Protein AF-0000000079571144 (afdb_homodimer)

Nearest PDB structures (foldseek):
  8qzo-assembly1_A  TM=6.283E-01  e=3.879E-05  Archaeoglobus fulgidus
  8qzo-assembly2_B  TM=5.912E-01  e=6.241E-05  Archaeoglobus fulgidus
  8qzo-assembly1_A  TM=6.350E-01  e=3.393E-05  Archaeoglobus fulgidus
  8qzo-assembly2_B  TM=6.015E-01  e=1.327E-04  Archaeoglobus fulgidus
  8f3x-assembly1_A  TM=1.509E-01  e=6.069E+00  Enterococcus faecium

Organism: NCBI:txid1891644

Secondary structure (DSSP, 8-state):
----------SSEEEIIIIITTPEEE-TTS-EEEE--EEEEEEETTEEEEEEEEESHHHHGGGGTTT-HHHHHHHHHHHHTSTTTT-SS-EEEEGGGEEEESSSEEESS-GGG--------TTEEEHHHHHTPEEE-TT---EEEEEEEEE-SSTT--TT-EEEEEEEEE---TTTTT---S-----SHHHHHHHHHHHHH-EEEE-STTEEEETTTTEEEE-TT---EETT---/----------SSEEEIIIIITTPEEE-TTS-EEEE--EEEEEEETTEEEEEEEEESHHHHGGGT-SS-HHHHHHHHHHHHTSS-TT-SS-EEEEGGGEEEESSSEEESS-GGG---PPPPPTTEEEHHHHTTPEEE-TT---EEEEEEEEE-SSTT--TT-EEEEEEEEE-S---STT---S-----HHHHHHHHHHHHHH-EEEE-STTEEEETTTTEEEES-GGG-EETT---

Structure (mmCIF, N/CA/C/O backbone):
data_AF-0000000079571144-model_v1
#
loop_
_entity.id
_entity.type
_entity.pdbx_description
1 polymer 'PRC-barrel domain containing protein'
#
loop_
_atom_site.group_PDB
_atom_site.id
_atom_site.type_symbol
_atom_site.label_atom_id
_atom_site.label_alt_id
_atom_site.label_comp_id
_atom_site.label_asym_id
_atom_site.label_entity_id
_atom_site.label_seq_id
_atom_site.pdbx_PDB_ins_code
_atom_site.Cartn_x
_atom_site.Cartn_y
_atom_site.Cartn_z
_atom_site.occupancy
_atom_site.B_iso_or_equiv
_atom_site.auth_seq_id
_atom_site.auth_comp_id
_atom_site.auth_asym_id
_atom_site.auth_atom_id
_atom_site.pdbx_PDB_model_num
ATOM 1 N N . MET A 1 1 ? -0.476 -44.312 -13.672 1 23.7 1 MET A N 1
ATOM 2 C CA . MET A 1 1 ? -1.734 -43.562 -13.609 1 23.7 1 MET A CA 1
ATOM 3 C C . MET A 1 1 ? -1.509 -42.156 -13.102 1 23.7 1 MET A C 1
ATOM 5 O O . MET A 1 1 ? -0.871 -41.969 -12.062 1 23.7 1 MET A O 1
ATOM 9 N N . PRO A 1 2 ? -1.291 -41.156 -13.914 1 30.34 2 PRO A N 1
ATOM 10 C CA . PRO A 1 2 ? -0.839 -39.844 -13.414 1 30.34 2 PRO A CA 1
ATOM 11 C C . PRO A 1 2 ? -1.727 -39.312 -12.289 1 30.34 2 PRO A C 1
ATOM 13 O O . PRO A 1 2 ? -2.912 -39.656 -12.219 1 30.34 2 PRO A O 1
ATOM 16 N N . GLY A 1 3 ? -1.271 -39.375 -11.078 1 30.58 3 GLY A N 1
ATOM 17 C CA . GLY A 1 3 ? -2.057 -39.062 -9.891 1 30.58 3 GLY A CA 1
ATOM 18 C C . GLY A 1 3 ? -3.033 -37.906 -10.086 1 30.58 3 GLY A C 1
ATOM 19 O O . GLY A 1 3 ? -2.711 -36.938 -10.75 1 30.58 3 GLY A O 1
ATOM 20 N N . ARG A 1 4 ? -4.297 -38.219 -10.219 1 32.09 4 ARG A N 1
ATOM 21 C CA . ARG A 1 4 ? -5.434 -37.312 -10.266 1 32.09 4 ARG A CA 1
ATOM 22 C C . ARG A 1 4 ? -5.242 -36.156 -9.297 1 32.09 4 ARG A C 1
ATOM 24 O O . ARG A 1 4 ? -5.168 -36.344 -8.086 1 32.09 4 ARG A O 1
ATOM 31 N N . ARG A 1 5 ? -4.461 -35.188 -9.648 1 39.59 5 ARG A N 1
ATOM 32 C CA . ARG A 1 5 ? -4.449 -34 -8.781 1 39.59 5 ARG A CA 1
ATOM 33 C C . ARG A 1 5 ? -5.848 -33.688 -8.258 1 39.59 5 ARG A C 1
ATOM 35 O O . ARG A 1 5 ? -6.777 -33.469 -9.039 1 39.59 5 ARG A O 1
ATOM 42 N N . ASP A 1 6 ? -6.32 -34.438 -7.312 1 37.5 6 ASP A N 1
ATOM 43 C CA . ASP A 1 6 ? -7.582 -34.25 -6.605 1 37.5 6 ASP A CA 1
ATOM 44 C C . ASP A 1 6 ? -7.914 -32.75 -6.469 1 37.5 6 ASP A C 1
ATOM 46 O O . ASP A 1 6 ? -7.07 -31.953 -6.051 1 37.5 6 ASP A O 1
ATOM 50 N N . HIS A 1 7 ? -8.648 -32.125 -7.387 1 38.78 7 HIS A N 1
ATOM 51 C CA . HIS A 1 7 ? -9.227 -30.781 -7.434 1 38.78 7 HIS A CA 1
ATOM 52 C C . HIS A 1 7 ? -9.805 -30.391 -6.078 1 38.78 7 HIS A C 1
ATOM 54 O O . HIS A 1 7 ? -11 -30.109 -5.965 1 38.78 7 HIS A O 1
ATOM 60 N N . THR A 1 8 ? -9.422 -30.969 -4.98 1 42.16 8 THR A N 1
ATOM 61 C CA . THR A 1 8 ? -10.008 -30.531 -3.719 1 42.16 8 THR A CA 1
ATOM 62 C C . THR A 1 8 ? -9.883 -29.016 -3.562 1 42.16 8 THR A C 1
ATOM 64 O O . THR A 1 8 ? -8.82 -28.438 -3.824 1 42.16 8 THR A O 1
ATOM 67 N N . GLU A 1 9 ? -10.922 -28.281 -3.744 1 49.94 9 GLU A N 1
ATOM 68 C CA . GLU A 1 9 ? -11.016 -26.844 -3.557 1 49.94 9 GLU A CA 1
ATOM 69 C C . GLU A 1 9 ? -10.102 -26.375 -2.428 1 49.94 9 GLU A C 1
ATOM 71 O O . GLU A 1 9 ? -10.172 -26.891 -1.31 1 49.94 9 GLU A O 1
ATOM 76 N N . PRO A 1 10 ? -8.93 -25.953 -2.814 1 58.5 10 PRO A N 1
ATOM 77 C CA . PRO A 1 10 ? -8 -25.641 -1.727 1 58.5 10 PRO A CA 1
ATOM 78 C C . PRO A 1 10 ? -8.633 -24.781 -0.642 1 58.5 10 PRO A C 1
ATOM 80 O O . PRO A 1 10 ? -9.367 -23.828 -0.95 1 58.5 10 PRO A O 1
ATOM 83 N N . HIS A 1 11 ? -8.938 -25.312 0.578 1 66.5 11 HIS A N 1
ATOM 84 C CA . HIS A 1 11 ? -9.57 -24.719 1.753 1 66.5 11 HIS A CA 1
ATOM 85 C C . HIS A 1 11 ? -8.867 -23.438 2.18 1 66.5 11 HIS A C 1
ATOM 87 O O . HIS A 1 11 ? -9.5 -22.5 2.654 1 66.5 11 HIS A O 1
ATOM 93 N N . ASN A 1 12 ? -7.543 -23.359 1.812 1 88.12 12 ASN A N 1
ATOM 94 C CA . ASN A 1 12 ? -6.812 -22.188 2.258 1 88.12 12 ASN A CA 1
ATOM 95 C C . ASN A 1 12 ? -6.141 -21.469 1.089 1 88.12 12 ASN A C 1
ATOM 97 O O . ASN A 1 12 ? -5.086 -21.891 0.614 1 88.12 12 ASN A O 1
ATOM 101 N N . VAL A 1 13 ? -6.906 -20.422 0.599 1 92.31 13 VAL A N 1
ATOM 102 C CA . VAL A 1 13 ? -6.348 -19.719 -0.559 1 92.31 13 VAL A CA 1
ATOM 103 C C . VAL A 1 13 ? -6.074 -18.266 -0.207 1 92.31 13 VAL A C 1
ATOM 105 O O . VAL A 1 13 ? -6.629 -17.734 0.76 1 92.31 13 VAL A O 1
ATOM 108 N N . ILE A 1 14 ? -5.18 -17.672 -0.957 1 90.75 14 ILE A N 1
ATOM 109 C CA . ILE A 1 14 ? -4.848 -16.266 -0.77 1 90.75 14 ILE A CA 1
ATOM 110 C C . ILE A 1 14 ? -4.566 -15.617 -2.123 1 90.75 14 ILE A C 1
ATOM 112 O O . ILE A 1 14 ? -3.855 -16.188 -2.955 1 90.75 14 ILE A O 1
ATOM 116 N N . ASP A 1 15 ? -5.219 -14.539 -2.354 1 89.38 15 ASP A N 1
ATOM 117 C CA . ASP A 1 15 ? -4.895 -13.719 -3.52 1 89.38 15 ASP A CA 1
ATOM 118 C C . ASP A 1 15 ? -3.686 -12.828 -3.248 1 89.38 15 ASP A C 1
ATOM 120 O O . ASP A 1 15 ? -3.73 -11.961 -2.377 1 89.38 15 ASP A O 1
ATOM 124 N N . ALA A 1 16 ? -2.666 -12.969 -4.02 1 91.38 16 ALA A N 1
ATOM 125 C CA . ALA A 1 16 ? -1.37 -12.375 -3.703 1 91.38 16 ALA A CA 1
ATOM 126 C C . ALA A 1 16 ? -1.428 -10.852 -3.791 1 91.38 16 ALA A C 1
ATOM 128 O O . ALA A 1 16 ? -1.035 -10.156 -2.852 1 91.38 16 ALA A O 1
ATOM 129 N N . ASN A 1 17 ? -1.909 -10.344 -4.922 1 84.69 17 ASN A N 1
ATOM 130 C CA . ASN A 1 17 ? -1.948 -8.891 -5.098 1 84.69 17 ASN A CA 1
ATOM 131 C C . ASN A 1 17 ? -2.877 -8.227 -4.086 1 84.69 17 ASN A C 1
ATOM 133 O O . ASN A 1 17 ? -2.535 -7.195 -3.51 1 84.69 17 ASN A O 1
ATOM 137 N N . LEU A 1 18 ? -3.906 -8.883 -3.781 1 78.69 18 LEU A N 1
ATOM 138 C CA . LEU A 1 18 ? -4.938 -8.297 -2.93 1 78.69 18 LEU A CA 1
ATOM 139 C C . LEU A 1 18 ? -4.566 -8.438 -1.457 1 78.69 18 LEU A C 1
ATOM 141 O O . LEU A 1 18 ? -4.793 -7.516 -0.668 1 78.69 18 LEU A O 1
ATOM 145 N N . HIS A 1 19 ? -3.924 -9.586 -1.142 1 84.25 19 HIS A N 1
ATOM 146 C CA . HIS A 1 19 ? -3.861 -9.867 0.288 1 84.25 19 HIS A CA 1
ATOM 147 C C . HIS A 1 19 ? -2.416 -9.945 0.771 1 84.25 19 HIS A C 1
ATOM 149 O O . HIS A 1 19 ? -2.156 -9.914 1.976 1 84.25 19 HIS A O 1
ATOM 155 N N . LEU A 1 20 ? -1.536 -9.992 -0.102 1 89.06 20 LEU A N 1
ATOM 156 C CA . LEU A 1 20 ? -0.161 -10.156 0.355 1 89.06 20 LEU A CA 1
ATOM 157 C C . LEU A 1 20 ? 0.67 -8.914 0.05 1 89.06 20 LEU A C 1
ATOM 159 O O . LEU A 1 20 ? 1.462 -8.477 0.886 1 89.06 20 LEU A O 1
ATOM 163 N N . LEU A 1 21 ? 0.464 -8.375 -1.162 1 85.88 21 LEU A N 1
ATOM 164 C CA . LEU A 1 21 ? 1.256 -7.207 -1.528 1 85.88 21 LEU A CA 1
ATOM 165 C C . LEU A 1 21 ? 0.952 -6.031 -0.604 1 85.88 21 LEU A C 1
ATOM 167 O O . LEU A 1 21 ? -0.204 -5.805 -0.242 1 85.88 21 LEU A O 1
ATOM 171 N N . ASP A 1 22 ? 2.008 -5.363 -0.14 1 80.88 22 ASP A N 1
ATOM 172 C CA . ASP A 1 22 ? 2.02 -4.152 0.677 1 80.88 22 ASP A CA 1
ATOM 173 C C . ASP A 1 22 ? 1.733 -4.477 2.141 1 80.88 22 ASP A C 1
ATOM 175 O O . ASP A 1 22 ? 1.626 -3.572 2.973 1 80.88 22 ASP A O 1
ATOM 179 N N . ARG A 1 23 ? 1.542 -5.711 2.49 1 88.06 23 ARG A N 1
ATOM 180 C CA . ARG A 1 23 ? 1.45 -6.07 3.9 1 88.06 23 ARG A CA 1
ATOM 181 C C . ARG A 1 23 ? 2.748 -5.746 4.633 1 88.06 23 ARG A C 1
ATOM 183 O O . ARG A 1 23 ? 3.838 -5.922 4.086 1 88.06 23 ARG A O 1
ATOM 190 N N . GLN A 1 24 ? 2.572 -5.336 5.863 1 89.25 24 GLN A N 1
ATOM 191 C CA . GLN A 1 24 ? 3.729 -5.02 6.695 1 89.25 24 GLN A CA 1
ATOM 192 C C . GLN A 1 24 ? 4.512 -6.281 7.055 1 89.25 24 GLN A C 1
ATOM 194 O O . GLN A 1 24 ? 3.918 -7.324 7.332 1 89.25 24 GLN A O 1
ATOM 199 N N . ILE A 1 25 ? 5.746 -6.133 6.973 1 90.88 25 ILE A N 1
ATOM 200 C CA . ILE A 1 25 ? 6.637 -7.184 7.457 1 90.88 25 ILE A CA 1
ATOM 201 C C . ILE A 1 25 ? 7.133 -6.832 8.859 1 90.88 25 ILE A C 1
ATOM 203 O O . ILE A 1 25 ? 7.574 -5.707 9.102 1 90.88 25 ILE A O 1
ATOM 207 N N . VAL A 1 26 ? 7.02 -7.797 9.758 1 91.81 26 VAL A N 1
ATOM 208 C CA . VAL A 1 26 ? 7.453 -7.617 11.141 1 91.81 26 VAL A CA 1
ATOM 209 C C . VAL A 1 26 ? 8.508 -8.664 11.492 1 91.81 26 VAL A C 1
ATOM 211 O O . VAL A 1 26 ? 8.305 -9.859 11.266 1 91.81 26 VAL A O 1
ATOM 214 N N . ASP A 1 27 ? 9.57 -8.211 12.031 1 91.88 27 ASP A N 1
ATOM 215 C CA . ASP A 1 27 ? 10.633 -9.164 12.344 1 91.88 27 ASP A CA 1
ATOM 216 C C . ASP A 1 27 ? 10.383 -9.852 13.68 1 91.88 27 ASP A C 1
ATOM 218 O O . ASP A 1 27 ? 9.344 -9.641 14.305 1 91.88 27 ASP A O 1
ATOM 222 N N . SER A 1 28 ? 11.242 -10.703 14.117 1 94.38 28 SER A N 1
ATOM 223 C CA . SER A 1 28 ? 11.055 -11.531 15.305 1 94.38 28 SER A CA 1
ATOM 224 C C . SER A 1 28 ? 11.062 -10.695 16.578 1 94.38 28 SER A C 1
ATOM 226 O O . SER A 1 28 ? 10.57 -11.125 17.625 1 94.38 28 SER A O 1
ATOM 228 N N . ASP A 1 29 ? 11.602 -9.508 16.547 1 91.31 29 ASP A N 1
ATOM 229 C CA . ASP A 1 29 ? 11.633 -8.609 17.703 1 91.31 29 ASP A CA 1
ATOM 230 C C . ASP A 1 29 ? 10.406 -7.703 17.719 1 91.31 29 ASP A C 1
ATOM 232 O O . ASP A 1 29 ? 10.289 -6.836 18.594 1 91.31 29 ASP A O 1
ATOM 236 N N . GLY A 1 30 ? 9.586 -7.863 16.766 1 89.06 30 GLY A N 1
ATOM 237 C CA . GLY A 1 30 ? 8.375 -7.062 16.703 1 89.06 30 GLY A CA 1
ATOM 238 C C . GLY A 1 30 ? 8.578 -5.723 16.016 1 89.06 30 GLY A C 1
ATOM 239 O O . GLY A 1 30 ? 7.723 -4.84 16.109 1 89.06 30 GLY A O 1
ATOM 240 N N . LEU A 1 31 ? 9.672 -5.59 15.375 1 85.44 31 LEU A N 1
ATOM 241 C CA . LEU A 1 31 ? 9.984 -4.34 14.695 1 85.44 31 LEU A CA 1
ATOM 242 C C . LEU A 1 31 ? 9.555 -4.391 13.234 1 85.44 31 LEU A C 1
ATOM 244 O O . LEU A 1 31 ? 9.633 -5.441 12.594 1 85.44 31 LEU A O 1
ATOM 248 N N . LEU A 1 32 ? 9.094 -3.213 12.75 1 82.44 32 LEU A N 1
ATOM 249 C CA . LEU A 1 32 ? 8.703 -3.117 11.352 1 82.44 32 LEU A CA 1
ATOM 250 C C . LEU A 1 32 ? 9.914 -3.266 10.438 1 82.44 32 LEU A C 1
ATOM 252 O O . LEU A 1 32 ? 10.922 -2.58 10.617 1 82.44 32 LEU A O 1
ATOM 256 N N . ALA A 1 33 ? 9.781 -4.16 9.453 1 83.44 33 ALA A N 1
ATOM 257 C CA . ALA A 1 33 ? 10.914 -4.48 8.594 1 83.44 33 ALA A CA 1
ATOM 258 C C . ALA A 1 33 ? 10.633 -4.094 7.145 1 83.44 33 ALA A C 1
ATOM 260 O O . ALA A 1 33 ? 11.414 -4.41 6.242 1 83.44 33 ALA A O 1
ATOM 261 N N . GLY A 1 34 ? 9.562 -3.512 6.867 1 82.56 34 GLY A N 1
ATOM 262 C CA . GLY A 1 34 ? 9.188 -3.127 5.516 1 82.56 34 GLY A CA 1
ATOM 263 C C . GLY A 1 34 ? 7.836 -3.672 5.098 1 82.56 34 GLY A C 1
ATOM 264 O O . GLY A 1 34 ? 7 -4 5.941 1 82.56 34 GLY A O 1
ATOM 265 N N . LYS A 1 35 ? 7.605 -3.643 3.756 1 85.06 35 LYS A N 1
ATOM 266 C CA . LYS A 1 35 ? 6.367 -4.164 3.191 1 85.06 35 LYS A CA 1
ATOM 267 C C . LYS A 1 35 ? 6.645 -5.195 2.104 1 85.06 35 LYS A C 1
ATOM 269 O O . LYS A 1 35 ? 7.738 -5.227 1.535 1 85.06 35 LYS A O 1
ATOM 274 N N . VAL A 1 36 ? 5.723 -6.031 1.936 1 89.5 36 VAL A N 1
ATOM 275 C CA . VAL A 1 36 ? 5.797 -6.957 0.811 1 89.5 36 VAL A CA 1
ATOM 276 C C . VAL A 1 36 ? 5.582 -6.199 -0.498 1 89.5 36 VAL A C 1
ATOM 278 O O . VAL A 1 36 ? 4.457 -5.828 -0.833 1 89.5 36 VAL A O 1
ATOM 281 N N . ASN A 1 37 ? 6.676 -6.066 -1.261 1 83.56 37 ASN A N 1
ATOM 282 C CA . ASN A 1 37 ? 6.574 -5.281 -2.486 1 83.56 37 ASN A CA 1
ATOM 283 C C . ASN A 1 37 ? 6.41 -6.176 -3.713 1 83.56 37 ASN A C 1
ATOM 285 O O . ASN A 1 37 ? 5.906 -5.73 -4.746 1 83.56 37 ASN A O 1
ATOM 289 N N . ASP A 1 38 ? 6.887 -7.336 -3.592 1 88.12 38 ASP A N 1
ATOM 290 C CA . ASP A 1 38 ? 6.758 -8.352 -4.629 1 88.12 38 ASP A CA 1
ATOM 291 C C . ASP A 1 38 ? 7.023 -9.75 -4.066 1 88.12 38 ASP A C 1
ATOM 293 O O . ASP A 1 38 ? 7.352 -9.898 -2.887 1 88.12 38 ASP A O 1
ATOM 297 N N . LEU A 1 39 ? 6.746 -10.758 -4.891 1 93.94 39 LEU A N 1
ATOM 298 C CA . LEU A 1 39 ? 7.027 -12.133 -4.508 1 93.94 39 LEU A CA 1
ATOM 299 C C . LEU A 1 39 ? 7.941 -12.805 -5.527 1 93.94 39 LEU A C 1
ATOM 301 O O . LEU A 1 39 ? 7.84 -12.539 -6.727 1 93.94 39 LEU A O 1
ATOM 305 N N . GLU A 1 40 ? 8.773 -13.594 -5.012 1 93.25 40 GLU A N 1
ATOM 306 C CA . GLU A 1 40 ? 9.547 -14.5 -5.859 1 93.25 40 GLU A CA 1
ATOM 307 C C . GLU A 1 40 ? 8.805 -15.82 -6.07 1 93.25 40 GLU A C 1
ATOM 309 O O . GLU A 1 40 ? 8.383 -16.469 -5.105 1 93.25 40 GLU A O 1
ATOM 314 N N . LEU A 1 41 ? 8.672 -16.156 -7.312 1 95.81 41 LEU A N 1
ATOM 315 C CA . LEU A 1 41 ? 8.055 -17.422 -7.699 1 95.81 41 LEU A CA 1
ATOM 316 C C . LEU A 1 41 ? 9.094 -18.391 -8.281 1 95.81 41 LEU A C 1
ATOM 318 O O . LEU A 1 41 ? 9.984 -17.969 -9.016 1 95.81 41 LEU A O 1
ATOM 322 N N . THR A 1 42 ? 9.008 -19.609 -7.961 1 95.31 42 THR A N 1
ATOM 323 C CA . THR A 1 42 ? 9.836 -20.656 -8.555 1 95.31 42 THR A CA 1
ATOM 324 C C . THR A 1 42 ? 8.977 -21.625 -9.367 1 95.31 42 THR A C 1
ATOM 326 O O . THR A 1 42 ? 7.941 -22.094 -8.898 1 95.31 42 THR A O 1
ATOM 329 N N . ILE A 1 43 ? 9.422 -21.859 -10.531 1 94.25 43 ILE A N 1
ATOM 330 C CA . ILE A 1 43 ? 8.734 -22.766 -11.445 1 94.25 43 ILE A CA 1
ATOM 331 C C . ILE A 1 43 ? 9.461 -24.109 -11.5 1 94.25 43 ILE A C 1
ATOM 333 O O . ILE A 1 43 ? 10.633 -24.172 -11.883 1 94.25 43 ILE A O 1
ATOM 337 N N . GLU A 1 44 ? 8.789 -25.156 -11.094 1 91.44 44 GLU A N 1
ATOM 338 C CA . GLU A 1 44 ? 9.336 -26.516 -11.133 1 91.44 44 GLU A CA 1
ATOM 339 C C . GLU A 1 44 ? 8.266 -27.516 -11.562 1 91.44 44 GLU A C 1
ATOM 341 O O . GLU A 1 44 ? 7.227 -27.641 -10.914 1 91.44 44 GLU A O 1
ATOM 346 N N . ASP A 1 45 ? 8.539 -28.281 -12.641 1 90.69 45 ASP A N 1
ATOM 347 C CA . ASP A 1 45 ? 7.656 -29.344 -13.133 1 90.69 45 ASP A CA 1
ATOM 348 C C . ASP A 1 45 ? 6.242 -28.797 -13.352 1 90.69 45 ASP A C 1
ATOM 350 O O . ASP A 1 45 ? 5.266 -29.422 -12.93 1 90.69 45 ASP A O 1
ATOM 354 N N . GLY A 1 46 ? 6.137 -27.594 -13.797 1 89.81 46 GLY A N 1
ATOM 355 C CA . GLY A 1 46 ? 4.848 -27 -14.117 1 89.81 46 GLY A CA 1
ATOM 356 C C . GLY A 1 46 ? 4.172 -26.359 -12.922 1 89.81 46 GLY A C 1
ATOM 357 O O . GLY A 1 46 ? 3.111 -25.75 -13.062 1 89.81 46 GLY A O 1
ATOM 358 N N . ARG A 1 47 ? 4.77 -26.562 -11.797 1 94.25 47 ARG A N 1
ATOM 359 C CA . ARG A 1 47 ? 4.23 -25.953 -10.586 1 94.25 47 ARG A CA 1
ATOM 360 C C . ARG A 1 47 ? 4.875 -24.594 -10.32 1 94.25 47 ARG A C 1
ATOM 362 O O . ARG A 1 47 ? 6.059 -24.391 -10.602 1 94.25 47 ARG A O 1
ATOM 369 N N . VAL A 1 48 ? 4.039 -23.656 -9.82 1 96.25 48 VAL A N 1
ATOM 370 C CA . VAL A 1 48 ? 4.512 -22.328 -9.477 1 96.25 48 VAL A CA 1
ATOM 371 C C . VAL A 1 48 ? 4.332 -22.094 -7.973 1 96.25 48 VAL A C 1
ATOM 373 O O . VAL A 1 48 ? 3.209 -22.109 -7.465 1 96.25 48 VAL A O 1
ATOM 376 N N . ARG A 1 49 ? 5.457 -21.875 -7.305 1 96.81 49 ARG A N 1
ATOM 377 C CA . ARG A 1 49 ? 5.406 -21.766 -5.852 1 96.81 49 ARG A CA 1
ATOM 378 C C . ARG A 1 49 ? 6.031 -20.453 -5.387 1 96.81 49 ARG A C 1
ATOM 380 O O . ARG A 1 49 ? 6.957 -19.938 -6.02 1 96.81 49 ARG A O 1
ATOM 387 N N . VAL A 1 50 ? 5.508 -19.969 -4.289 1 96.56 50 VAL A N 1
ATOM 388 C CA . VAL A 1 50 ? 6.121 -18.812 -3.65 1 96.56 50 VAL A CA 1
ATOM 389 C C . VAL A 1 50 ? 7.367 -19.25 -2.877 1 96.56 50 VAL A C 1
ATOM 391 O O . VAL A 1 50 ? 7.281 -20.094 -1.978 1 96.56 50 VAL A O 1
ATOM 394 N N . THR A 1 51 ? 8.523 -18.641 -3.184 1 94.38 51 THR A N 1
ATOM 395 C CA . THR A 1 51 ? 9.75 -19.062 -2.516 1 94.38 51 THR A CA 1
ATOM 396 C C . THR A 1 51 ? 10.414 -17.891 -1.803 1 94.38 51 THR A C 1
ATOM 398 O O . THR A 1 51 ? 11.305 -18.078 -0.978 1 94.38 51 THR A O 1
ATOM 401 N N . GLY A 1 52 ? 9.914 -16.656 -2.062 1 93.31 52 GLY A N 1
ATOM 402 C CA . GLY A 1 52 ? 10.508 -15.508 -1.399 1 93.31 52 GLY A CA 1
ATOM 403 C C . GLY A 1 52 ? 9.617 -14.281 -1.426 1 93.31 52 GLY A C 1
ATOM 404 O O . GLY A 1 52 ? 8.719 -14.18 -2.262 1 93.31 52 GLY A O 1
ATOM 405 N N . ILE A 1 53 ? 9.867 -13.43 -0.483 1 93 53 ILE A N 1
ATOM 406 C CA . ILE A 1 53 ? 9.289 -12.094 -0.419 1 93 53 ILE A CA 1
ATOM 407 C C . ILE A 1 53 ? 10.328 -11.055 -0.842 1 93 53 ILE A C 1
ATOM 409 O O . ILE A 1 53 ? 11.484 -11.109 -0.407 1 93 53 ILE A O 1
ATOM 413 N N . LEU A 1 54 ? 9.914 -10.211 -1.759 1 88.62 54 LEU A N 1
ATOM 414 C CA . LEU A 1 54 ? 10.805 -9.148 -2.197 1 88.62 54 LEU A CA 1
ATOM 415 C C . LEU A 1 54 ? 10.367 -7.805 -1.621 1 88.62 54 LEU A C 1
ATOM 417 O O . LEU A 1 54 ? 9.188 -7.461 -1.663 1 88.62 54 LEU A O 1
ATOM 421 N N . ALA A 1 55 ? 11.344 -7.152 -1.039 1 84.69 55 ALA A N 1
ATOM 422 C CA . ALA A 1 55 ? 11.055 -5.883 -0.376 1 84.69 55 ALA A CA 1
ATOM 423 C C . ALA A 1 55 ? 12.008 -4.789 -0.841 1 84.69 55 ALA A C 1
ATOM 425 O O . ALA A 1 55 ? 13.156 -5.07 -1.206 1 84.69 55 ALA A O 1
ATOM 426 N N . GLY A 1 56 ? 11.492 -3.564 -0.83 1 78.19 56 GLY A N 1
ATOM 427 C CA . GLY A 1 56 ? 12.32 -2.424 -1.187 1 78.19 56 GLY A CA 1
ATOM 428 C C . GLY A 1 56 ? 11.922 -1.788 -2.506 1 78.19 56 GLY A C 1
ATOM 429 O O . GLY A 1 56 ? 11.125 -2.355 -3.26 1 78.19 56 GLY A O 1
ATOM 430 N N . LEU A 1 57 ? 12.508 -0.773 -2.869 1 70.5 57 LEU A N 1
ATOM 431 C CA . LEU A 1 57 ? 12.148 0.068 -4.004 1 70.5 57 LEU A CA 1
ATOM 432 C C . LEU A 1 57 ? 12.328 -0.687 -5.316 1 70.5 57 LEU A C 1
ATOM 434 O O . LEU A 1 57 ? 11.477 -0.615 -6.203 1 70.5 57 LEU A O 1
ATOM 438 N N . PRO A 1 58 ? 13.398 -1.396 -5.441 1 69.88 58 PRO A N 1
ATOM 439 C CA . PRO A 1 58 ? 13.57 -2.098 -6.715 1 69.88 58 PRO A CA 1
ATOM 440 C C . PRO A 1 58 ? 12.453 -3.107 -6.984 1 69.88 58 PRO A C 1
ATOM 442 O O . PRO A 1 58 ? 12.172 -3.422 -8.141 1 69.88 58 PRO A O 1
ATOM 445 N N . ALA A 1 59 ? 11.93 -3.596 -5.945 1 74.31 59 ALA A N 1
ATOM 446 C CA . ALA A 1 59 ? 10.828 -4.543 -6.105 1 74.31 59 ALA A CA 1
ATOM 447 C C . ALA A 1 59 ? 9.523 -3.816 -6.402 1 74.31 59 ALA A C 1
ATOM 449 O O . ALA A 1 59 ? 8.609 -4.391 -7 1 74.31 59 ALA A O 1
ATOM 450 N N . LEU A 1 60 ? 9.422 -2.559 -5.98 1 71.88 60 LEU A N 1
ATOM 451 C CA . LEU A 1 60 ? 8.18 -1.799 -6.062 1 71.88 60 LEU A CA 1
ATOM 452 C C . LEU A 1 60 ? 8.062 -1.091 -7.41 1 71.88 60 LEU A C 1
ATOM 454 O O . LEU A 1 60 ? 6.969 -0.98 -7.965 1 71.88 60 LEU A O 1
ATOM 458 N N . LEU A 1 61 ? 9.031 -0.599 -8.008 1 68.12 61 LEU A N 1
ATOM 459 C CA . LEU A 1 61 ? 9.062 0.32 -9.141 1 68.12 61 LEU A CA 1
ATOM 460 C C . LEU A 1 61 ? 8.422 -0.307 -10.367 1 68.12 61 LEU A C 1
ATOM 462 O O . LEU A 1 61 ? 7.695 0.367 -11.109 1 68.12 61 LEU A O 1
ATOM 466 N N . PRO A 1 62 ? 8.688 -1.526 -10.609 1 65.25 62 PRO A N 1
ATOM 467 C CA . PRO A 1 62 ? 8.055 -2.115 -11.797 1 65.25 62 PRO A CA 1
ATOM 468 C C . PRO A 1 62 ? 6.535 -1.997 -11.781 1 65.25 62 PRO A C 1
ATOM 470 O O . PRO A 1 62 ? 5.898 -1.996 -12.836 1 65.25 62 PRO A O 1
ATOM 473 N N . ARG A 1 63 ? 6.027 -1.775 -10.609 1 65.12 63 ARG A N 1
ATOM 474 C CA . ARG A 1 63 ? 4.578 -1.663 -10.469 1 65.12 63 ARG A CA 1
ATOM 475 C C . ARG A 1 63 ? 4.086 -0.304 -10.961 1 65.12 63 ARG A C 1
ATOM 477 O O . ARG A 1 63 ? 2.904 -0.141 -11.266 1 65.12 63 ARG A O 1
ATOM 484 N N . PHE A 1 64 ? 4.973 0.731 -10.938 1 59.44 64 PHE A N 1
ATOM 485 C CA . PHE A 1 64 ? 4.547 2.096 -11.227 1 59.44 64 PHE A CA 1
ATOM 486 C C . PHE A 1 64 ? 5.062 2.547 -12.586 1 59.44 64 PHE A C 1
ATOM 488 O O . PHE A 1 64 ? 4.977 3.729 -12.93 1 59.44 64 PHE A O 1
ATOM 495 N N . ALA A 1 65 ? 5.555 1.8 -13.383 1 53.03 65 ALA A N 1
ATOM 496 C CA . ALA A 1 65 ? 6.242 2.139 -14.625 1 53.03 65 ALA A CA 1
ATOM 497 C C . ALA A 1 65 ? 5.445 3.154 -15.438 1 53.03 65 ALA A C 1
ATOM 499 O O . ALA A 1 65 ? 5.871 3.57 -16.516 1 53.03 65 ALA A O 1
ATOM 500 N N . SER A 1 66 ? 4.195 3.545 -15.055 1 49.22 66 SER A N 1
ATOM 501 C CA . SER A 1 66 ? 3.549 4.43 -16.016 1 49.22 66 SER A CA 1
ATOM 502 C C . SER A 1 66 ? 3.984 5.879 -15.82 1 49.22 66 SER A C 1
ATOM 504 O O . SER A 1 66 ? 3.414 6.793 -16.422 1 49.22 66 SER A O 1
ATOM 506 N N . GLY A 1 67 ? 5.078 6.125 -15.414 1 50.72 67 GLY A N 1
ATOM 507 C CA . GLY A 1 67 ? 5.781 7.387 -15.562 1 50.72 67 GLY A CA 1
ATOM 508 C C . GLY A 1 67 ? 5.234 8.484 -14.672 1 50.72 67 GLY A C 1
ATOM 509 O O . GLY A 1 67 ? 5.465 9.672 -14.93 1 50.72 67 GLY A O 1
ATOM 510 N N . ASP A 1 68 ? 4.375 8.297 -13.797 1 52.69 68 ASP A N 1
ATOM 511 C CA . ASP A 1 68 ? 3.879 9.406 -12.977 1 52.69 68 ASP A CA 1
ATOM 512 C C . ASP A 1 68 ? 4.902 9.805 -11.914 1 52.69 68 ASP A C 1
ATOM 514 O O . ASP A 1 68 ? 5.297 8.977 -11.086 1 52.69 68 ASP A O 1
ATOM 518 N N . ARG A 1 69 ? 5.348 10.953 -12.062 1 59.31 69 ARG A N 1
ATOM 519 C CA . ARG A 1 69 ? 6.422 11.523 -11.25 1 59.31 69 ARG A CA 1
ATOM 520 C C . ARG A 1 69 ? 6.047 11.531 -9.773 1 59.31 69 ARG A C 1
ATOM 522 O O . ARG A 1 69 ? 6.883 11.242 -8.914 1 59.31 69 ARG A O 1
ATOM 529 N N . GLN A 1 70 ? 4.852 11.977 -9.523 1 58.91 70 GLN A N 1
ATOM 530 C CA . GLN A 1 70 ? 4.426 12.094 -8.133 1 58.91 70 GLN A CA 1
ATOM 531 C C . GLN A 1 70 ? 4.492 10.75 -7.422 1 58.91 70 GLN A C 1
ATOM 533 O O . GLN A 1 70 ? 4.98 10.656 -6.293 1 58.91 70 GLN A O 1
ATOM 538 N N . ARG A 1 71 ? 4.078 9.844 -8.133 1 60.75 71 ARG A N 1
ATOM 539 C CA . ARG A 1 71 ? 4.074 8.516 -7.535 1 60.75 71 ARG A CA 1
ATOM 540 C C . ARG A 1 71 ? 5.496 8.016 -7.309 1 60.75 71 ARG A C 1
ATOM 542 O O . ARG A 1 71 ? 5.793 7.414 -6.273 1 60.75 71 ARG A O 1
ATOM 549 N N . THR A 1 72 ? 6.254 8.438 -8.25 1 63.12 72 THR A N 1
ATOM 550 C CA . THR A 1 72 ? 7.641 8.008 -8.148 1 63.12 72 THR A CA 1
ATOM 551 C C . THR A 1 72 ? 8.312 8.648 -6.934 1 63.12 72 THR A C 1
ATOM 553 O O . THR A 1 72 ? 9.047 7.977 -6.203 1 63.12 72 THR A O 1
ATOM 556 N N . LEU A 1 73 ? 8.031 9.906 -6.797 1 67.25 73 LEU A N 1
ATOM 557 C CA . LEU A 1 73 ? 8.641 10.609 -5.672 1 67.25 73 LEU A CA 1
ATOM 558 C C . LEU A 1 73 ? 8.109 10.078 -4.348 1 67.25 73 LEU A C 1
ATOM 560 O O . LEU A 1 73 ? 8.867 9.906 -3.393 1 67.25 73 LEU A O 1
ATOM 564 N N . LEU A 1 74 ? 6.848 9.914 -4.363 1 67.69 74 LEU A N 1
ATOM 565 C CA . LEU A 1 74 ? 6.242 9.383 -3.15 1 67.69 74 LEU A CA 1
ATOM 566 C C . LEU A 1 74 ? 6.785 7.992 -2.838 1 67.69 74 LEU A C 1
ATOM 568 O O . LEU A 1 74 ? 7.098 7.688 -1.684 1 67.69 74 LEU A O 1
ATOM 572 N N . GLU A 1 75 ? 6.871 7.305 -3.84 1 68.19 75 GLU A N 1
ATOM 573 C CA . GLU A 1 75 ? 7.43 5.969 -3.656 1 68.19 75 GLU A CA 1
ATOM 574 C C . GLU A 1 75 ? 8.891 6.035 -3.215 1 68.19 75 GLU A C 1
ATOM 576 O O . GLU A 1 75 ? 9.32 5.262 -2.355 1 68.19 75 GLU A O 1
ATOM 581 N N . ALA A 1 76 ? 9.539 6.895 -3.83 1 67.31 76 ALA A N 1
ATOM 582 C CA . ALA A 1 76 ? 10.922 7.098 -3.412 1 67.31 76 ALA A CA 1
ATOM 583 C C . ALA A 1 76 ? 11 7.48 -1.938 1 67.31 76 ALA A C 1
ATOM 585 O O . ALA A 1 76 ? 11.844 6.965 -1.198 1 67.31 76 ALA A O 1
ATOM 586 N N . TRP A 1 77 ? 10.18 8.32 -1.577 1 70.69 77 TRP A N 1
ATOM 587 C CA . TRP A 1 77 ? 10.102 8.75 -0.183 1 70.69 77 TRP A CA 1
ATOM 588 C C . TRP A 1 77 ? 9.742 7.578 0.725 1 70.69 77 TRP A C 1
ATOM 590 O O . TRP A 1 77 ? 10.375 7.371 1.763 1 70.69 77 TRP A O 1
ATOM 600 N N . ARG A 1 78 ? 8.688 6.965 0.425 1 66.38 78 ARG A N 1
ATOM 601 C CA . ARG A 1 78 ? 8.266 5.812 1.211 1 66.38 78 ARG A CA 1
ATOM 602 C C . ARG A 1 78 ? 9.414 4.836 1.418 1 66.38 78 ARG A C 1
ATOM 604 O O . ARG A 1 78 ? 9.539 4.23 2.486 1 66.38 78 ARG A O 1
ATOM 611 N N . MET A 1 79 ? 10.164 4.855 0.493 1 59.75 79 MET A N 1
ATOM 612 C CA . MET A 1 79 ? 11.297 3.939 0.542 1 59.75 79 MET A CA 1
ATOM 613 C C . MET A 1 79 ? 12.359 4.438 1.521 1 59.75 79 MET A C 1
ATOM 615 O O . MET A 1 79 ? 13.148 3.645 2.041 1 59.75 79 MET A O 1
ATOM 619 N N . LEU A 1 80 ? 12.32 5.648 1.666 1 58.78 80 LEU A N 1
ATOM 620 C CA . LEU A 1 80 ? 13.258 6.25 2.605 1 58.78 80 LEU A CA 1
ATOM 621 C C . LEU A 1 80 ? 12.977 5.781 4.031 1 58.78 80 LEU A C 1
ATOM 623 O O . LEU A 1 80 ? 13.891 5.707 4.855 1 58.78 80 LEU A O 1
ATOM 627 N N . GLY A 1 81 ? 11.812 5.793 4.324 1 53.94 81 GLY A N 1
ATOM 628 C CA . GLY A 1 81 ? 11.477 5.32 5.656 1 53.94 81 GLY A CA 1
ATOM 629 C C . GLY A 1 81 ? 12 3.928 5.949 1 53.94 81 GLY A C 1
ATOM 630 O O . GLY A 1 81 ? 12.016 3.492 7.102 1 53.94 81 GLY A O 1
ATOM 631 N N . VAL A 1 82 ? 12.273 3.227 4.82 1 53 82 VAL A N 1
ATOM 632 C CA . VAL A 1 82 ? 12.828 1.903 5.074 1 53 82 VAL A CA 1
ATOM 633 C C . VAL A 1 82 ? 14.352 1.958 4.984 1 53 82 VAL A C 1
ATOM 635 O O . VAL A 1 82 ? 14.906 2.725 4.191 1 53 82 VAL A O 1
ATOM 638 N N . THR A 1 83 ? 15.109 1.885 6.07 1 50.41 83 THR A N 1
ATOM 639 C CA . THR A 1 83 ? 16.547 2.039 6.25 1 50.41 83 THR A CA 1
ATOM 640 C C . THR A 1 83 ? 17.297 1.733 4.953 1 50.41 83 THR A C 1
ATOM 642 O O . THR A 1 83 ? 18.328 2.346 4.664 1 50.41 83 THR A O 1
ATOM 645 N N . ARG A 1 84 ? 16.953 0.623 4.383 1 53 84 ARG A N 1
ATOM 646 C CA . ARG A 1 84 ? 17.906 0.107 3.396 1 53 84 ARG A CA 1
ATOM 647 C C . ARG A 1 84 ? 17.516 0.537 1.986 1 53 84 ARG A C 1
ATOM 649 O O . ARG A 1 84 ? 17.453 -0.287 1.071 1 53 84 ARG A O 1
ATOM 656 N N . ALA A 1 85 ? 17.172 1.794 1.875 1 53 85 ALA A N 1
ATOM 657 C CA . ALA A 1 85 ? 16.781 2.398 0.607 1 53 85 ALA A CA 1
ATOM 658 C C . ALA A 1 85 ? 17.922 2.365 -0.402 1 53 85 ALA A C 1
ATOM 660 O O . ALA A 1 85 ? 17.703 2.588 -1.597 1 53 85 ALA A O 1
ATOM 661 N N . ASP A 1 86 ? 19.047 2.1 0.039 1 54.28 86 ASP A N 1
ATOM 662 C CA . ASP A 1 86 ? 20.219 2.213 -0.825 1 54.28 86 ASP A CA 1
ATOM 663 C C . ASP A 1 86 ? 20.422 0.939 -1.642 1 54.28 86 ASP A C 1
ATOM 665 O O . ASP A 1 86 ? 21.297 0.893 -2.521 1 54.28 86 ASP A O 1
ATOM 669 N N . ARG A 1 87 ? 19.5 0.059 -1.454 1 61.59 87 ARG A N 1
ATOM 670 C CA . ARG A 1 87 ? 19.75 -1.188 -2.166 1 61.59 87 ARG A CA 1
ATOM 671 C C . ARG A 1 87 ? 19.188 -1.14 -3.582 1 61.59 87 ARG A C 1
ATOM 673 O O . ARG A 1 87 ? 18.094 -0.602 -3.801 1 61.59 87 ARG A O 1
ATOM 680 N N . LEU A 1 88 ? 20.078 -1.45 -4.523 1 61.12 88 LEU A N 1
ATOM 681 C CA . LEU A 1 88 ? 19.688 -1.499 -5.926 1 61.12 88 LEU A CA 1
ATOM 682 C C . LEU A 1 88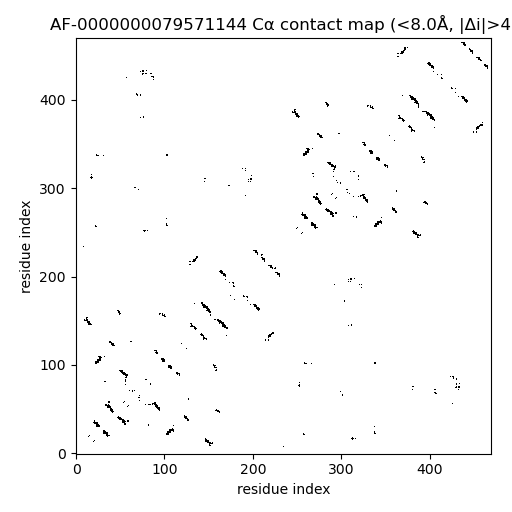 ? 18.984 -2.812 -6.25 1 61.12 88 LEU A C 1
ATOM 684 O O . LEU A 1 88 ? 18.422 -2.967 -7.332 1 61.12 88 LEU A O 1
ATOM 688 N N . ILE A 1 89 ? 19.125 -3.641 -5.371 1 67.75 89 ILE A N 1
ATOM 689 C CA . ILE A 1 89 ? 18.484 -4.941 -5.527 1 67.75 89 ILE A CA 1
ATOM 690 C C . ILE A 1 89 ? 17.453 -5.145 -4.426 1 67.75 89 ILE A C 1
ATOM 692 O O . ILE A 1 89 ? 17.672 -4.758 -3.277 1 67.75 89 ILE A O 1
ATOM 696 N N . PRO A 1 90 ? 16.375 -5.617 -4.855 1 74.12 90 PRO A N 1
ATOM 697 C CA . PRO A 1 90 ? 15.375 -5.859 -3.816 1 74.12 90 PRO A CA 1
ATOM 698 C C . PRO A 1 90 ? 15.898 -6.746 -2.688 1 74.12 90 PRO A C 1
ATOM 700 O O . PRO A 1 90 ? 16.719 -7.633 -2.924 1 74.12 90 PRO A O 1
ATOM 703 N N . GLY A 1 91 ? 15.539 -6.391 -1.505 1 80.25 91 GLY A N 1
ATOM 704 C CA . GLY A 1 91 ? 15.719 -7.359 -0.433 1 80.25 91 GLY A CA 1
ATOM 705 C C . GLY A 1 91 ? 14.891 -8.617 -0.621 1 80.25 91 GLY A C 1
ATOM 706 O O . GLY A 1 91 ? 13.75 -8.547 -1.097 1 80.25 91 GLY A O 1
ATOM 707 N N . ARG A 1 92 ? 15.477 -9.727 -0.374 1 88.94 92 ARG A N 1
ATOM 708 C CA . ARG A 1 92 ? 14.773 -11.008 -0.475 1 88.94 92 ARG A CA 1
ATOM 709 C C . ARG A 1 92 ? 14.672 -11.68 0.888 1 88.94 92 ARG A C 1
ATOM 711 O O . ARG A 1 92 ? 15.656 -11.758 1.626 1 88.94 92 ARG A O 1
ATOM 718 N N . ILE A 1 93 ? 13.5 -12.117 1.188 1 91.06 93 ILE A N 1
ATOM 719 C CA . ILE A 1 93 ? 13.219 -12.914 2.381 1 91.06 93 ILE A CA 1
ATOM 720 C C . ILE A 1 93 ? 12.703 -14.289 1.976 1 91.06 93 ILE A C 1
ATOM 722 O O . ILE A 1 93 ? 11.641 -14.414 1.363 1 91.06 93 ILE A O 1
ATOM 726 N N . GLU A 1 94 ? 13.523 -15.305 2.361 1 91.94 94 GLU A N 1
ATOM 727 C CA . GLU A 1 94 ? 13.086 -16.672 2.082 1 91.94 94 GLU A CA 1
ATOM 728 C C . GLU A 1 94 ? 11.781 -16.984 2.814 1 91.94 94 GLU A C 1
ATOM 730 O O . GLU A 1 94 ? 11.617 -16.625 3.979 1 91.94 94 GLU A O 1
ATOM 735 N N . VAL A 1 95 ? 10.938 -17.688 2.156 1 92.81 95 VAL A N 1
ATOM 736 C CA . VAL A 1 95 ? 9.633 -17.969 2.73 1 92.81 95 VAL A CA 1
ATOM 737 C C . VAL A 1 95 ? 9.789 -18.797 4.004 1 92.81 95 VAL A C 1
ATOM 739 O O . VAL A 1 95 ? 8.93 -18.766 4.887 1 92.81 95 VAL A O 1
ATOM 742 N N . SER A 1 96 ? 10.875 -19.578 4.133 1 91 96 SER A N 1
ATOM 743 C CA . SER A 1 96 ? 11.125 -20.375 5.332 1 91 96 SER A CA 1
ATOM 744 C C . SER A 1 96 ? 11.336 -19.469 6.551 1 91 96 SER A C 1
ATOM 746 O O . SER A 1 96 ? 11.242 -19.938 7.688 1 91 96 SER A O 1
ATOM 748 N N . LYS A 1 97 ? 11.617 -18.219 6.324 1 93.06 97 LYS A N 1
ATOM 749 C CA . LYS A 1 97 ? 11.828 -17.266 7.418 1 93.06 97 LYS A CA 1
ATOM 750 C C . LYS A 1 97 ? 10.516 -16.641 7.867 1 93.06 97 LYS A C 1
ATOM 752 O O . LYS A 1 97 ? 10.484 -15.883 8.844 1 93.06 97 LYS A O 1
ATOM 757 N N . VAL A 1 98 ? 9.453 -16.922 7.191 1 94.75 98 VAL A N 1
ATOM 758 C CA . VAL A 1 98 ? 8.141 -16.422 7.582 1 94.75 98 VAL A CA 1
ATOM 759 C C . VAL A 1 98 ? 7.555 -17.312 8.672 1 94.75 98 VAL A C 1
ATOM 761 O O . VAL A 1 98 ? 7.336 -18.5 8.453 1 94.75 98 VAL A O 1
ATOM 764 N N . GLU A 1 99 ? 7.359 -16.812 9.805 1 95.31 99 GLU A N 1
ATOM 765 C CA . GLU A 1 99 ? 6.777 -17.531 10.93 1 95.31 99 GLU A CA 1
ATOM 766 C C . GLU A 1 99 ? 5.27 -17.703 10.758 1 95.31 99 GLU A C 1
ATOM 768 O O . GLU A 1 99 ? 4.734 -18.797 10.945 1 95.31 99 GLU A O 1
ATOM 773 N N . CYS A 1 100 ? 4.629 -16.609 10.469 1 94.25 100 CYS A N 1
ATOM 774 C CA . CYS A 1 100 ? 3.188 -16.688 10.25 1 94.25 100 CYS A CA 1
ATOM 775 C C . CYS A 1 100 ? 2.678 -15.469 9.492 1 94.25 100 CYS A C 1
ATOM 777 O O . CYS A 1 100 ? 3.371 -14.453 9.406 1 94.25 100 CYS A O 1
ATOM 779 N N . LEU A 1 101 ? 1.481 -15.68 8.922 1 93.38 101 LEU A N 1
ATOM 780 C CA . LEU A 1 101 ? 0.782 -14.641 8.172 1 93.38 101 LEU A CA 1
ATOM 781 C C . LEU A 1 101 ? -0.547 -14.289 8.836 1 93.38 101 LEU A C 1
ATOM 783 O O . LEU A 1 101 ? -1.377 -15.172 9.07 1 93.38 101 LEU A O 1
ATOM 787 N N . ASP A 1 102 ? -0.757 -13.109 9.234 1 91.25 102 ASP A N 1
ATOM 788 C CA . ASP A 1 102 ? -2.029 -12.531 9.672 1 91.25 102 ASP A CA 1
ATOM 789 C C . ASP A 1 102 ? -2.232 -11.141 9.086 1 91.25 102 ASP A C 1
ATOM 791 O O . ASP A 1 102 ? -2.17 -10.953 7.867 1 91.25 102 ASP A O 1
ATOM 795 N N . SER A 1 103 ? -2.359 -10.156 9.891 1 90 103 SER A N 1
ATOM 796 C CA . SER A 1 103 ? -2.48 -8.805 9.359 1 90 103 SER A CA 1
ATOM 797 C C . SER A 1 103 ? -1.144 -8.297 8.828 1 90 103 SER A C 1
ATOM 799 O O . SER A 1 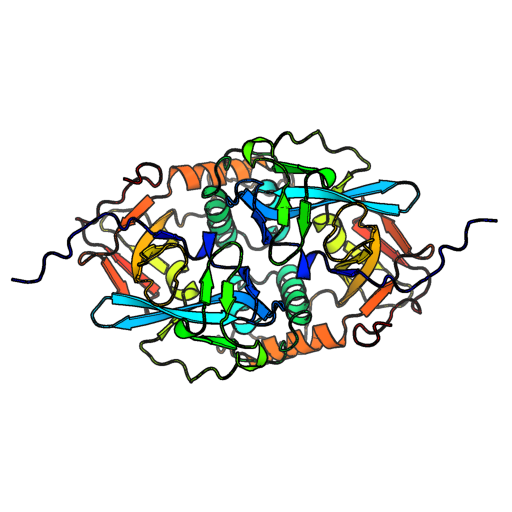103 ? -1.094 -7.293 8.109 1 90 103 SER A O 1
ATOM 801 N N . ALA A 1 104 ? -0.092 -9.008 9.188 1 93 104 ALA A N 1
ATOM 802 C CA . ALA A 1 104 ? 1.28 -8.758 8.758 1 93 104 ALA A CA 1
ATOM 803 C C . ALA A 1 104 ? 2.004 -10.062 8.445 1 93 104 ALA A C 1
ATOM 805 O O . ALA A 1 104 ? 1.477 -11.148 8.703 1 93 104 ALA A O 1
ATOM 806 N N . VAL A 1 105 ? 3.1 -9.898 7.812 1 94.81 105 VAL A N 1
ATOM 807 C CA . VAL A 1 105 ? 4.016 -11.023 7.66 1 94.81 105 VAL A CA 1
ATOM 808 C C . VAL A 1 105 ? 5.039 -11.016 8.789 1 94.81 105 VAL A C 1
ATOM 810 O O . VAL A 1 105 ? 5.879 -10.117 8.875 1 94.81 105 VAL A O 1
ATOM 813 N N . HIS A 1 106 ? 4.969 -12.023 9.578 1 95.56 106 HIS A N 1
ATOM 814 C CA . HIS A 1 106 ? 5.879 -12.102 10.719 1 95.56 106 HIS A CA 1
ATOM 815 C C . HIS A 1 106 ? 7.059 -13.023 10.414 1 95.56 106 HIS A C 1
ATOM 817 O O . HIS A 1 106 ? 6.867 -14.172 10.023 1 95.56 106 HIS A O 1
ATOM 823 N N . LEU A 1 107 ? 8.18 -12.492 10.648 1 95.19 107 LEU A N 1
ATOM 824 C CA . LEU A 1 107 ? 9.391 -13.273 10.406 1 95.19 107 LEU A CA 1
ATOM 825 C C . LEU A 1 107 ? 9.852 -13.969 11.68 1 95.19 107 LEU A C 1
ATOM 827 O O . LEU A 1 107 ? 9.547 -13.516 12.789 1 95.19 107 LEU A O 1
ATOM 831 N N . ASN A 1 108 ? 10.57 -15.07 11.562 1 94.94 108 ASN A N 1
ATOM 832 C CA . ASN A 1 108 ? 11.164 -15.758 12.703 1 94.94 108 ASN A CA 1
ATOM 833 C C . ASN A 1 108 ? 12.617 -15.336 12.914 1 94.94 108 ASN A C 1
ATOM 835 O O . ASN A 1 108 ? 13.359 -16.016 13.625 1 94.94 108 ASN A O 1
ATOM 839 N N . CYS A 1 109 ? 13.031 -14.289 12.219 1 92.25 109 CYS A N 1
ATOM 840 C CA . CYS A 1 109 ? 14.391 -13.758 12.312 1 92.25 109 CYS A CA 1
ATOM 841 C C . CYS A 1 109 ? 14.375 -12.234 12.367 1 92.25 109 CYS A C 1
ATOM 843 O O . CYS A 1 109 ? 13.328 -11.609 12.188 1 92.25 109 CYS A O 1
ATOM 845 N N . GLY A 1 110 ? 15.547 -11.711 12.68 1 87.81 110 GLY A N 1
ATOM 846 C CA . GLY A 1 110 ? 15.672 -10.266 12.703 1 87.81 110 GLY A CA 1
ATOM 847 C C . GLY A 1 110 ? 15.703 -9.641 11.312 1 87.81 110 GLY A C 1
ATOM 848 O O . GLY A 1 110 ? 16.047 -10.312 10.336 1 87.81 110 GLY A O 1
ATOM 849 N N . ARG A 1 111 ? 15.281 -8.406 11.227 1 79.44 111 ARG A N 1
ATOM 850 C CA . ARG A 1 111 ? 15.219 -7.688 9.961 1 79.44 111 ARG A CA 1
ATOM 851 C C . ARG A 1 111 ? 16.594 -7.57 9.328 1 79.44 111 ARG A C 1
ATOM 853 O O . ARG A 1 111 ? 16.719 -7.43 8.109 1 79.44 111 ARG A O 1
ATOM 860 N N . ASP A 1 112 ? 17.641 -7.598 10.031 1 73.69 112 ASP A N 1
ATOM 861 C CA . ASP A 1 112 ? 19 -7.469 9.523 1 73.69 112 ASP A CA 1
ATOM 862 C C . ASP A 1 112 ? 19.438 -8.742 8.812 1 73.69 112 ASP A C 1
ATOM 864 O O . ASP A 1 112 ? 20.438 -8.734 8.078 1 73.69 112 ASP A O 1
ATOM 868 N N . GLU A 1 113 ? 18.672 -9.719 8.969 1 72.5 113 GLU A N 1
ATOM 869 C CA . GLU A 1 113 ? 19 -10.992 8.328 1 72.5 113 GLU A CA 1
ATOM 870 C C . GLU A 1 113 ? 18.391 -11.07 6.93 1 72.5 113 GLU A C 1
ATOM 872 O O . GLU A 1 113 ? 18.688 -11.992 6.168 1 72.5 113 GLU A O 1
ATOM 877 N N . VAL A 1 114 ? 17.562 -9.891 6.68 1 63.53 114 VAL A N 1
ATOM 878 C CA . VAL A 1 114 ? 16.844 -9.828 5.41 1 63.53 114 VAL A CA 1
ATOM 879 C C . VAL A 1 114 ? 17.75 -9.242 4.332 1 63.53 114 VAL A C 1
ATOM 881 O O . VAL A 1 114 ? 18.391 -8.211 4.543 1 63.53 114 VAL A O 1
ATOM 884 N N . ALA A 1 115 ? 18.609 -9.664 3.445 1 61.03 115 ALA A N 1
ATOM 885 C CA . ALA A 1 115 ? 19.203 -8.867 2.369 1 61.03 115 ALA A CA 1
ATOM 886 C C . ALA A 1 115 ? 19.828 -9.766 1.306 1 61.03 115 ALA A C 1
ATOM 888 O O . ALA A 1 115 ? 19.859 -9.414 0.124 1 61.03 115 ALA A O 1
ATOM 889 N N . VAL A 1 116 ? 20.406 -10.789 1.437 1 56.59 116 VAL A N 1
ATOM 890 C CA . VAL A 1 116 ? 21.391 -11.07 0.395 1 56.59 116 VAL A CA 1
ATOM 891 C C . VAL A 1 116 ? 20.703 -11.664 -0.826 1 56.59 116 VAL A C 1
ATOM 893 O O . VAL A 1 116 ? 20.188 -12.781 -0.768 1 56.59 116 VAL A O 1
ATOM 896 N N . PRO A 1 117 ? 20.156 -10.742 -1.846 1 59.84 117 PRO A N 1
ATOM 897 C CA . PRO A 1 117 ? 19.547 -11.43 -2.984 1 59.84 117 PRO A CA 1
ATOM 898 C C . PRO A 1 117 ? 20.547 -12.258 -3.783 1 59.84 117 PRO A C 1
ATOM 900 O O . PRO A 1 117 ? 21.688 -11.836 -3.971 1 59.84 117 PRO A O 1
ATOM 903 N N . ASP A 1 118 ? 20.281 -13.531 -3.807 1 59.66 118 ASP A N 1
ATOM 904 C CA . ASP A 1 118 ? 21.031 -14.305 -4.801 1 59.66 118 ASP A CA 1
ATOM 905 C C . ASP A 1 118 ? 20.656 -13.867 -6.219 1 59.66 118 ASP A C 1
ATOM 907 O O . ASP A 1 118 ? 19.625 -13.219 -6.43 1 59.66 118 ASP A O 1
ATOM 911 N N . GLU A 1 119 ? 21.578 -13.945 -7.098 1 65.44 119 GLU A N 1
ATOM 912 C CA . GLU A 1 119 ? 21.281 -13.773 -8.516 1 65.44 119 GLU A CA 1
ATOM 913 C C . GLU A 1 119 ? 20.031 -14.562 -8.914 1 65.44 119 GLU A C 1
ATOM 915 O O . GLU A 1 119 ? 19.891 -15.727 -8.531 1 65.44 119 GLU A O 1
ATOM 920 N N . PRO A 1 120 ? 19.125 -13.852 -9.461 1 70.19 120 PRO A N 1
ATOM 921 C CA . PRO A 1 120 ? 17.906 -14.57 -9.859 1 70.19 120 PRO A CA 1
ATOM 922 C C . PRO A 1 120 ? 18.203 -15.734 -10.805 1 70.19 120 PRO A C 1
ATOM 924 O O . PRO A 1 120 ? 19.016 -15.594 -11.734 1 70.19 120 PRO A O 1
ATOM 927 N N . GLN A 1 121 ? 17.75 -16.859 -10.445 1 80.5 121 GLN A N 1
ATOM 928 C CA . GLN A 1 121 ? 17.828 -18.031 -11.312 1 80.5 121 GLN A CA 1
ATOM 929 C C . GLN A 1 121 ? 16.75 -17.984 -12.391 1 80.5 121 GLN A C 1
ATOM 931 O O . GLN A 1 121 ? 15.711 -17.328 -12.211 1 80.5 121 GLN A O 1
ATOM 936 N N . PRO A 1 122 ? 17.016 -18.609 -13.531 1 80.19 122 PRO A N 1
ATOM 937 C CA . PRO A 1 122 ? 16.031 -18.625 -14.617 1 80.19 122 PRO A CA 1
ATOM 938 C C . PRO A 1 122 ? 14.68 -19.172 -14.18 1 80.19 122 PRO A C 1
ATOM 940 O O . PRO A 1 122 ? 13.648 -18.797 -14.734 1 80.19 122 PRO A O 1
ATOM 943 N N . SER A 1 123 ? 14.742 -20.094 -13.203 1 89.25 123 SER A N 1
ATOM 944 C CA . SER A 1 123 ? 13.5 -20.688 -12.734 1 89.25 123 SER A CA 1
ATOM 945 C C . SER A 1 123 ? 12.742 -19.766 -11.797 1 89.25 123 SER A C 1
ATOM 947 O O . SER A 1 123 ? 11.602 -20.031 -11.422 1 89.25 123 SER A O 1
ATOM 949 N N . GLN A 1 124 ? 13.406 -18.703 -11.477 1 90.75 124 GLN A N 1
ATOM 950 C CA . GLN A 1 124 ? 12.789 -17.766 -10.555 1 90.75 124 GLN A CA 1
ATOM 951 C C . GLN A 1 124 ? 12.211 -16.562 -11.297 1 90.75 124 GLN A C 1
ATOM 953 O O . GLN A 1 124 ? 12.867 -15.984 -12.164 1 90.75 124 GLN A O 1
ATOM 958 N N . ARG A 1 125 ? 10.984 -16.312 -10.984 1 92.94 125 ARG A N 1
ATOM 959 C CA . ARG A 1 125 ? 10.273 -15.18 -11.586 1 92.94 125 ARG A CA 1
ATOM 960 C C . ARG A 1 125 ? 9.586 -14.336 -10.523 1 92.94 125 ARG A C 1
ATOM 962 O O . ARG A 1 125 ? 9.484 -14.75 -9.359 1 92.94 125 ARG A O 1
ATOM 969 N N . ARG A 1 126 ? 9.125 -13.211 -10.93 1 91.62 126 ARG A N 1
ATOM 970 C CA . ARG A 1 126 ? 8.43 -12.312 -10.008 1 91.62 126 ARG A CA 1
ATOM 971 C C . ARG A 1 126 ? 6.922 -12.375 -10.219 1 91.62 126 ARG A C 1
ATOM 973 O O . ARG A 1 126 ? 6.457 -12.547 -11.352 1 91.62 126 ARG A O 1
ATOM 980 N N . LEU A 1 127 ? 6.227 -12.148 -9.156 1 92.25 127 LEU A N 1
ATOM 981 C CA . LEU A 1 127 ? 4.773 -12.078 -9.234 1 92.25 127 LEU A CA 1
ATOM 982 C C . LEU A 1 127 ? 4.336 -10.977 -10.195 1 92.25 127 LEU A C 1
ATOM 984 O O . LEU A 1 127 ? 3.391 -11.156 -10.969 1 92.25 127 LEU A O 1
ATOM 988 N N . THR A 1 128 ? 5.012 -9.836 -10.172 1 84.25 128 THR A N 1
ATOM 989 C CA . THR A 1 128 ? 4.641 -8.703 -11.008 1 84.25 128 THR A CA 1
ATOM 990 C C . THR A 1 128 ? 4.715 -9.07 -12.484 1 84.25 128 THR A C 1
ATOM 992 O O . THR A 1 128 ? 3.926 -8.586 -13.297 1 84.25 128 THR A O 1
ATOM 995 N N . ARG A 1 129 ? 5.578 -9.953 -12.828 1 86.31 129 ARG A N 1
ATOM 996 C CA . ARG A 1 129 ? 5.664 -10.422 -14.211 1 86.31 129 ARG A CA 1
ATOM 997 C C . ARG A 1 129 ? 4.418 -11.211 -14.594 1 86.31 129 ARG A C 1
ATOM 999 O O . ARG A 1 129 ? 3.922 -11.094 -15.711 1 86.31 129 ARG A O 1
ATOM 1006 N N . LEU A 1 130 ? 3.965 -11.992 -13.68 1 89.25 130 LEU A N 1
ATOM 1007 C CA . LEU A 1 130 ? 2.779 -12.805 -13.898 1 89.25 130 LEU A CA 1
ATOM 1008 C C . LEU A 1 130 ? 1.535 -11.938 -14.039 1 89.25 130 LEU A C 1
ATOM 1010 O O . LEU A 1 130 ? 0.719 -12.156 -14.938 1 89.25 130 LEU A O 1
ATOM 1014 N N . THR A 1 131 ? 1.375 -10.945 -13.242 1 82.69 131 THR A N 1
ATOM 1015 C CA . THR A 1 131 ? 0.154 -10.148 -13.219 1 82.69 131 THR A CA 1
ATOM 1016 C C . THR A 1 131 ? 0.181 -9.078 -14.305 1 82.69 131 THR A C 1
ATOM 1018 O O . THR A 1 131 ? -0.789 -8.336 -14.484 1 82.69 131 THR A O 1
ATOM 1021 N N . ASP A 1 132 ? 1.167 -9.039 -15.047 1 77.81 132 ASP A N 1
ATOM 1022 C CA . ASP A 1 132 ? 1.257 -8.156 -16.203 1 77.81 132 ASP A CA 1
ATOM 1023 C C . ASP A 1 132 ? 1.01 -8.922 -17.5 1 77.81 132 ASP A C 1
ATOM 1025 O O . ASP A 1 132 ? 1.115 -8.359 -18.594 1 77.81 132 ASP A O 1
ATOM 1029 N N . MET A 1 133 ? 0.636 -10.109 -17.391 1 86.12 133 MET A N 1
ATOM 1030 C CA . MET A 1 133 ? 0.511 -10.938 -18.594 1 86.12 133 MET A CA 1
ATOM 1031 C C . MET A 1 133 ? -0.893 -10.844 -19.172 1 86.12 133 MET A C 1
ATOM 1033 O O . MET A 1 133 ? -1.857 -10.594 -18.453 1 86.12 133 MET A O 1
ATOM 1037 N N . ASN A 1 134 ? -0.89 -11.055 -20.453 1 86.62 134 ASN A N 1
ATOM 1038 C CA . ASN A 1 134 ? -2.154 -11.203 -21.172 1 86.62 134 ASN A CA 1
ATOM 1039 C C . ASN A 1 134 ? -2.574 -12.672 -21.266 1 86.62 134 ASN A C 1
ATOM 1041 O O . ASN A 1 134 ? -1.726 -13.555 -21.344 1 86.62 134 ASN A O 1
ATOM 1045 N N . VAL A 1 135 ? -3.854 -12.875 -21.141 1 88.06 135 VAL A N 1
ATOM 1046 C CA . VAL A 1 135 ? -4.398 -14.227 -21.281 1 88.06 135 VAL A CA 1
ATOM 1047 C C . VAL A 1 135 ? -5.02 -14.391 -22.672 1 88.06 135 VAL A C 1
ATOM 1049 O O . VAL A 1 135 ? -5.887 -13.609 -23.062 1 88.06 135 VAL A O 1
ATOM 1052 N N . GLN A 1 136 ? -4.488 -15.305 -23.391 1 85.81 136 GLN A N 1
ATOM 1053 C CA . GLN A 1 136 ? -4.988 -15.602 -24.734 1 85.81 136 GLN A CA 1
ATOM 1054 C C . GLN A 1 136 ? -5.832 -16.875 -24.734 1 85.81 136 GLN A C 1
ATOM 1056 O O . GLN A 1 136 ? -5.344 -17.953 -24.359 1 85.81 136 GLN A O 1
ATOM 1061 N N . SER A 1 137 ? -7.066 -16.734 -24.891 1 78.56 137 SER A N 1
ATOM 1062 C CA . SER A 1 137 ? -7.977 -17.875 -25.031 1 78.56 137 SER A CA 1
ATOM 1063 C C . SER A 1 137 ? -8.531 -17.969 -26.438 1 78.56 137 SER A C 1
ATOM 1065 O O . SER A 1 137 ? -8.641 -16.953 -27.141 1 78.56 137 SER A O 1
ATOM 1067 N N . PRO A 1 138 ? -8.695 -19.219 -26.875 1 71.44 138 PRO A N 1
ATOM 1068 C CA . PRO A 1 138 ? -9.312 -19.328 -28.188 1 71.44 138 PRO A CA 1
ATOM 1069 C C . PRO A 1 138 ? -10.648 -18.578 -28.281 1 71.44 138 PRO A C 1
ATOM 1071 O O . PRO A 1 138 ? -11.523 -18.797 -27.438 1 71.44 138 PRO A O 1
ATOM 1074 N N . GLY A 1 139 ? -10.875 -17.688 -29.297 1 62.59 139 GLY A N 1
ATOM 1075 C CA . GLY A 1 139 ? -12.125 -17 -29.578 1 62.59 139 GLY A CA 1
ATOM 1076 C C . GLY A 1 139 ? -12.438 -15.883 -28.594 1 62.59 139 GLY A C 1
ATOM 1077 O O . GLY A 1 139 ? -13.5 -15.266 -28.672 1 62.59 139 GLY A O 1
ATOM 1078 N N . ALA A 1 140 ? -11.633 -15.789 -27.625 1 60.47 140 ALA A N 1
ATOM 1079 C CA . ALA A 1 140 ? -12.117 -14.969 -26.516 1 60.47 140 ALA A CA 1
ATOM 1080 C C . ALA A 1 140 ? -11.367 -13.641 -26.453 1 60.47 140 ALA A C 1
ATOM 1082 O O . ALA A 1 140 ? -10.359 -13.453 -27.156 1 60.47 140 ALA A O 1
ATOM 1083 N N . ARG A 1 141 ? -11.961 -12.773 -25.734 1 63.47 141 ARG A N 1
ATOM 1084 C CA . ARG A 1 141 ? -11.508 -11.422 -25.391 1 63.47 141 ARG A CA 1
ATOM 1085 C C . ARG A 1 141 ? -10.125 -11.453 -24.75 1 63.47 141 ARG A C 1
ATOM 1087 O O . ARG A 1 141 ? -9.734 -12.461 -24.156 1 63.47 141 ARG A O 1
ATOM 1094 N N . ARG A 1 142 ? -9.375 -10.438 -25.109 1 73.88 142 ARG A N 1
ATOM 1095 C CA . ARG A 1 142 ? -8.07 -10.219 -24.484 1 73.88 142 ARG A CA 1
ATOM 1096 C C . ARG A 1 142 ? -8.227 -9.875 -23 1 73.88 142 ARG A C 1
ATOM 1098 O O . ARG A 1 142 ? -8.891 -8.906 -22.656 1 73.88 142 ARG A O 1
ATOM 1105 N N . ASP A 1 143 ? -7.941 -10.898 -22.172 1 80.56 143 ASP A N 1
ATOM 1106 C CA . ASP A 1 143 ? -7.961 -10.672 -20.734 1 80.56 143 ASP A CA 1
ATOM 1107 C C . ASP A 1 143 ? -6.551 -10.453 -20.203 1 80.56 143 ASP A C 1
ATOM 1109 O O . ASP A 1 143 ? -5.566 -10.75 -20.875 1 80.56 143 ASP A O 1
ATOM 1113 N N . ARG A 1 144 ? -6.539 -9.82 -19.125 1 82.88 144 ARG A N 1
ATOM 1114 C CA . ARG A 1 144 ? -5.289 -9.656 -18.406 1 82.88 144 ARG A CA 1
ATOM 1115 C C . ARG A 1 144 ? -5.367 -10.297 -17.016 1 82.88 144 ARG A C 1
ATOM 1117 O O . ARG A 1 144 ? -6.453 -10.406 -16.453 1 82.88 144 ARG A O 1
ATOM 1124 N N . VAL A 1 145 ? -4.246 -10.672 -16.562 1 86.5 145 VAL A N 1
ATOM 1125 C CA . VAL A 1 145 ? -4.184 -11.203 -15.211 1 86.5 145 VAL A CA 1
ATOM 1126 C C . VAL A 1 145 ? -4.32 -10.062 -14.203 1 86.5 145 VAL A C 1
ATOM 1128 O O . VAL A 1 145 ? -3.586 -9.078 -14.273 1 86.5 145 VAL A O 1
ATOM 1131 N N . LEU A 1 146 ? -5.254 -10.164 -13.328 1 80.5 146 LEU A N 1
ATOM 1132 C CA . LEU A 1 146 ? -5.484 -9.148 -12.305 1 80.5 146 LEU A CA 1
ATOM 1133 C C . LEU A 1 146 ? -4.852 -9.562 -10.977 1 80.5 146 LEU A C 1
ATOM 1135 O O . LEU A 1 146 ? -4.434 -8.711 -10.195 1 80.5 146 LEU A O 1
ATOM 1139 N N . ASP A 1 147 ? -4.875 -10.836 -10.773 1 87.31 147 ASP A N 1
ATOM 1140 C CA . ASP A 1 147 ? -4.359 -11.375 -9.516 1 87.31 147 ASP A CA 1
ATOM 1141 C C . ASP A 1 147 ? -4.027 -12.859 -9.656 1 87.31 147 ASP A C 1
ATOM 1143 O O . ASP A 1 147 ? -4.414 -13.5 -10.641 1 87.31 147 ASP A O 1
ATOM 1147 N N . ALA A 1 148 ? -3.207 -13.328 -8.75 1 92.75 148 ALA A N 1
ATOM 1148 C CA . ALA A 1 148 ? -2.842 -14.742 -8.68 1 92.75 148 ALA A CA 1
ATOM 1149 C C . ALA A 1 148 ? -3.254 -15.344 -7.336 1 92.75 148 ALA A C 1
ATOM 1151 O O . ALA A 1 148 ? -2.975 -14.773 -6.277 1 92.75 148 ALA A O 1
ATOM 1152 N N . ARG A 1 149 ? -3.939 -16.5 -7.441 1 93.06 149 ARG A N 1
ATOM 1153 C CA . ARG A 1 149 ? -4.41 -17.172 -6.242 1 93.06 149 ARG A CA 1
ATOM 1154 C C . ARG A 1 149 ? -3.518 -18.359 -5.895 1 93.06 149 ARG A C 1
ATOM 1156 O O . ARG A 1 149 ? -3.221 -19.203 -6.758 1 93.06 149 ARG A O 1
ATOM 1163 N N . PHE A 1 150 ? -3.123 -18.406 -4.664 1 95.81 150 PHE A N 1
ATOM 1164 C CA . PHE A 1 150 ? -2.25 -19.469 -4.191 1 95.81 150 PHE A CA 1
ATOM 1165 C C . PHE A 1 150 ? -2.945 -20.312 -3.125 1 95.81 150 PHE A C 1
ATOM 1167 O O . PHE A 1 150 ? -3.654 -19.766 -2.271 1 95.81 150 PHE A O 1
ATOM 1174 N N . SER A 1 151 ? -2.795 -21.578 -3.264 1 94.94 151 SER A N 1
ATOM 1175 C CA . SER A 1 151 ? -3.24 -22.484 -2.217 1 94.94 151 SER A CA 1
ATOM 1176 C C . SER A 1 151 ? -2.154 -22.688 -1.165 1 94.94 151 SER A C 1
ATOM 1178 O O . SER A 1 151 ? -0.965 -22.703 -1.487 1 94.94 151 SER A O 1
ATOM 1180 N N . ARG A 1 152 ? -2.588 -22.812 0.073 1 93.31 152 ARG A N 1
ATOM 1181 C CA . ARG A 1 152 ? -1.679 -22.984 1.202 1 93.31 152 ARG A CA 1
ATOM 1182 C C . ARG A 1 152 ? -2.109 -24.156 2.082 1 93.31 152 ARG A C 1
ATOM 1184 O O . ARG A 1 152 ? -3.281 -24.531 2.094 1 93.31 152 ARG A O 1
ATOM 1191 N N . ALA A 1 153 ? -1.113 -24.719 2.787 1 88.31 153 ALA A N 1
ATOM 1192 C CA . ALA A 1 153 ? -1.431 -25.781 3.73 1 88.31 153 ALA A CA 1
ATOM 1193 C C . ALA A 1 153 ? -2.281 -25.266 4.887 1 88.31 153 ALA A C 1
ATOM 1195 O O . ALA A 1 153 ? -3.225 -25.922 5.32 1 88.31 153 ALA A O 1
ATOM 1196 N N . ASN A 1 154 ? -1.849 -24.141 5.391 1 87.69 154 ASN A N 1
ATOM 1197 C CA . ASN A 1 154 ? -2.576 -23.438 6.445 1 87.69 154 ASN A CA 1
ATOM 1198 C C . ASN A 1 154 ? -2.682 -21.938 6.16 1 87.69 154 ASN A C 1
ATOM 1200 O O . ASN A 1 154 ? -1.83 -21.375 5.473 1 87.69 154 ASN A O 1
ATOM 1204 N N . GLU A 1 155 ? -3.736 -21.312 6.742 1 85.81 155 GLU A N 1
ATOM 1205 C CA . GLU A 1 155 ? -4.039 -19.922 6.449 1 85.81 155 GLU A CA 1
ATOM 1206 C C . GLU A 1 155 ? -2.916 -19 6.918 1 85.81 155 GLU A C 1
ATOM 1208 O O . GLU A 1 155 ? -2.785 -17.875 6.434 1 85.81 155 GLU A O 1
ATOM 1213 N N . ARG A 1 156 ? -2.133 -19.531 7.758 1 88.69 156 ARG A N 1
ATOM 1214 C CA . ARG A 1 156 ? -1.113 -18.672 8.336 1 88.69 156 ARG A CA 1
ATOM 1215 C C . ARG A 1 156 ? 0.262 -18.969 7.754 1 88.69 156 ARG A C 1
ATOM 1217 O O . ARG A 1 156 ? 1.244 -18.312 8.086 1 88.69 156 ARG A O 1
ATOM 1224 N N . ASP A 1 157 ? 0.314 -19.891 6.844 1 89.25 157 ASP A N 1
ATOM 1225 C CA . ASP A 1 157 ? 1.588 -20.328 6.277 1 89.25 157 ASP A CA 1
ATOM 1226 C C . ASP A 1 157 ? 1.757 -19.812 4.848 1 89.25 157 ASP A C 1
ATOM 1228 O O . ASP A 1 157 ? 0.794 -19.781 4.078 1 89.25 157 ASP A O 1
ATOM 1232 N N . LEU A 1 158 ? 3.031 -19.469 4.574 1 92.19 158 LEU A N 1
ATOM 1233 C CA . LEU A 1 158 ? 3.346 -19.047 3.213 1 92.19 158 LEU A CA 1
ATOM 1234 C C . LEU A 1 158 ? 4.312 -20.016 2.551 1 92.19 158 LEU A C 1
ATOM 1236 O O . LEU A 1 158 ? 4.488 -20 1.33 1 92.19 158 LEU A O 1
ATOM 1240 N N . ALA A 1 159 ? 5.223 -20.875 3.242 1 84.25 159 ALA A N 1
ATOM 1241 C CA . ALA A 1 159 ? 6.297 -21.734 2.764 1 84.25 159 ALA A CA 1
ATOM 1242 C C . ALA A 1 159 ? 5.785 -22.719 1.707 1 84.25 159 ALA A C 1
ATOM 1244 O O . ALA A 1 159 ? 6.496 -23.047 0.756 1 84.25 159 ALA A O 1
ATOM 1245 N N . ASP A 1 160 ? 4.602 -22.953 1.431 1 82.88 160 ASP A N 1
ATOM 1246 C CA . ASP A 1 160 ? 4.094 -23.953 0.498 1 82.88 160 ASP A CA 1
ATOM 1247 C C . ASP A 1 160 ? 2.953 -23.391 -0.347 1 82.88 160 ASP A C 1
ATOM 1249 O O . ASP A 1 160 ? 2.119 -24.141 -0.856 1 82.88 160 ASP A O 1
ATOM 1253 N N . ALA A 1 161 ? 3.053 -22.234 -0.461 1 94.94 161 ALA A N 1
ATOM 1254 C CA . ALA A 1 161 ? 1.988 -21.656 -1.276 1 94.94 161 ALA A CA 1
ATOM 1255 C C . ALA A 1 161 ? 2.209 -21.953 -2.758 1 94.94 161 ALA A C 1
ATOM 1257 O O . ALA A 1 161 ? 3.289 -21.688 -3.295 1 94.94 161 ALA A O 1
ATOM 1258 N N . GLU A 1 162 ? 1.193 -22.516 -3.383 1 96.19 162 GLU A N 1
ATOM 1259 C CA . GLU A 1 162 ? 1.275 -22.922 -4.777 1 96.19 162 GLU A CA 1
ATOM 1260 C C . GLU A 1 162 ? 0.158 -22.297 -5.609 1 96.19 162 GLU A C 1
ATOM 1262 O O . GLU A 1 162 ? -0.993 -22.25 -5.168 1 96.19 162 GLU A O 1
ATOM 1267 N N . LEU A 1 163 ? 0.554 -21.844 -6.754 1 96.44 163 LEU A N 1
ATOM 1268 C CA . LEU A 1 163 ? -0.425 -21.234 -7.648 1 96.44 163 LEU A CA 1
ATOM 1269 C C . LEU A 1 163 ? -1.554 -22.219 -7.965 1 96.44 163 LEU A C 1
ATOM 1271 O O . LEU A 1 163 ? -1.302 -23.344 -8.383 1 96.44 163 LEU A O 1
ATOM 1275 N N . CYS A 1 164 ? -2.791 -21.781 -7.738 1 95.19 164 CYS A N 1
ATOM 1276 C CA . CYS A 1 164 ? -3.91 -22.672 -8.023 1 95.19 164 CYS A CA 1
ATOM 1277 C C . CYS A 1 164 ? -4.871 -22.031 -9.023 1 95.19 164 CYS A C 1
ATOM 1279 O O . CYS A 1 164 ? -5.738 -22.719 -9.57 1 95.19 164 CYS A O 1
ATOM 1281 N N . GLY A 1 165 ? -4.723 -20.719 -9.211 1 93.62 165 GLY A N 1
ATOM 1282 C CA . GLY A 1 165 ? -5.578 -20.047 -10.18 1 93.62 165 GLY A CA 1
ATOM 1283 C C . GLY A 1 165 ? -5.215 -18.594 -10.398 1 93.62 165 GLY A C 1
ATOM 1284 O O . GLY A 1 165 ? -4.348 -18.062 -9.703 1 93.62 165 GLY A O 1
ATOM 1285 N N . LEU A 1 166 ? -5.832 -18 -11.391 1 91.06 166 LEU A N 1
ATOM 1286 C CA . LEU A 1 166 ? -5.641 -16.609 -11.758 1 91.06 166 LEU A CA 1
ATOM 1287 C C . LEU A 1 166 ? -6.98 -15.875 -11.82 1 91.06 166 LEU A C 1
ATOM 1289 O O . LEU A 1 166 ? -7.98 -16.438 -12.266 1 91.06 166 LEU A O 1
ATOM 1293 N N . ILE A 1 167 ? -6.938 -14.727 -11.266 1 86.56 167 ILE A N 1
ATOM 1294 C CA . ILE A 1 167 ? -8.055 -13.82 -11.484 1 86.56 167 ILE A CA 1
ATOM 1295 C C . ILE A 1 167 ? -7.797 -12.969 -12.727 1 86.56 167 ILE A C 1
ATOM 1297 O O . ILE A 1 167 ? -6.785 -12.266 -12.805 1 86.56 167 ILE A O 1
ATOM 1301 N N . VAL A 1 168 ? -8.695 -13.078 -13.656 1 85.69 168 VAL A N 1
ATOM 1302 C CA . VAL A 1 168 ? -8.484 -12.406 -14.93 1 85.69 168 VAL A CA 1
ATOM 1303 C C . VAL A 1 168 ? -9.664 -11.492 -15.242 1 85.69 168 VAL A C 1
ATOM 1305 O O . VAL A 1 168 ? -10.781 -11.727 -14.766 1 85.69 168 VAL A O 1
ATOM 1308 N N . GLY A 1 169 ? -9.336 -10.398 -15.867 1 79.62 169 GLY A N 1
ATOM 1309 C CA . GLY A 1 169 ? -10.352 -9.453 -16.312 1 79.62 169 GLY A CA 1
ATOM 1310 C C . GLY A 1 169 ? -10.039 -8.812 -17.641 1 79.62 169 GLY A C 1
ATOM 1311 O O . GLY A 1 169 ? -8.992 -9.078 -18.234 1 79.62 169 GLY A O 1
ATOM 1312 N N . PRO A 1 170 ? -11.008 -8.102 -18.141 1 71.25 170 PRO A N 1
ATOM 1313 C CA . PRO A 1 170 ? -10.836 -7.52 -19.484 1 71.25 170 PRO A CA 1
ATOM 1314 C C . PRO A 1 170 ? -9.656 -6.547 -19.547 1 71.25 170 PRO A C 1
ATOM 1316 O O . PRO A 1 170 ? -9.359 -5.859 -18.562 1 71.25 170 PRO A O 1
ATOM 1319 N N . ASP A 1 171 ? -8.742 -6.742 -20.547 1 65.88 171 ASP A N 1
ATOM 1320 C CA . ASP A 1 171 ? -7.617 -5.844 -20.781 1 65.88 171 ASP A CA 1
ATOM 1321 C C . ASP A 1 171 ? -8.094 -4.43 -21.094 1 65.88 171 ASP A C 1
ATOM 1323 O O . ASP A 1 171 ? -7.359 -3.461 -20.906 1 65.88 171 ASP A O 1
ATOM 1327 N N . GLY A 1 172 ? -9.25 -4.25 -21.641 1 48.97 172 GLY A N 1
ATOM 1328 C CA . GLY A 1 172 ? -9.727 -3.088 -22.375 1 48.97 172 GLY A CA 1
ATOM 1329 C C . GLY A 1 172 ? -9.68 -1.808 -21.562 1 48.97 172 GLY A C 1
ATOM 1330 O O . GLY A 1 172 ? -9.633 -1.849 -20.328 1 48.97 172 GLY A O 1
ATOM 1331 N N . ARG A 1 173 ? -9 -0.796 -22.141 1 45.97 173 ARG A N 1
ATOM 1332 C CA . ARG A 1 173 ? -9.195 0.619 -21.844 1 45.97 173 ARG A CA 1
ATOM 1333 C C . ARG A 1 173 ? -10.648 0.903 -21.484 1 45.97 173 ARG A C 1
ATOM 1335 O O . ARG A 1 173 ? -11.562 0.536 -22.219 1 45.97 173 ARG A O 1
ATOM 1342 N N . PRO A 1 174 ? -10.945 1.102 -20.219 1 41.81 174 PRO A N 1
ATOM 1343 C CA . PRO A 1 174 ? -12.234 1.786 -20.234 1 41.81 174 PRO A CA 1
ATOM 1344 C C . PRO A 1 174 ? -12.375 2.773 -21.391 1 41.81 174 PRO A C 1
ATOM 1346 O O . PRO A 1 174 ? -13.195 3.693 -21.328 1 41.81 174 PRO A O 1
ATOM 1349 N N . GLY A 1 175 ? -11.734 2.748 -22.312 1 34.38 175 GLY A N 1
ATOM 1350 C CA . GLY A 1 175 ? -11.977 3.814 -23.266 1 34.38 175 GLY A CA 1
ATOM 1351 C C . GLY A 1 175 ? -13.453 4.141 -23.422 1 34.38 175 GLY A C 1
ATOM 1352 O O . GLY A 1 175 ? -13.852 5.305 -23.344 1 34.38 175 GLY A O 1
ATOM 1353 N N . SER A 1 176 ? -14.203 3.27 -24.281 1 30.53 176 SER A N 1
ATOM 1354 C CA . SER A 1 176 ? -15.562 3.654 -24.656 1 30.53 176 SER A CA 1
ATOM 1355 C C . SER A 1 176 ? -16.453 3.812 -23.422 1 30.53 176 SER A C 1
ATOM 1357 O O . SER A 1 176 ? -17.453 4.523 -23.469 1 30.53 176 SER A O 1
ATOM 1359 N N . LEU A 1 177 ? -16.484 2.955 -22.578 1 29.84 177 LEU A N 1
ATOM 1360 C CA . LEU A 1 177 ? -17.422 3.176 -21.484 1 29.84 177 LEU A CA 1
ATOM 1361 C C . LEU A 1 177 ? -17.016 4.395 -20.656 1 29.84 177 LEU A C 1
ATOM 1363 O O . LEU A 1 177 ? -17.875 5.105 -20.141 1 29.84 177 LEU A O 1
ATOM 1367 N N . LEU A 1 178 ? -15.719 4.449 -20.297 1 33.12 178 LEU A N 1
ATOM 1368 C CA . LEU A 1 178 ? -15.344 5.711 -19.672 1 33.12 178 LEU A CA 1
ATOM 1369 C C . LEU A 1 178 ? -15.062 6.785 -20.719 1 33.12 178 LEU A C 1
ATOM 1371 O O . LEU A 1 178 ? -13.922 6.957 -21.141 1 33.12 178 LEU A O 1
ATOM 1375 N N . GLY A 1 179 ? -15.68 6.93 -21.766 1 28.77 179 GLY A N 1
ATOM 1376 C CA . GLY A 1 179 ? -15.633 8.203 -22.469 1 28.77 179 GLY A CA 1
ATOM 1377 C C . GLY A 1 179 ? -15.062 9.328 -21.609 1 28.77 179 GLY A C 1
ATOM 1378 O O . GLY A 1 179 ? -15.82 10.086 -21 1 28.77 179 GLY A O 1
ATOM 1379 N N . TYR A 1 180 ? -14.188 9.117 -20.969 1 29.25 180 TYR A N 1
ATOM 1380 C CA . TYR A 1 180 ? -13.641 10.352 -20.422 1 29.25 180 TYR A CA 1
ATOM 1381 C C . TYR A 1 180 ? -13.383 11.375 -21.516 1 29.25 180 TYR A C 1
ATOM 1383 O O . TYR A 1 180 ? -12.422 11.25 -22.281 1 29.25 180 TYR A O 1
ATOM 1391 N N . ASP A 1 181 ? -14.305 11.773 -22.344 1 29.02 181 ASP A N 1
ATOM 1392 C CA . ASP A 1 181 ? -14.18 13.141 -22.844 1 29.02 181 ASP A CA 1
ATOM 1393 C C . ASP A 1 181 ? -13.438 14.023 -21.844 1 29.02 181 ASP A C 1
ATOM 1395 O O . ASP A 1 181 ? -13.555 13.836 -20.625 1 29.02 181 ASP A O 1
ATOM 1399 N N . ARG A 1 182 ? -12.312 14.805 -22.312 1 29.09 182 ARG A N 1
ATOM 1400 C CA . ARG A 1 182 ? -11.547 15.938 -21.797 1 29.09 182 ARG A CA 1
ATOM 1401 C C . ARG A 1 182 ? -12.352 16.719 -20.766 1 29.09 182 ARG A C 1
ATOM 1403 O O . ARG A 1 182 ? -11.945 17.797 -20.344 1 29.09 182 ARG A O 1
ATOM 1410 N N . THR A 1 183 ? -13.57 16.609 -20.844 1 28.27 183 THR A N 1
ATOM 1411 C CA . THR A 1 183 ? -14.172 17.594 -19.953 1 28.27 183 THR A CA 1
ATOM 1412 C C . THR A 1 183 ? -13.883 17.234 -18.484 1 28.27 183 THR A C 1
ATOM 1414 O O . THR A 1 183 ? -13.977 16.062 -18.109 1 28.27 183 THR A O 1
ATOM 1417 N N . ALA A 1 184 ? -13.133 17.938 -17.75 1 30 184 ALA A N 1
ATOM 1418 C CA . ALA A 1 184 ? -12.672 18.188 -16.375 1 30 184 ALA A CA 1
ATOM 1419 C C . ALA A 1 184 ? -13.625 17.578 -15.359 1 30 184 ALA A C 1
ATOM 1421 O O . ALA A 1 184 ? -13.5 17.812 -14.156 1 30 184 ALA A O 1
ATOM 1422 N N . GLU A 1 185 ? -14.766 17.141 -15.758 1 32.53 185 GLU A N 1
ATOM 1423 C CA . GLU A 1 185 ? -15.664 16.844 -14.656 1 32.53 185 GLU A CA 1
ATOM 1424 C C . GLU A 1 185 ? -15.289 15.531 -13.969 1 32.53 185 GLU A C 1
ATOM 1426 O O . GLU A 1 185 ? -15.422 14.461 -14.555 1 32.53 185 GLU A O 1
ATOM 1431 N N . HIS A 1 186 ? -14.148 15.336 -13.273 1 37.84 186 HIS A N 1
ATOM 1432 C CA . HIS A 1 186 ? -13.305 14.562 -12.375 1 37.84 186 HIS A CA 1
ATOM 1433 C C . HIS A 1 186 ? -14.141 13.633 -11.508 1 37.84 186 HIS A C 1
ATOM 1435 O O . HIS A 1 186 ? -13.633 13.062 -10.531 1 37.84 186 HIS A O 1
ATOM 1441 N N . GLY A 1 187 ? -15.414 13.523 -11.594 1 40.59 187 GLY A N 1
ATOM 1442 C CA . GLY A 1 187 ? -16.078 12.867 -10.484 1 40.59 187 GLY A CA 1
ATOM 1443 C C . GLY A 1 187 ? -16 11.359 -10.539 1 40.59 187 GLY A C 1
ATOM 1444 O O . GLY A 1 187 ? -15.477 10.797 -11.508 1 40.59 187 GLY A O 1
ATOM 1445 N N . PRO A 1 188 ? -16.203 10.609 -9.359 1 50.47 188 PRO A N 1
ATOM 1446 C CA . PRO A 1 188 ? -16.203 9.203 -8.961 1 50.47 188 PRO A CA 1
ATOM 1447 C C . PRO A 1 188 ? -17.094 8.336 -9.859 1 50.47 188 PRO A C 1
ATOM 1449 O O . PRO A 1 188 ? -16.953 7.109 -9.867 1 50.47 188 PRO A O 1
ATOM 1452 N N . ALA A 1 189 ? -17.766 8.906 -10.805 1 55.38 189 ALA A N 1
ATOM 1453 C CA . ALA A 1 189 ? -18.781 8.086 -11.438 1 55.38 189 ALA A CA 1
ATOM 1454 C C . ALA A 1 189 ? -18.188 7.203 -12.531 1 55.38 189 ALA A C 1
ATOM 1456 O O . ALA A 1 189 ? -18.453 6.004 -12.586 1 55.38 189 ALA A O 1
ATOM 1457 N N . PRO A 1 190 ? -17.375 7.715 -13.32 1 58.16 190 PRO A N 1
ATOM 1458 C CA . PRO A 1 190 ? -16.844 6.832 -14.359 1 58.16 190 PRO A CA 1
ATOM 1459 C C . PRO A 1 190 ? -15.938 5.742 -13.805 1 58.16 190 PRO A C 1
ATOM 1461 O O . PRO A 1 190 ? -15.969 4.602 -14.273 1 58.16 190 PRO A O 1
ATOM 1464 N N . VAL A 1 191 ? -15.281 6.133 -12.867 1 58.69 191 VAL A N 1
ATOM 1465 C CA . VAL A 1 191 ? -14.414 5.141 -12.242 1 58.69 191 VAL A CA 1
ATOM 1466 C C . VAL A 1 191 ? -15.266 4.059 -11.578 1 58.69 191 VAL A C 1
ATOM 1468 O O . VAL A 1 191 ? -14.977 2.867 -11.703 1 58.69 191 VAL A O 1
ATOM 1471 N N . ALA A 1 192 ? -16.266 4.574 -10.992 1 59.91 192 ALA A N 1
ATOM 1472 C CA . ALA A 1 192 ? -17.156 3.629 -10.336 1 59.91 192 ALA A CA 1
ATOM 1473 C C . ALA A 1 192 ? -17.75 2.652 -11.344 1 59.91 192 ALA A C 1
ATOM 1475 O O . ALA A 1 192 ? -17.859 1.454 -11.07 1 59.91 192 ALA A O 1
ATOM 1476 N N . ARG A 1 193 ? -18.078 3.176 -12.398 1 62.25 193 ARG A N 1
ATOM 1477 C CA . ARG A 1 193 ? -18.656 2.328 -13.438 1 62.25 193 ARG A CA 1
ATOM 1478 C C . ARG A 1 193 ? -17.641 1.312 -13.945 1 62.25 193 ARG A C 1
ATOM 1480 O O . ARG A 1 193 ? -17.984 0.156 -14.195 1 62.25 193 ARG A O 1
ATOM 1487 N N . PHE A 1 194 ? -16.5 1.809 -13.969 1 62.78 194 PHE A N 1
ATOM 1488 C CA . PHE A 1 194 ? -15.453 0.915 -14.43 1 62.78 194 PHE A CA 1
ATOM 1489 C C . PHE A 1 194 ? -15.188 -0.184 -13.414 1 62.78 194 PHE A C 1
ATOM 1491 O O . PHE A 1 194 ? -15.055 -1.354 -13.773 1 62.78 194 PHE A O 1
ATOM 1498 N N . VAL A 1 195 ? -15.203 0.218 -12.328 1 63.34 195 VAL A N 1
ATOM 1499 C CA . VAL A 1 195 ? -14.969 -0.748 -11.258 1 63.34 195 VAL A CA 1
ATOM 1500 C C . VAL A 1 195 ? -16.078 -1.792 -11.25 1 63.34 195 VAL A C 1
ATOM 1502 O O . VAL A 1 195 ? -15.82 -2.99 -11.125 1 63.34 195 VAL A O 1
ATOM 1505 N N . ARG A 1 196 ? -17.172 -1.312 -11.312 1 66.5 196 ARG A N 1
ATOM 1506 C CA . ARG A 1 196 ? -18.297 -2.23 -11.367 1 66.5 196 ARG A CA 1
ATOM 1507 C C . ARG A 1 196 ? -18.203 -3.162 -12.562 1 66.5 196 ARG A C 1
ATOM 1509 O O . ARG A 1 196 ? -18.516 -4.352 -12.469 1 66.5 196 ARG A O 1
ATOM 1516 N N . TRP A 1 197 ? -17.797 -2.574 -13.562 1 65.19 197 TRP A N 1
ATOM 1517 C CA . TRP A 1 197 ? -17.609 -3.354 -14.789 1 65.19 197 TRP A CA 1
ATOM 1518 C C . TRP A 1 197 ? -16.547 -4.426 -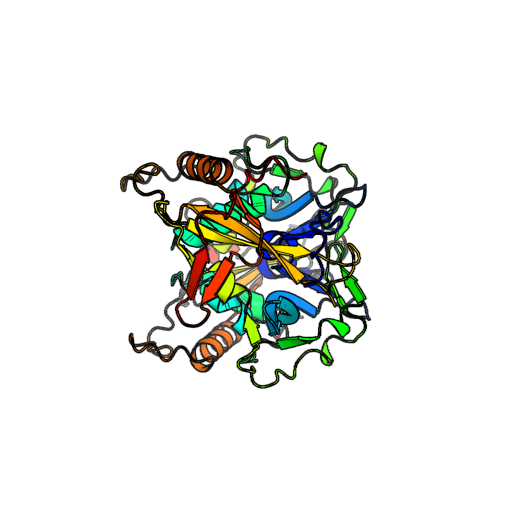14.594 1 65.19 197 TRP A C 1
ATOM 1520 O O . TRP A 1 197 ? -16.75 -5.586 -14.961 1 65.19 197 TRP A O 1
ATOM 1530 N N . VAL A 1 198 ? -15.516 -4.098 -14.023 1 65.75 198 VAL A N 1
ATOM 1531 C CA . VAL A 1 198 ? -14.445 -5.059 -13.773 1 65.75 198 VAL A CA 1
ATOM 1532 C C . VAL A 1 198 ? -14.945 -6.148 -12.828 1 65.75 198 VAL A C 1
ATOM 1534 O O . VAL A 1 198 ? -14.672 -7.336 -13.039 1 65.75 198 VAL A O 1
ATOM 1537 N N . HIS A 1 199 ? -15.625 -5.648 -11.898 1 65.31 199 HIS A N 1
ATOM 1538 C CA . HIS A 1 199 ? -16.156 -6.598 -10.93 1 65.31 199 HIS A CA 1
ATOM 1539 C C . HIS A 1 199 ? -17.125 -7.574 -11.594 1 65.31 199 HIS A C 1
ATOM 1541 O O . HIS A 1 199 ? -17.141 -8.758 -11.266 1 65.31 199 HIS A O 1
ATOM 1547 N N . ARG A 1 200 ? -17.766 -7 -12.422 1 68.06 200 ARG A N 1
ATOM 1548 C CA . ARG A 1 200 ? -18.75 -7.82 -13.102 1 68.06 200 ARG A CA 1
ATOM 1549 C C . ARG A 1 200 ? -18.094 -8.789 -14.078 1 68.06 200 ARG A C 1
ATOM 1551 O O . ARG A 1 200 ? -18.609 -9.891 -14.305 1 68.06 200 ARG A O 1
ATOM 1558 N N . HIS A 1 201 ? -16.891 -8.43 -14.516 1 71.31 201 HIS A N 1
ATOM 1559 C CA . HIS A 1 201 ? -16.359 -9.211 -15.625 1 71.31 201 HIS A CA 1
ATOM 1560 C C . HIS A 1 201 ? -15.094 -9.953 -15.211 1 71.31 201 HIS A C 1
ATOM 1562 O O . HIS A 1 201 ? -14.5 -10.664 -16.031 1 71.31 201 HIS A O 1
ATOM 1568 N N . ALA A 1 202 ? -14.789 -9.773 -14.047 1 77.81 202 ALA A N 1
ATOM 1569 C CA . ALA A 1 202 ? -13.664 -10.57 -13.555 1 77.81 202 ALA A CA 1
ATOM 1570 C C . ALA A 1 202 ? -14.039 -12.047 -13.477 1 77.81 202 ALA A C 1
ATOM 1572 O O . ALA A 1 202 ? -15.156 -12.391 -13.078 1 77.81 202 ALA A O 1
ATOM 1573 N N . ARG A 1 203 ? -13.086 -12.875 -13.906 1 83.81 203 ARG A N 1
ATOM 1574 C CA . ARG A 1 203 ? -13.281 -14.32 -13.922 1 83.81 203 ARG A CA 1
ATOM 1575 C C . ARG A 1 203 ? -12.109 -15.039 -13.266 1 83.81 203 ARG A C 1
ATOM 1577 O O . ARG A 1 203 ? -11.016 -14.477 -13.148 1 83.81 203 ARG A O 1
ATOM 1584 N N . TYR A 1 204 ? -12.453 -16.156 -12.891 1 88.06 204 TYR A N 1
ATOM 1585 C CA . TYR A 1 204 ? -11.438 -17.016 -12.297 1 88.06 204 TYR A CA 1
ATOM 1586 C C . TYR A 1 204 ? -10.969 -18.078 -13.281 1 88.06 204 TYR A C 1
ATOM 1588 O O . TYR A 1 204 ? -11.789 -18.781 -13.875 1 88.06 204 TYR A O 1
ATOM 1596 N N . LEU A 1 205 ? -9.672 -18.25 -13.523 1 88.75 205 LEU A N 1
ATOM 1597 C CA . LEU A 1 205 ? -9.031 -19.25 -14.359 1 88.75 205 LEU A CA 1
ATOM 1598 C C . LEU A 1 205 ? -8.219 -20.234 -13.516 1 88.75 205 LEU A C 1
ATOM 1600 O O . LEU A 1 205 ? -7.133 -19.891 -13.039 1 88.75 205 LEU A O 1
ATOM 1604 N N . PRO A 1 206 ? -8.805 -21.453 -13.297 1 91.06 206 PRO A N 1
ATOM 1605 C CA . PRO A 1 206 ? -8.008 -22.438 -12.562 1 91.06 206 PRO A CA 1
ATOM 1606 C C . PRO A 1 206 ? -6.688 -22.766 -13.258 1 91.06 206 PRO A C 1
ATOM 1608 O O . PRO A 1 206 ? -6.633 -22.844 -14.492 1 91.06 206 PRO A O 1
ATOM 1611 N N . TYR A 1 207 ? -5.648 -22.812 -12.477 1 92.88 207 TYR A N 1
ATOM 1612 C CA . TYR A 1 207 ? -4.344 -23.172 -13.023 1 92.88 207 TYR A CA 1
ATOM 1613 C C . TYR A 1 207 ? -4.148 -24.688 -13.039 1 92.88 207 TYR A C 1
ATOM 1615 O O . TYR A 1 207 ? -3.85 -25.297 -12.016 1 92.88 207 TYR A O 1
ATOM 1623 N N . ASP A 1 208 ? -4.375 -25.281 -14.141 1 88.06 208 ASP A N 1
ATOM 1624 C CA . ASP A 1 208 ? -4.227 -26.719 -14.344 1 88.06 208 ASP A CA 1
ATOM 1625 C C . ASP A 1 208 ? -3.473 -27.016 -15.641 1 88.06 208 ASP A C 1
ATOM 1627 O O . ASP A 1 208 ? -2.764 -26.156 -16.172 1 88.06 208 ASP A O 1
ATOM 1631 N N . GLU A 1 209 ? -3.572 -28.219 -16.094 1 84.12 209 GLU A N 1
ATOM 1632 C CA . GLU A 1 209 ? -2.779 -28.672 -17.219 1 84.12 209 GLU A CA 1
ATOM 1633 C C . GLU A 1 209 ? -3.182 -27.953 -18.516 1 84.12 209 GLU A C 1
ATOM 1635 O O . GLU A 1 209 ? -2.432 -27.953 -19.484 1 84.12 209 GLU A O 1
ATOM 1640 N N . SER A 1 210 ? -4.312 -27.281 -18.562 1 85.38 210 SER A N 1
ATOM 1641 C CA . SER A 1 210 ? -4.793 -26.609 -19.766 1 85.38 210 SER A CA 1
ATOM 1642 C C . SER A 1 210 ? -4.23 -25.203 -19.875 1 85.38 210 SER A C 1
ATOM 1644 O O . SER A 1 210 ? -4.445 -24.516 -20.875 1 85.38 210 SER A O 1
ATOM 1646 N N . VAL A 1 211 ? -3.533 -24.844 -18.859 1 90.06 211 VAL A N 1
ATOM 1647 C CA . VAL A 1 211 ? -2.99 -23.484 -18.828 1 90.06 211 VAL A CA 1
ATOM 1648 C C . VAL A 1 211 ? -1.472 -23.547 -18.984 1 90.06 211 VAL A C 1
ATOM 1650 O O . VAL A 1 211 ? -0.792 -24.266 -18.25 1 90.06 211 VAL A O 1
ATOM 1653 N N . GLU A 1 212 ? -0.965 -22.812 -19.969 1 91.38 212 GLU A N 1
ATOM 1654 C CA . GLU A 1 212 ? 0.474 -22.703 -20.203 1 91.38 212 GLU A CA 1
ATOM 1655 C C . GLU A 1 212 ? 0.952 -21.266 -20.062 1 91.38 212 GLU A C 1
ATOM 1657 O O . GLU A 1 212 ? 0.398 -20.359 -20.688 1 91.38 212 GLU A O 1
ATOM 1662 N N . ILE A 1 213 ? 1.996 -21.125 -19.234 1 93.25 213 ILE A N 1
ATOM 1663 C CA . ILE A 1 213 ? 2.551 -19.797 -19.047 1 93.25 213 ILE A CA 1
ATOM 1664 C C . ILE A 1 213 ? 3.852 -19.641 -19.828 1 93.25 213 ILE A C 1
ATOM 1666 O O . ILE A 1 213 ? 4.801 -20.406 -19.609 1 93.25 213 ILE A O 1
ATOM 1670 N N . ASP A 1 214 ? 3.889 -18.656 -20.766 1 93 214 ASP A N 1
ATOM 1671 C CA . ASP A 1 214 ? 5.117 -18.234 -21.438 1 93 214 ASP A CA 1
ATOM 1672 C C . ASP A 1 214 ? 5.703 -16.984 -20.781 1 93 214 ASP A C 1
ATOM 1674 O O . ASP A 1 214 ? 5.312 -15.867 -21.109 1 93 214 ASP A O 1
ATOM 1678 N N . TRP A 1 215 ? 6.652 -17.188 -19.938 1 90.69 215 TRP A N 1
ATOM 1679 C CA . TRP A 1 215 ? 7.207 -16.109 -19.125 1 90.69 215 TRP A CA 1
ATOM 1680 C C . TRP A 1 215 ? 8 -15.133 -19.984 1 90.69 215 TRP A C 1
ATOM 1682 O O . TRP A 1 215 ? 8.062 -13.938 -19.656 1 90.69 215 TRP A O 1
ATOM 1692 N N . ASP A 1 216 ? 8.594 -15.609 -20.984 1 87.75 216 ASP A N 1
ATOM 1693 C CA . ASP A 1 216 ? 9.406 -14.742 -21.828 1 87.75 216 ASP A CA 1
ATOM 1694 C C . ASP A 1 216 ? 8.531 -13.898 -22.75 1 87.75 216 ASP A C 1
ATOM 1696 O O . ASP A 1 216 ? 8.758 -12.703 -22.906 1 87.75 216 ASP A O 1
ATOM 1700 N N . ALA A 1 217 ? 7.461 -14.477 -23.281 1 89.31 217 ALA A N 1
ATOM 1701 C CA . ALA A 1 217 ? 6.551 -13.758 -24.156 1 89.31 217 ALA A CA 1
ATOM 1702 C C . ALA A 1 217 ? 5.52 -12.961 -23.359 1 89.31 217 ALA A C 1
ATOM 1704 O O . ALA A 1 217 ? 4.793 -12.141 -23.922 1 89.31 217 ALA A O 1
ATOM 1705 N N . LYS A 1 218 ? 5.43 -13.219 -22.016 1 88.81 218 LYS A N 1
ATOM 1706 C CA . LYS A 1 218 ? 4.469 -12.578 -21.125 1 88.81 218 LYS A CA 1
ATOM 1707 C C . LYS A 1 218 ? 3.035 -12.875 -21.547 1 88.81 218 LYS A C 1
ATOM 1709 O O . LYS A 1 218 ? 2.207 -11.969 -21.641 1 88.81 218 LYS A O 1
ATOM 1714 N N . VAL A 1 219 ? 2.844 -14.156 -21.859 1 91.5 219 VAL A N 1
ATOM 1715 C CA . VAL A 1 219 ? 1.52 -14.57 -22.312 1 91.5 219 VAL A CA 1
ATOM 1716 C C . VAL A 1 219 ? 1.11 -15.859 -21.62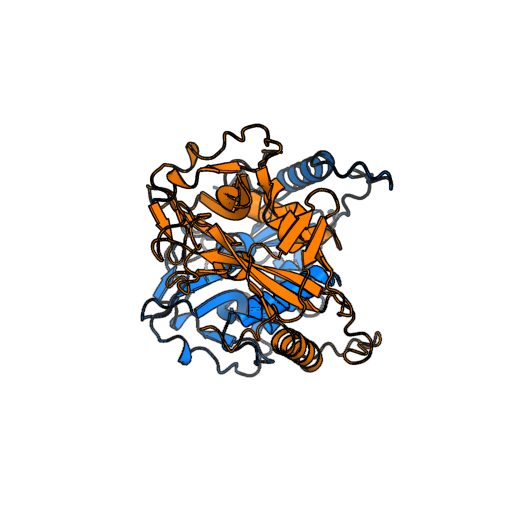5 1 91.5 219 VAL A C 1
ATOM 1718 O O . VAL A 1 219 ? 1.947 -16.734 -21.375 1 91.5 219 VAL A O 1
ATOM 1721 N N . ILE A 1 220 ? -0.165 -15.938 -21.281 1 92.31 220 ILE A N 1
ATOM 1722 C CA . ILE A 1 220 ? -0.778 -17.156 -20.766 1 92.31 220 ILE A CA 1
ATOM 1723 C C . ILE A 1 220 ? -1.749 -17.719 -21.812 1 92.31 220 ILE A C 1
ATOM 1725 O O . ILE A 1 220 ? -2.699 -17.047 -22.203 1 92.31 220 ILE A O 1
ATOM 1729 N N . ALA A 1 221 ? -1.445 -18.922 -22.234 1 90.56 221 ALA A N 1
ATOM 1730 C CA . ALA A 1 221 ? -2.303 -19.578 -23.219 1 90.56 221 ALA A CA 1
ATOM 1731 C C . ALA A 1 221 ? -3.205 -20.609 -22.547 1 90.56 221 ALA A C 1
ATOM 1733 O O . ALA A 1 221 ? -2.77 -21.344 -21.656 1 90.56 221 ALA A O 1
ATOM 1734 N N . THR A 1 222 ? -4.461 -20.5 -22.797 1 86.81 222 THR A N 1
ATOM 1735 C CA . THR A 1 222 ? -5.406 -21.484 -22.281 1 86.81 222 THR A CA 1
ATOM 1736 C C . THR A 1 222 ? -6.027 -22.297 -23.422 1 86.81 222 THR A C 1
ATOM 1738 O O . THR A 1 222 ? -6.133 -21.797 -24.547 1 86.81 222 THR A O 1
ATOM 1741 N N . THR A 1 223 ? -6.152 -23.469 -23.203 1 75.5 223 THR A N 1
ATOM 1742 C CA . THR A 1 223 ? -6.859 -24.281 -24.203 1 75.5 223 THR A CA 1
ATOM 1743 C C . THR A 1 223 ? -8.367 -24.234 -23.953 1 75.5 223 THR A C 1
ATOM 1745 O O . THR A 1 223 ? -8.812 -23.766 -22.906 1 75.5 223 THR A O 1
ATOM 1748 N N . ALA A 1 224 ? -9.305 -24.438 -25.016 1 59.25 224 ALA A N 1
ATOM 1749 C CA . ALA A 1 224 ? -10.758 -24.391 -25.078 1 59.25 224 ALA A CA 1
ATOM 1750 C C . ALA A 1 224 ? -11.383 -24.938 -23.797 1 59.25 224 ALA A C 1
ATOM 1752 O O . ALA A 1 224 ? -12.477 -24.516 -23.406 1 59.25 224 ALA A O 1
ATOM 1753 N N . ARG A 1 225 ? -10.875 -25.766 -23.125 1 54.56 225 ARG A N 1
ATOM 1754 C CA . ARG A 1 225 ? -11.508 -26.453 -22 1 54.56 225 ARG A CA 1
ATOM 1755 C C . ARG A 1 225 ? -11.391 -25.625 -20.719 1 54.56 225 ARG A C 1
ATOM 1757 O O . ARG A 1 225 ? -11.992 -25.969 -19.703 1 54.56 225 ARG A O 1
ATOM 1764 N N . SER A 1 226 ? -10.641 -24.469 -20.828 1 55.66 226 SER A N 1
ATOM 1765 C CA . SER A 1 226 ? -10.43 -23.781 -19.547 1 55.66 226 SER A CA 1
ATOM 1766 C C . SER A 1 226 ? -11.688 -23.031 -19.125 1 55.66 226 SER A C 1
ATOM 1768 O O . SER A 1 226 ? -12.266 -22.281 -19.906 1 55.66 226 SER A O 1
ATOM 1770 N N . GLN A 1 227 ? -12.477 -23.594 -18.141 1 60.94 227 GLN A N 1
ATOM 1771 C CA . GLN A 1 227 ? -13.734 -23 -17.703 1 60.94 227 GLN A CA 1
ATOM 1772 C C . GLN A 1 227 ? -13.5 -21.812 -16.781 1 60.94 227 GLN A C 1
ATOM 1774 O O . GLN A 1 227 ? -13.016 -21.984 -15.656 1 60.94 227 GLN A O 1
ATOM 1779 N N . PHE A 1 228 ? -13.453 -20.641 -17.406 1 64.12 228 PHE A N 1
ATOM 1780 C CA . PHE A 1 228 ? -13.547 -19.438 -16.594 1 64.12 228 PHE A CA 1
ATOM 1781 C C . PHE A 1 228 ? -14.766 -19.484 -15.688 1 64.12 228 PHE A C 1
ATOM 1783 O O . PHE A 1 228 ? -15.82 -19.984 -16.078 1 64.12 228 PHE A O 1
ATOM 1790 N N . ARG A 1 229 ? -14.547 -19.359 -14.406 1 67.69 229 ARG A N 1
ATOM 1791 C CA . ARG A 1 229 ? -15.656 -19.281 -13.461 1 67.69 229 ARG A CA 1
ATOM 1792 C C . ARG A 1 229 ? -15.852 -17.859 -12.945 1 67.69 229 ARG A C 1
ATOM 1794 O O . ARG A 1 229 ? -14.883 -17.125 -12.789 1 67.69 229 ARG A O 1
ATOM 1801 N N . PRO A 1 230 ? -17.156 -17.453 -12.844 1 58.94 230 PRO A N 1
ATOM 1802 C CA . PRO A 1 230 ? -17.375 -16.156 -12.188 1 58.94 230 PRO A CA 1
ATOM 1803 C C . PRO A 1 230 ? -16.766 -16.094 -10.789 1 58.94 230 PRO A C 1
ATOM 1805 O O . PRO A 1 230 ? -16.703 -17.109 -10.094 1 58.94 230 PRO A O 1
ATOM 1808 N N . LEU A 1 231 ? -16.109 -14.938 -10.445 1 56.91 231 LEU A N 1
ATOM 1809 C CA . LEU A 1 231 ? -15.469 -14.773 -9.148 1 56.91 231 LEU A CA 1
ATOM 1810 C C . LEU A 1 231 ? -16.438 -15.055 -8.008 1 56.91 231 LEU A C 1
ATOM 1812 O O . LEU A 1 231 ? -16.047 -15.5 -6.934 1 56.91 231 LEU A O 1
ATOM 1816 N N . THR A 1 232 ? -17.734 -14.68 -8.109 1 49.97 232 THR A N 1
ATOM 1817 C CA . THR A 1 232 ? -18.734 -14.859 -7.059 1 49.97 232 THR A CA 1
ATOM 1818 C C . THR A 1 232 ? -18.953 -16.344 -6.777 1 49.97 232 THR A C 1
ATOM 1820 O O . THR A 1 232 ? -19.5 -16.703 -5.73 1 49.97 232 THR A O 1
ATOM 1823 N N . GLN A 1 233 ? -18.797 -17.234 -7.691 1 37.84 233 GLN A N 1
ATOM 1824 C CA . GLN A 1 233 ? -19.109 -18.641 -7.504 1 37.84 233 GLN A CA 1
ATOM 1825 C C . GLN A 1 233 ? -17.969 -19.375 -6.801 1 37.84 233 GLN A C 1
ATOM 1827 O O . GLN A 1 233 ? -17.234 -20.141 -7.434 1 37.84 233 GLN A O 1
ATOM 1832 N N . GLU A 1 234 ? -17.297 -18.75 -5.988 1 39.84 234 GLU A N 1
ATOM 1833 C CA . GLU A 1 234 ? -16.312 -19.578 -5.289 1 39.84 234 GLU A CA 1
ATOM 1834 C C . GLU A 1 234 ? -16.953 -20.797 -4.656 1 39.84 234 GLU A C 1
ATOM 1836 O O . GLU A 1 234 ? -18.016 -20.688 -4.02 1 39.84 234 GLU A O 1
ATOM 1841 N N . PRO A 1 235 ? -16.484 -22 -4.93 1 31.56 235 PRO A N 1
ATOM 1842 C CA . PRO A 1 235 ? -17.109 -23.125 -4.23 1 31.56 235 PRO A CA 1
ATOM 1843 C C . PRO A 1 235 ? -17.094 -22.953 -2.715 1 31.56 235 PRO A C 1
ATOM 1845 O O . PRO A 1 235 ? -16.25 -22.25 -2.174 1 31.56 235 PRO A O 1
ATOM 1848 N N . MET B 1 1 ? -1.776 35.719 26.891 1 23.98 1 MET B N 1
ATOM 1849 C CA . MET B 1 1 ? -0.459 35.219 26.484 1 23.98 1 MET B CA 1
ATOM 1850 C C . MET B 1 1 ? -0.583 33.969 25.609 1 23.98 1 MET B C 1
ATOM 1852 O O . MET B 1 1 ? -1.282 33.031 25.969 1 23.98 1 MET B O 1
ATOM 1856 N N . PRO B 1 2 ? -0.626 34.062 24.297 1 30.72 2 PRO B N 1
ATOM 1857 C CA . PRO B 1 2 ? -0.963 32.875 23.469 1 30.72 2 PRO B CA 1
ATOM 1858 C C . PRO B 1 2 ? -0.123 31.656 23.828 1 30.72 2 PRO B C 1
ATOM 1860 O O . PRO B 1 2 ? 0.997 31.797 24.328 1 30.72 2 PRO B O 1
ATOM 1863 N N . GLY B 1 3 ? -0.658 30.719 24.516 1 31.2 3 GLY B N 1
ATOM 1864 C CA . GLY B 1 3 ? 0.054 29.594 25.094 1 31.2 3 GLY B CA 1
ATOM 1865 C C . GLY B 1 3 ? 1.175 29.078 24.203 1 31.2 3 GLY B C 1
ATOM 1866 O O . GLY B 1 3 ? 1.028 29.016 22.984 1 31.2 3 GLY B O 1
ATOM 1867 N N . ARG B 1 4 ? 2.387 29.375 24.562 1 32.88 4 ARG B N 1
ATOM 1868 C CA . ARG B 1 4 ? 3.623 28.875 23.953 1 32.88 4 ARG B CA 1
ATOM 1869 C C . ARG B 1 4 ? 3.498 27.422 23.562 1 32.88 4 ARG B C 1
ATOM 1871 O O . ARG B 1 4 ? 3.324 26.547 24.422 1 32.88 4 ARG B O 1
ATOM 1878 N N . ARG B 1 5 ? 2.875 27.109 22.438 1 40.03 5 ARG B N 1
ATOM 1879 C CA . ARG B 1 5 ? 2.939 25.734 21.984 1 40.03 5 ARG B CA 1
ATOM 1880 C C . ARG B 1 5 ? 4.32 25.141 22.234 1 40.03 5 ARG B C 1
ATOM 1882 O O . ARG B 1 5 ? 5.324 25.641 21.734 1 40.03 5 ARG B O 1
ATOM 1889 N N . ASP B 1 6 ? 4.648 24.828 23.438 1 37.84 6 ASP B N 1
ATOM 1890 C CA . ASP B 1 6 ? 5.871 24.141 23.859 1 37.84 6 ASP B CA 1
ATOM 1891 C C . ASP B 1 6 ? 6.344 23.156 22.797 1 37.84 6 ASP B C 1
ATOM 1893 O O . ASP B 1 6 ? 5.555 22.328 22.328 1 37.84 6 ASP B O 1
ATOM 1897 N N . HIS B 1 7 ? 7.207 23.516 21.859 1 38.97 7 HIS B N 1
ATOM 1898 C CA . HIS B 1 7 ? 7.914 22.75 20.844 1 38.97 7 HIS B CA 1
ATOM 1899 C C . HIS B 1 7 ? 8.422 21.422 21.391 1 38.97 7 HIS B C 1
ATOM 1901 O O . HIS B 1 7 ? 9.5 20.969 21.016 1 38.97 7 HIS B O 1
ATOM 1907 N N . THR B 1 8 ? 7.91 20.891 22.453 1 42.56 8 THR B N 1
ATOM 1908 C CA . THR B 1 8 ? 8.453 19.625 22.906 1 42.56 8 THR B CA 1
ATOM 1909 C C . THR B 1 8 ? 8.445 18.594 21.781 1 42.56 8 THR B C 1
ATOM 1911 O O . THR B 1 8 ? 7.457 18.484 21.047 1 42.56 8 THR B O 1
ATOM 1914 N N . GLU B 1 9 ? 9.555 18.297 21.219 1 50.22 9 GLU B N 1
ATOM 1915 C CA . GLU B 1 9 ? 9.766 17.297 20.188 1 50.22 9 GLU B CA 1
ATOM 1916 C C . GLU B 1 9 ? 8.82 16.109 20.375 1 50.22 9 GLU B C 1
ATOM 1918 O O . GLU B 1 9 ? 8.781 15.508 21.438 1 50.22 9 GLU B O 1
ATOM 1923 N N . PRO B 1 10 ? 7.727 16.203 19.672 1 58.91 10 PRO B N 1
ATOM 1924 C CA . PRO B 1 10 ? 6.758 15.141 19.969 1 58.91 10 PRO B CA 1
ATOM 1925 C C . PRO B 1 10 ? 7.383 13.75 19.953 1 58.91 10 PRO B C 1
ATOM 1927 O O . PRO B 1 10 ? 8.203 13.445 19.078 1 58.91 10 PRO B O 1
ATOM 1930 N N . HIS B 1 11 ? 7.562 13.062 21.125 1 66.69 11 HIS B N 1
ATOM 1931 C CA . HIS B 1 11 ? 8.156 11.758 21.391 1 66.69 11 HIS B CA 1
ATOM 1932 C C . HIS B 1 11 ? 7.52 10.672 20.516 1 66.69 11 HIS B C 1
ATOM 1934 O O . HIS B 1 11 ? 8.203 9.742 20.078 1 66.69 11 HIS B O 1
ATOM 1940 N N . ASN B 1 12 ? 6.23 10.938 20.125 1 88.25 12 ASN B N 1
ATOM 1941 C CA . ASN B 1 12 ? 5.562 9.898 19.344 1 88.25 12 ASN B CA 1
ATOM 1942 C C . ASN B 1 12 ? 5.023 10.438 18.031 1 88.25 12 ASN B C 1
ATOM 1944 O O . ASN B 1 12 ? 3.992 11.117 18 1 88.25 12 ASN B O 1
ATOM 1948 N N . VAL B 1 13 ? 5.875 10.188 16.969 1 92.81 13 VAL B N 1
ATOM 1949 C CA . VAL B 1 13 ? 5.438 10.734 15.688 1 92.81 13 VAL B CA 1
ATOM 1950 C C . VAL B 1 13 ? 5.23 9.602 14.688 1 92.81 13 VAL B C 1
ATOM 1952 O O . VAL B 1 13 ? 5.746 8.492 14.875 1 92.81 13 VAL B O 1
ATOM 1955 N N . ILE B 1 14 ? 4.441 9.883 13.688 1 91.44 14 ILE B N 1
ATOM 1956 C CA . ILE B 1 14 ? 4.184 8.922 12.625 1 91.44 14 ILE B CA 1
ATOM 1957 C C . ILE B 1 14 ? 4.039 9.641 11.289 1 91.44 14 ILE B C 1
ATOM 1959 O O . ILE B 1 14 ? 3.365 10.672 11.203 1 91.44 14 ILE B O 1
ATOM 1963 N N . ASP B 1 15 ? 4.777 9.18 10.328 1 91.25 15 ASP B N 1
ATOM 1964 C CA . ASP B 1 15 ? 4.594 9.656 8.961 1 91.25 15 ASP B CA 1
ATOM 1965 C C . ASP B 1 15 ? 3.428 8.945 8.281 1 91.25 15 ASP B C 1
ATOM 1967 O O . ASP B 1 15 ? 3.465 7.727 8.094 1 91.25 15 ASP B O 1
ATOM 1971 N N . ALA B 1 16 ? 2.453 9.672 7.84 1 92.56 16 ALA B N 1
ATOM 1972 C CA . ALA B 1 16 ? 1.182 9.102 7.418 1 92.56 16 ALA B CA 1
ATOM 1973 C C . ALA B 1 16 ? 1.351 8.273 6.145 1 92.56 16 ALA B C 1
ATOM 1975 O O . ALA B 1 16 ? 0.938 7.113 6.09 1 92.56 16 ALA B O 1
ATOM 1976 N N . ASN B 1 17 ? 1.961 8.859 5.125 1 87.19 17 ASN B N 1
ATOM 1977 C CA . ASN B 1 17 ? 2.119 8.156 3.855 1 87.19 17 ASN B CA 1
ATOM 1978 C C . ASN B 1 17 ? 3.023 6.938 4 1 87.19 17 ASN B C 1
ATOM 1980 O O . ASN B 1 17 ? 2.727 5.871 3.459 1 87.19 17 ASN B O 1
ATOM 1984 N N . LEU B 1 18 ? 4 7.074 4.773 1 81.62 18 LEU B N 1
ATOM 1985 C CA . LEU B 1 18 ? 5.012 6.031 4.902 1 81.62 18 LEU B CA 1
ATOM 1986 C C . LEU B 1 18 ? 4.523 4.914 5.824 1 81.62 18 LEU B C 1
ATOM 1988 O O . LEU B 1 18 ? 4.773 3.736 5.559 1 81.62 18 LEU B O 1
ATOM 1992 N N . HIS B 1 19 ? 3.721 5.344 6.871 1 86.44 19 HIS B N 1
ATOM 1993 C CA . HIS B 1 19 ? 3.531 4.348 7.922 1 86.44 19 HIS B CA 1
ATOM 1994 C C . HIS B 1 19 ? 2.053 4.031 8.117 1 86.44 19 HIS B C 1
ATOM 1996 O O . HIS B 1 19 ? 1.709 3.033 8.758 1 86.44 19 HIS B O 1
ATOM 2002 N N . LEU B 1 20 ? 1.222 4.766 7.578 1 90 20 LEU B N 1
ATOM 2003 C CA . LEU B 1 20 ? -0.192 4.523 7.844 1 90 20 LEU B CA 1
ATOM 2004 C C . LEU B 1 20 ? -0.914 4.066 6.582 1 90 20 LEU B C 1
ATOM 2006 O O . LEU B 1 20 ? -1.733 3.145 6.629 1 90 20 LEU B O 1
ATOM 2010 N N . LEU B 1 21 ? -0.592 4.727 5.469 1 86.75 21 LEU B N 1
ATOM 2011 C CA . LEU B 1 21 ? -1.28 4.371 4.234 1 86.75 21 LEU B CA 1
ATOM 2012 C C . LEU B 1 21 ? -0.984 2.926 3.844 1 86.75 21 LEU B C 1
ATOM 2014 O O . LEU B 1 21 ? 0.151 2.465 3.977 1 86.75 21 LEU B O 1
ATOM 2018 N N . ASP B 1 22 ? -2.014 2.195 3.469 1 81.38 22 ASP B N 1
ATOM 2019 C CA . ASP B 1 22 ? -2.02 0.828 2.961 1 81.38 22 ASP B CA 1
ATOM 2020 C C . ASP B 1 22 ? -1.868 -0.181 4.098 1 81.38 22 ASP B C 1
ATOM 2022 O O . ASP B 1 22 ? -1.77 -1.386 3.855 1 81.38 22 ASP B O 1
ATOM 2026 N N . ARG B 1 23 ? -1.802 0.251 5.309 1 88.19 23 ARG B N 1
ATOM 2027 C CA . ARG B 1 23 ? -1.831 -0.686 6.426 1 88.19 23 ARG B CA 1
ATOM 2028 C C . ARG B 1 23 ? -3.16 -1.43 6.48 1 88.19 23 ARG B C 1
ATOM 2030 O O . ARG B 1 23 ? -4.215 -0.85 6.215 1 88.19 23 ARG B O 1
ATOM 2037 N N . GLN B 1 24 ? -3.064 -2.678 6.871 1 88.69 24 GLN B N 1
ATOM 2038 C CA . GLN B 1 24 ? -4.258 -3.508 7.004 1 88.69 24 GLN B CA 1
ATOM 2039 C C . GLN B 1 24 ? -5.129 -3.035 8.164 1 88.69 24 GLN B C 1
ATOM 2041 O O . GLN B 1 24 ? -4.617 -2.666 9.219 1 88.69 24 GLN B O 1
ATOM 2046 N N . ILE B 1 25 ? -6.367 -3.031 7.895 1 90.19 25 ILE B N 1
ATOM 2047 C CA . ILE B 1 25 ? -7.348 -2.781 8.945 1 90.19 25 ILE B CA 1
ATOM 2048 C C . ILE B 1 25 ? -7.93 -4.105 9.43 1 90.19 25 ILE B C 1
ATOM 2050 O O . ILE B 1 25 ? -8.328 -4.953 8.625 1 90.19 25 ILE B O 1
ATOM 2054 N N . VAL B 1 26 ? -7.941 -4.285 10.75 1 91 26 VAL B N 1
ATOM 2055 C CA . VAL B 1 26 ? -8.469 -5.496 11.375 1 91 26 VAL B CA 1
ATOM 2056 C C . VAL B 1 26 ? -9.594 -5.137 12.336 1 91 26 VAL B C 1
ATOM 2058 O O . VAL B 1 26 ? -9.438 -4.254 13.18 1 91 26 VAL B O 1
ATOM 2061 N N . ASP B 1 27 ? -10.672 -5.809 12.188 1 91.38 27 ASP B N 1
ATOM 2062 C CA . ASP B 1 27 ? -11.805 -5.469 13.047 1 91.38 27 ASP B CA 1
ATOM 2063 C C . ASP B 1 27 ? -11.688 -6.156 14.406 1 91.38 27 ASP B C 1
ATOM 2065 O O . ASP B 1 27 ? -10.688 -6.812 14.688 1 91.38 27 ASP B O 1
ATOM 2069 N N . SER B 1 28 ? -12.625 -5.992 15.266 1 94.25 28 SER B N 1
ATOM 2070 C CA . SER B 1 28 ? -12.578 -6.473 16.641 1 94.25 28 SER B CA 1
ATOM 2071 C C . SER B 1 28 ? -12.633 -7.996 16.703 1 94.25 28 SER B C 1
ATOM 2073 O O . SER B 1 28 ? -12.242 -8.602 17.703 1 94.25 28 SER B O 1
ATOM 2075 N N . ASP B 1 29 ? -13.086 -8.641 15.672 1 90.75 29 ASP B N 1
ATOM 2076 C CA . ASP B 1 29 ? -13.164 -10.102 15.617 1 90.75 29 ASP B CA 1
ATOM 2077 C C . ASP B 1 29 ? -11.891 -10.688 15.008 1 90.75 29 ASP B C 1
ATOM 2079 O O . ASP B 1 29 ? -11.797 -11.906 14.82 1 90.75 29 ASP B O 1
ATOM 2083 N N . GLY B 1 30 ? -11.016 -9.828 14.641 1 88.44 30 GLY B N 1
ATOM 2084 C CA . GLY B 1 30 ? -9.766 -10.289 14.062 1 88.44 30 GLY B CA 1
ATOM 2085 C C . GLY B 1 30 ? -9.844 -10.508 12.562 1 88.44 30 GLY B C 1
ATOM 2086 O O . GLY B 1 30 ? -8.945 -11.117 11.977 1 88.44 30 GLY B O 1
ATOM 2087 N N . LEU B 1 31 ? -10.883 -10.039 12 1 84.62 31 LEU B N 1
ATOM 2088 C CA . LEU B 1 31 ? -11.078 -10.203 10.562 1 84.62 31 LEU B CA 1
ATOM 2089 C C . LEU B 1 31 ? -10.539 -9 9.797 1 84.62 31 LEU B C 1
ATOM 2091 O O . LEU B 1 31 ? -10.633 -7.867 10.273 1 84.62 31 LEU B O 1
ATOM 2095 N N . LEU B 1 32 ? -9.992 -9.328 8.609 1 82 32 LEU B N 1
ATOM 2096 C CA . LEU B 1 32 ? -9.492 -8.258 7.754 1 82 32 LEU B CA 1
ATOM 2097 C C . LEU B 1 32 ? -10.641 -7.387 7.242 1 82 32 LEU B C 1
ATOM 2099 O O . LEU B 1 32 ? -11.625 -7.902 6.715 1 82 32 LEU B O 1
ATOM 2103 N N . ALA B 1 33 ? -10.469 -6.07 7.402 1 82.88 33 ALA B N 1
ATOM 2104 C CA . ALA B 1 33 ? -11.539 -5.141 7.062 1 82.88 33 ALA B CA 1
ATOM 2105 C C . ALA B 1 33 ? -11.117 -4.199 5.938 1 82.88 33 ALA B C 1
ATOM 2107 O O . ALA B 1 33 ? -11.812 -3.23 5.637 1 82.88 33 ALA B O 1
ATOM 2108 N N . GLY B 1 34 ? -10.016 -4.371 5.367 1 81.62 34 GLY B N 1
ATOM 2109 C CA . GLY B 1 34 ? -9.516 -3.51 4.305 1 81.62 34 GLY B CA 1
ATOM 2110 C C . GLY B 1 34 ? -8.172 -2.889 4.621 1 81.62 34 GLY B C 1
ATOM 2111 O O . GLY B 1 34 ? -7.418 -3.41 5.445 1 81.62 34 GLY B O 1
ATOM 2112 N N . LYS B 1 35 ? -7.832 -1.831 3.834 1 85.12 35 LYS B N 1
ATOM 2113 C CA . LYS B 1 35 ? -6.586 -1.102 4.035 1 85.12 35 LYS B CA 1
ATOM 2114 C C . LYS B 1 35 ? -6.844 0.391 4.219 1 85.12 35 LYS B C 1
ATOM 2116 O O . LYS B 1 35 ? -7.891 0.899 3.812 1 85.12 35 LYS B O 1
ATOM 2121 N N . VAL B 1 36 ? -5.965 0.992 4.895 1 89.31 36 VAL B N 1
ATOM 2122 C CA . VAL B 1 36 ? -6.004 2.447 4.984 1 89.31 36 VAL B CA 1
ATOM 2123 C C . VAL B 1 36 ? -5.66 3.061 3.631 1 89.31 36 VAL B C 1
ATOM 2125 O O . VAL B 1 36 ? -4.492 3.09 3.234 1 89.31 36 VAL B O 1
ATOM 2128 N N . ASN B 1 37 ? -6.672 3.609 2.982 1 83.81 37 ASN B N 1
ATOM 2129 C CA . ASN B 1 37 ? -6.441 4.148 1.647 1 83.81 37 ASN B CA 1
ATOM 2130 C C . ASN B 1 37 ? -6.23 5.656 1.68 1 83.81 37 ASN B C 1
ATOM 2132 O O . ASN B 1 37 ? -5.621 6.223 0.769 1 83.81 37 ASN B O 1
ATOM 2136 N N . ASP B 1 38 ? -6.773 6.27 2.646 1 88.38 38 ASP B N 1
ATOM 2137 C CA . ASP B 1 38 ? -6.629 7.703 2.883 1 88.38 38 ASP B CA 1
ATOM 2138 C C . ASP B 1 38 ? -7.016 8.062 4.312 1 88.38 38 ASP B C 1
ATOM 2140 O O . ASP B 1 38 ? -7.438 7.199 5.086 1 88.38 38 ASP B O 1
ATOM 2144 N N . LEU B 1 39 ? -6.719 9.297 4.672 1 94 39 LEU B N 1
ATOM 2145 C CA . LEU B 1 39 ? -7.109 9.797 5.984 1 94 39 LEU B CA 1
ATOM 2146 C C . LEU B 1 39 ? -7.984 11.039 5.852 1 94 39 LEU B C 1
ATOM 2148 O O . LEU B 1 39 ? -7.781 11.852 4.945 1 94 39 LEU B O 1
ATOM 2152 N N . GLU B 1 40 ? -8.906 11.117 6.723 1 93.25 40 GLU B N 1
ATOM 2153 C CA . GLU B 1 40 ? -9.664 12.352 6.895 1 93.25 40 GLU B CA 1
ATOM 2154 C C . GLU B 1 40 ? -8.992 13.281 7.902 1 93.25 40 GLU B C 1
ATOM 2156 O O . GLU B 1 40 ? -8.688 12.867 9.023 1 93.25 40 GLU B O 1
ATOM 2161 N N . LEU B 1 41 ? -8.789 14.492 7.461 1 95.75 41 LEU B N 1
ATOM 2162 C CA . LEU B 1 41 ? -8.219 15.531 8.312 1 95.75 41 LEU B CA 1
ATOM 2163 C C . LEU B 1 41 ? -9.266 16.594 8.648 1 95.75 41 LEU B C 1
ATOM 2165 O O . LEU B 1 41 ? -10.078 16.953 7.797 1 95.75 41 LEU B O 1
ATOM 2169 N N . THR B 1 42 ? -9.273 17.047 9.836 1 95.19 42 THR B N 1
ATOM 2170 C CA . THR B 1 42 ? -10.117 18.156 10.258 1 95.19 42 THR B CA 1
ATOM 2171 C C . THR B 1 42 ? -9.266 19.375 10.648 1 95.19 42 THR B C 1
ATOM 2173 O O . THR B 1 42 ? -8.289 19.234 11.383 1 95.19 42 THR B O 1
ATOM 2176 N N . ILE B 1 43 ? -9.648 20.469 10.125 1 94.12 43 ILE B N 1
ATOM 2177 C CA . ILE B 1 43 ? -8.945 21.719 10.383 1 94.12 43 ILE B CA 1
ATOM 2178 C C . ILE B 1 43 ? -9.75 22.562 11.367 1 94.12 43 ILE B C 1
ATOM 2180 O O . ILE B 1 43 ? -10.891 22.938 11.078 1 94.12 43 ILE B O 1
ATOM 2184 N N . GLU B 1 44 ? -9.172 22.844 12.516 1 91.38 44 GLU B N 1
ATOM 2185 C CA . GLU B 1 44 ? -9.789 23.672 13.539 1 91.38 44 GLU B CA 1
ATOM 2186 C C . GLU B 1 44 ? -8.758 24.594 14.203 1 91.38 44 GLU B C 1
ATOM 2188 O O . GLU B 1 44 ? -7.781 24.109 14.781 1 91.38 44 GLU B O 1
ATOM 2193 N N . ASP B 1 45 ? -9.008 25.906 14.156 1 90.5 45 ASP B N 1
ATOM 2194 C CA . ASP B 1 45 ? -8.156 26.906 14.797 1 90.5 45 ASP B CA 1
ATOM 2195 C C . ASP B 1 45 ? -6.699 26.734 14.383 1 90.5 45 ASP B C 1
ATOM 2197 O O . ASP B 1 45 ? -5.801 26.734 15.227 1 90.5 45 ASP B O 1
ATOM 2201 N N . GLY B 1 46 ? -6.48 26.359 13.156 1 89.62 46 GLY B N 1
ATOM 2202 C CA . GLY B 1 46 ? -5.133 26.25 12.617 1 89.62 46 GLY B CA 1
ATOM 2203 C C . GLY B 1 46 ? -4.512 24.891 12.859 1 89.62 46 GLY B C 1
ATOM 2204 O O . GLY B 1 46 ? -3.404 24.609 12.391 1 89.62 46 GLY B O 1
ATOM 2205 N N . ARG B 1 47 ? -5.207 24.109 13.617 1 94.06 47 ARG B N 1
ATOM 2206 C CA . ARG B 1 47 ? -4.723 22.766 13.875 1 94.06 47 ARG B CA 1
ATOM 2207 C C . ARG B 1 47 ? -5.301 21.766 12.875 1 94.06 47 ARG B C 1
ATOM 2209 O O . ARG B 1 47 ? -6.445 21.906 12.445 1 94.06 47 ARG B O 1
ATOM 2216 N N . VAL B 1 48 ? -4.453 20.797 12.492 1 96.06 48 VAL B N 1
ATOM 2217 C CA . VAL B 1 48 ? -4.867 19.75 11.578 1 96.06 48 VAL B CA 1
ATOM 2218 C C . VAL B 1 48 ? -4.781 18.391 12.273 1 96.06 48 VAL B C 1
ATOM 2220 O O . VAL B 1 48 ? -3.699 17.969 12.695 1 96.06 48 VAL B O 1
ATOM 2223 N N . ARG B 1 49 ? -5.938 17.75 12.391 1 96.75 49 ARG B N 1
ATOM 2224 C CA . ARG B 1 49 ? -5.98 16.5 13.141 1 96.75 49 ARG B CA 1
ATOM 2225 C C . ARG B 1 49 ? -6.559 15.375 12.297 1 96.75 49 ARG B C 1
ATOM 2227 O O . ARG B 1 49 ? -7.402 15.617 11.43 1 96.75 49 ARG B O 1
ATOM 2234 N N . VAL B 1 50 ? -6.09 14.195 12.602 1 96.5 50 VAL B N 1
ATOM 2235 C CA . VAL B 1 50 ? -6.68 13.016 11.977 1 96.5 50 VAL B CA 1
ATOM 2236 C C . VAL B 1 50 ? -8 12.672 12.664 1 96.5 50 VAL B C 1
ATOM 2238 O O . VAL B 1 50 ? -8.031 12.422 13.875 1 96.5 50 VAL B O 1
ATOM 2241 N N . THR B 1 51 ? -9.094 12.578 11.875 1 94.25 51 THR B N 1
ATOM 2242 C CA . THR B 1 51 ? -10.383 12.32 12.5 1 94.25 51 THR B CA 1
ATOM 2243 C C . THR B 1 51 ? -11.023 11.062 11.906 1 94.25 51 THR B C 1
ATOM 2245 O O . THR B 1 51 ? -11.984 10.531 12.461 1 94.25 51 THR B O 1
ATOM 2248 N N . GLY B 1 52 ? -10.445 10.562 10.797 1 93.12 52 GLY B N 1
ATOM 2249 C CA . GLY B 1 52 ? -11.016 9.367 10.203 1 93.12 52 GLY B CA 1
ATOM 2250 C C . GLY B 1 52 ? -10.055 8.641 9.273 1 93.12 52 GLY B C 1
ATOM 2251 O O . GLY B 1 52 ? -9.086 9.234 8.789 1 93.12 52 GLY B O 1
ATOM 2252 N N . ILE B 1 53 ? -10.32 7.371 9.102 1 92.56 53 ILE B N 1
ATOM 2253 C CA . ILE B 1 53 ? -9.664 6.523 8.109 1 92.56 53 ILE B CA 1
ATOM 2254 C C . ILE B 1 53 ? -10.609 6.281 6.934 1 92.56 53 ILE B C 1
ATOM 2256 O O . ILE B 1 53 ? -11.797 5.988 7.129 1 92.56 53 ILE B O 1
ATOM 2260 N N . LEU B 1 54 ? -10.094 6.527 5.746 1 88.12 54 LEU B N 1
ATOM 2261 C CA . LEU B 1 54 ? -10.891 6.277 4.547 1 88.12 54 LEU B CA 1
ATOM 2262 C C . LEU B 1 54 ? -10.422 5.016 3.834 1 88.12 54 LEU B C 1
ATOM 2264 O O . LEU B 1 54 ? -9.219 4.824 3.635 1 88.12 54 LEU B O 1
ATOM 2268 N N . ALA B 1 55 ? -11.398 4.184 3.549 1 84.25 55 ALA B N 1
ATOM 2269 C CA . ALA B 1 55 ? -11.078 2.898 2.934 1 84.25 55 ALA B CA 1
ATOM 2270 C C . ALA B 1 55 ? -11.93 2.658 1.689 1 84.25 55 ALA B C 1
ATOM 2272 O O . ALA B 1 55 ? -13.055 3.166 1.589 1 84.25 55 ALA B O 1
ATOM 2273 N N . GLY B 1 56 ? -11.344 1.896 0.772 1 77.94 56 GLY B N 1
ATOM 2274 C CA . GLY B 1 56 ? -12.07 1.53 -0.436 1 77.94 56 GLY B CA 1
ATOM 2275 C C . GLY B 1 56 ? -11.555 2.232 -1.677 1 77.94 56 GLY B C 1
ATOM 2276 O O . GLY B 1 56 ? -10.75 3.166 -1.58 1 77.94 56 GLY B O 1
ATOM 2277 N N . LEU B 1 57 ? -12.039 1.948 -2.781 1 71.38 57 LEU B N 1
ATOM 2278 C CA . LEU B 1 57 ? -11.562 2.385 -4.09 1 71.38 57 LEU B CA 1
ATOM 2279 C C . LEU B 1 57 ? -11.703 3.896 -4.242 1 71.38 57 LEU B C 1
ATOM 2281 O O . LEU B 1 57 ? -10.797 4.559 -4.75 1 71.38 57 LEU B O 1
ATOM 2285 N N . PRO B 1 58 ? -12.797 4.41 -3.797 1 70.19 58 PRO B N 1
ATOM 2286 C CA . PRO B 1 58 ? -12.93 5.859 -3.969 1 70.19 58 PRO B CA 1
ATOM 2287 C C . PRO B 1 58 ? -11.867 6.641 -3.195 1 70.19 58 PRO B C 1
ATOM 2289 O O . PRO B 1 58 ? -11.531 7.77 -3.568 1 70.19 58 PRO B O 1
ATOM 2292 N N . ALA B 1 59 ? -11.453 6.078 -2.158 1 73.75 59 ALA B N 1
ATOM 2293 C CA . ALA B 1 59 ? -10.406 6.727 -1.379 1 73.75 59 ALA B CA 1
ATOM 2294 C C . ALA B 1 59 ? -9.039 6.523 -2.025 1 73.75 59 ALA B C 1
ATOM 2296 O O . ALA B 1 59 ? -8.125 7.336 -1.838 1 73.75 59 ALA B O 1
ATOM 2297 N N . LEU B 1 60 ? -8.852 5.465 -2.75 1 71.81 60 LEU B N 1
ATOM 2298 C CA . LEU B 1 60 ? -7.57 5.066 -3.318 1 71.81 60 LEU B CA 1
ATOM 2299 C C . LEU B 1 60 ? -7.312 5.785 -4.637 1 71.81 60 LEU B C 1
ATOM 2301 O O . LEU B 1 60 ? -6.176 6.141 -4.945 1 71.81 60 LEU B O 1
ATOM 2305 N N . LEU B 1 61 ? -8.219 6.07 -5.402 1 68 61 LEU B N 1
ATOM 2306 C CA . LEU B 1 61 ? -8.133 6.508 -6.789 1 68 61 LEU B CA 1
ATOM 2307 C C . LEU B 1 61 ? -7.422 7.852 -6.891 1 68 61 LEU B C 1
ATOM 2309 O O . LEU B 1 61 ? -6.605 8.062 -7.789 1 68 61 LEU B O 1
ATOM 2313 N N . PRO B 1 62 ? -7.75 8.758 -6.035 1 65.38 62 PRO B N 1
ATOM 2314 C CA . PRO B 1 62 ? -7.082 10.055 -6.141 1 65.38 62 PRO B CA 1
ATOM 2315 C C . PRO B 1 62 ? -5.559 9.938 -6.059 1 65.38 62 PRO B C 1
ATOM 2317 O O . PRO B 1 62 ? -4.844 10.812 -6.559 1 65.38 62 PRO B O 1
ATOM 2320 N N . ARG B 1 63 ? -5.133 8.867 -5.52 1 64.56 63 ARG B N 1
ATOM 2321 C CA . ARG B 1 63 ? -3.695 8.672 -5.383 1 64.56 63 ARG B CA 1
ATOM 2322 C C . ARG B 1 63 ? -3.059 8.336 -6.727 1 64.56 63 ARG B C 1
ATOM 2324 O O . ARG B 1 63 ? -1.851 8.5 -6.906 1 64.56 63 ARG B O 1
ATOM 2331 N N . PHE B 1 64 ? -3.896 7.812 -7.629 1 57.28 64 PHE B N 1
ATOM 2332 C CA . PHE B 1 64 ? -3.336 7.305 -8.875 1 57.28 64 PHE B CA 1
ATOM 2333 C C . PHE B 1 64 ? -3.732 8.195 -10.047 1 57.28 64 PHE B C 1
ATOM 2335 O O . PHE B 1 64 ? -3.48 7.848 -11.203 1 57.28 64 PHE B O 1
ATOM 2342 N N . ALA B 1 65 ? -4.359 9.227 -9.891 1 50.44 65 ALA B N 1
ATOM 2343 C CA . ALA B 1 65 ? -4.879 10.078 -10.961 1 50.44 65 ALA B CA 1
ATOM 2344 C C . ALA B 1 65 ? -3.943 10.078 -12.164 1 50.44 65 ALA B C 1
ATOM 2346 O O . ALA B 1 65 ? -4.336 10.477 -13.266 1 50.44 65 ALA B O 1
ATOM 2347 N N . SER B 1 66 ? -2.68 10.125 -12.102 1 45.06 66 SER B N 1
ATOM 2348 C CA . SER B 1 66 ? -2.172 10.281 -13.461 1 45.06 66 SER B CA 1
ATOM 2349 C C . SER B 1 66 ? -2.316 8.984 -14.258 1 45.06 66 SER B C 1
ATOM 2351 O O . SER B 1 66 ? -3.033 8.078 -13.836 1 45.06 66 SER B O 1
ATOM 2353 N N . GLY B 1 67 ? -1.144 8.109 -14.82 1 40 67 GLY B N 1
ATOM 2354 C CA . GLY B 1 67 ? -1.224 7.062 -15.82 1 40 67 GLY B CA 1
ATOM 2355 C C . GLY B 1 67 ? -1.979 5.832 -15.352 1 40 67 GLY B C 1
ATOM 2356 O O . GLY B 1 67 ? -1.84 5.422 -14.195 1 40 67 GLY B O 1
ATOM 2357 N N . ASP B 1 68 ? -3.127 5.348 -15.906 1 43.09 68 ASP B N 1
ATOM 2358 C CA . ASP B 1 68 ? -4.477 4.91 -15.562 1 43.09 68 ASP B CA 1
ATOM 2359 C C . ASP B 1 68 ? -4.512 3.412 -15.273 1 43.09 68 ASP B C 1
ATOM 2361 O O . ASP B 1 68 ? -5.164 2.973 -14.32 1 43.09 68 ASP B O 1
ATOM 2365 N N . ARG B 1 69 ? -4.344 2.52 -16.312 1 47.84 69 ARG B N 1
ATOM 2366 C CA . ARG B 1 69 ? -5.25 1.398 -16.547 1 47.84 69 ARG B CA 1
ATOM 2367 C C . ARG B 1 69 ? -4.957 0.247 -15.586 1 47.84 69 ARG B C 1
ATOM 2369 O O . ARG B 1 69 ? -5.879 -0.386 -15.07 1 47.84 69 ARG B O 1
ATOM 2376 N N . GLN B 1 70 ? -3.738 -0.074 -15.562 1 52 70 GLN B N 1
ATOM 2377 C CA . GLN B 1 70 ? -3.451 -1.324 -14.867 1 52 70 GLN B CA 1
ATOM 2378 C C . GLN B 1 70 ? -3.65 -1.174 -13.359 1 52 70 GLN B C 1
ATOM 2380 O O . GLN B 1 70 ? -4.199 -2.064 -12.711 1 52 70 GLN B O 1
ATOM 2385 N N . ARG B 1 71 ? -3.342 -0.029 -12.922 1 53.25 71 ARG B N 1
ATOM 2386 C CA . ARG B 1 71 ? -3.416 0.191 -11.477 1 53.25 71 ARG B CA 1
ATOM 2387 C C . ARG B 1 71 ? -4.863 0.237 -11.008 1 53.25 71 ARG B C 1
ATOM 2389 O O . ARG B 1 71 ? -5.199 -0.31 -9.953 1 53.25 71 ARG B O 1
ATOM 2396 N N . THR B 1 72 ? -5.637 0.716 -11.883 1 54.69 72 THR B N 1
ATOM 2397 C CA . THR B 1 72 ? -7.035 0.888 -11.508 1 54.69 72 THR B CA 1
ATOM 2398 C C . THR B 1 72 ? -7.703 -0.465 -11.281 1 54.69 72 THR B C 1
ATOM 2400 O O . THR B 1 72 ? -8.469 -0.636 -10.336 1 54.69 72 THR B O 1
ATOM 2403 N N . LEU B 1 73 ? -7.289 -1.282 -12.172 1 58.69 73 LEU B N 1
ATOM 2404 C CA . LEU B 1 73 ? -7.969 -2.572 -12.094 1 58.69 73 LEU B CA 1
ATOM 2405 C C . LEU B 1 73 ? -7.531 -3.338 -10.852 1 58.69 73 LEU B C 1
ATOM 2407 O O . LEU B 1 73 ? -8.359 -3.943 -10.164 1 58.69 73 LEU B O 1
ATOM 2411 N N . LEU B 1 74 ? -6.277 -3.365 -10.68 1 60.03 74 LEU B N 1
ATOM 2412 C CA . LEU B 1 74 ? -5.766 -4.082 -9.523 1 60.03 74 LEU B CA 1
ATOM 2413 C C . LEU B 1 74 ? -6.355 -3.525 -8.234 1 60.03 74 LEU B C 1
ATOM 2415 O O . LEU B 1 74 ? -6.738 -4.285 -7.34 1 60.03 74 LEU B O 1
ATOM 2419 N N . GLU B 1 75 ? -6.355 -2.291 -8.328 1 58.47 75 GLU B N 1
ATOM 2420 C CA . GLU B 1 75 ? -6.949 -1.675 -7.148 1 58.47 75 GLU B CA 1
ATOM 2421 C C . GLU B 1 75 ? -8.422 -2.043 -7.016 1 58.47 75 GLU B C 1
ATOM 2423 O O . GLU B 1 75 ? -8.914 -2.291 -5.91 1 58.47 75 GLU B O 1
ATOM 2428 N N . ALA B 1 76 ? -9.023 -1.954 -8.172 1 58.56 76 ALA B N 1
ATOM 2429 C CA . ALA B 1 76 ? -10.43 -2.357 -8.141 1 58.56 76 ALA B CA 1
ATOM 2430 C C . ALA B 1 76 ? -10.578 -3.768 -7.578 1 58.56 76 ALA B C 1
ATOM 2432 O O . ALA B 1 76 ? -11.477 -4.023 -6.77 1 58.56 76 ALA B O 1
ATOM 2433 N N . TRP B 1 77 ? -9.766 -4.516 -8.016 1 60.88 77 TRP B N 1
ATOM 2434 C CA . TRP B 1 77 ? -9.766 -5.891 -7.531 1 60.88 77 TRP B CA 1
ATOM 2435 C C . TRP B 1 77 ? -9.445 -5.941 -6.039 1 60.88 77 TRP B C 1
ATOM 2437 O O . TRP B 1 77 ? -10.109 -6.656 -5.281 1 60.88 77 TRP B O 1
ATOM 2447 N N . ARG B 1 78 ? -8.336 -5.383 -5.742 1 59.38 78 ARG B N 1
ATOM 2448 C CA . ARG B 1 78 ? -7.93 -5.336 -4.344 1 59.38 78 ARG B CA 1
ATOM 2449 C C . ARG B 1 78 ? -9.102 -4.945 -3.445 1 59.38 78 ARG B C 1
ATOM 2451 O O . ARG B 1 78 ? -9.258 -5.492 -2.352 1 59.38 78 ARG B O 1
ATOM 2458 N N . MET B 1 79 ? -9.672 -4.016 -3.959 1 51.62 79 MET B N 1
ATOM 2459 C CA . MET B 1 79 ? -10.828 -3.514 -3.229 1 51.62 79 MET B CA 1
ATOM 2460 C C . MET B 1 79 ? -11.969 -4.523 -3.262 1 51.62 79 MET B C 1
ATOM 2462 O O . MET B 1 79 ? -12.812 -4.543 -2.363 1 51.62 79 MET B O 1
ATOM 2466 N N . LEU B 1 80 ? -12.07 -5.148 -4.352 1 50.47 80 LEU B N 1
ATOM 2467 C CA . LEU B 1 80 ? -13.164 -6.098 -4.531 1 50.47 80 LEU B CA 1
ATOM 2468 C C . LEU B 1 80 ? -13.102 -7.203 -3.48 1 50.47 80 LEU B C 1
ATOM 2470 O O . LEU B 1 80 ? -14.125 -7.805 -3.146 1 50.47 80 LEU B O 1
ATOM 2474 N N . GLY B 1 81 ? -12.008 -7.617 -3.234 1 47.03 81 GLY B N 1
ATOM 2475 C CA . GLY B 1 81 ? -12.055 -8.625 -2.188 1 47.03 81 GLY B CA 1
ATOM 2476 C C . GLY B 1 81 ? -12.82 -8.172 -0.959 1 47.03 81 GLY B C 1
ATOM 2477 O O . GLY B 1 81 ? -13.094 -8.977 -0.063 1 47.03 81 GLY B O 1
ATOM 2478 N N . VAL B 1 82 ? -12.461 -7.074 -0.454 1 46.34 82 VAL B N 1
ATOM 2479 C CA . VAL B 1 82 ? -13.32 -6.773 0.685 1 46.34 82 VAL B CA 1
ATOM 2480 C C . VAL B 1 82 ? -14.742 -6.496 0.199 1 46.34 82 VAL B C 1
ATOM 2482 O O . VAL B 1 82 ? -14.953 -6.148 -0.966 1 46.34 82 VAL B O 1
ATOM 2485 N N . THR B 1 83 ? -15.828 -6.758 1.058 1 45.19 83 THR B N 1
ATOM 2486 C CA . THR B 1 83 ? -17.266 -6.824 0.828 1 45.19 83 THR B CA 1
ATOM 2487 C C . THR B 1 83 ? -17.703 -5.727 -0.137 1 45.19 83 THR B C 1
ATOM 2489 O O . THR B 1 83 ? -18.469 -5.984 -1.068 1 45.19 83 THR B O 1
ATOM 2492 N N . ARG B 1 84 ? -17.703 -4.457 0.272 1 48.06 84 ARG B N 1
ATOM 2493 C CA . ARG B 1 84 ? -18.625 -3.418 -0.199 1 48.06 84 ARG B CA 1
ATOM 2494 C C . ARG B 1 84 ? -17.984 -2.611 -1.331 1 48.06 84 ARG B C 1
ATOM 2496 O O . ARG B 1 84 ? -17.844 -1.39 -1.228 1 48.06 84 ARG B O 1
ATOM 2503 N N . ALA B 1 85 ? -17.375 -3.293 -2.357 1 50.41 85 ALA B N 1
ATOM 2504 C CA . ALA B 1 85 ? -16.781 -2.699 -3.547 1 50.41 85 ALA B CA 1
ATOM 2505 C C . ALA B 1 85 ? -17.766 -1.805 -4.281 1 50.41 85 ALA B C 1
ATOM 2507 O O . ALA B 1 85 ? -17.375 -0.98 -5.109 1 50.41 85 ALA B O 1
ATOM 2508 N N . ASP B 1 86 ? -18.953 -1.943 -3.963 1 52.25 86 ASP B N 1
ATOM 2509 C CA . ASP B 1 86 ? -19.984 -1.261 -4.734 1 52.25 86 ASP B CA 1
ATOM 2510 C C . ASP B 1 86 ? -20.188 0.174 -4.246 1 52.25 86 ASP B C 1
ATOM 2512 O O . ASP B 1 86 ? -20.969 0.93 -4.82 1 52.25 86 ASP B O 1
ATOM 2516 N N . ARG B 1 87 ? -19.297 0.512 -3.314 1 59.22 87 ARG B N 1
ATOM 2517 C CA . ARG B 1 87 ? -19.594 1.837 -2.779 1 59.22 87 ARG B CA 1
ATOM 2518 C C . ARG B 1 87 ? -18.859 2.92 -3.561 1 59.22 87 ARG B C 1
ATOM 2520 O O . ARG B 1 87 ? -17.703 2.732 -3.955 1 59.22 87 ARG B O 1
ATOM 2527 N N . LEU B 1 88 ? -19.594 3.9 -4.02 1 60.75 88 LEU B N 1
ATOM 2528 C CA . LEU B 1 88 ? -19.062 5.055 -4.727 1 60.75 88 LEU B CA 1
ATOM 2529 C C . LEU B 1 88 ? -18.438 6.051 -3.752 1 60.75 88 LEU B C 1
ATOM 2531 O O . LEU B 1 88 ? -17.797 7.016 -4.168 1 60.75 88 LEU B O 1
ATOM 2535 N N . ILE B 1 89 ? -18.672 5.789 -2.58 1 68.19 89 ILE B N 1
ATOM 2536 C CA . ILE B 1 89 ? -18.125 6.656 -1.536 1 68.19 89 ILE B CA 1
ATOM 2537 C C . ILE B 1 89 ? -17.188 5.867 -0.64 1 68.19 89 ILE B C 1
ATOM 2539 O O . ILE B 1 89 ? -17.453 4.711 -0.303 1 68.19 89 ILE B O 1
ATOM 2543 N N . PRO B 1 90 ? -16.109 6.469 -0.397 1 74 90 PRO B N 1
ATOM 2544 C CA . PRO B 1 90 ? -15.195 5.754 0.494 1 74 90 PRO B CA 1
ATOM 2545 C C . PRO B 1 90 ? -15.844 5.375 1.824 1 74 90 PRO B C 1
ATOM 2547 O O . PRO B 1 90 ? -16.703 6.102 2.326 1 74 90 PRO B O 1
ATOM 2550 N N . GLY B 1 91 ? -15.508 4.215 2.275 1 79.88 91 GLY B N 1
ATOM 2551 C CA . GLY B 1 91 ? -15.812 3.918 3.666 1 79.88 91 GLY B CA 1
ATOM 2552 C C . GLY B 1 91 ? -15.047 4.793 4.645 1 79.88 91 GLY B C 1
ATOM 2553 O O . GLY B 1 91 ? -13.883 5.117 4.41 1 79.88 91 GLY B O 1
ATOM 2554 N N . ARG B 1 92 ? -15.719 5.25 5.641 1 88.81 92 ARG B N 1
ATOM 2555 C CA . ARG B 1 92 ? -15.094 6.059 6.676 1 88.81 92 ARG B CA 1
ATOM 2556 C C . ARG B 1 92 ? -15.133 5.348 8.023 1 88.81 92 ARG B C 1
ATOM 2558 O O . ARG B 1 92 ? -16.172 4.82 8.43 1 88.81 92 ARG B O 1
ATOM 2565 N N . ILE B 1 93 ? -13.992 5.344 8.672 1 90.81 93 ILE B N 1
ATOM 2566 C CA . ILE B 1 93 ? -13.852 4.832 10.031 1 90.81 93 ILE B CA 1
ATOM 2567 C C . ILE B 1 93 ? -13.398 5.957 10.961 1 90.81 93 ILE B C 1
ATOM 2569 O O . ILE B 1 93 ? -12.305 6.5 10.797 1 90.81 93 ILE B O 1
ATOM 2573 N N . GLU B 1 94 ? -14.305 6.258 11.938 1 91.81 94 GLU B N 1
ATOM 2574 C CA . GLU B 1 94 ? -13.93 7.27 12.922 1 91.81 94 GLU B CA 1
ATOM 2575 C C . GLU B 1 94 ? -12.703 6.832 13.727 1 91.81 94 GLU B C 1
ATOM 2577 O O . GLU B 1 94 ? -12.594 5.668 14.117 1 91.81 94 GLU B O 1
ATOM 2582 N N . VAL B 1 95 ? -11.844 7.746 13.992 1 92.75 95 VAL B N 1
ATOM 2583 C CA . VAL B 1 95 ? -10.594 7.414 14.664 1 92.75 95 VAL B CA 1
ATOM 2584 C C . VAL B 1 95 ? -10.891 6.871 16.062 1 92.75 95 VAL B C 1
ATOM 2586 O O . VAL B 1 95 ? -10.086 6.117 16.625 1 92.75 95 VAL B O 1
ATOM 2589 N N . SER B 1 96 ? -12.023 7.258 16.672 1 91 96 SER B N 1
ATOM 2590 C CA . SER B 1 96 ? -12.391 6.758 18 1 91 96 SER B CA 1
ATOM 2591 C C . SER B 1 96 ? -12.641 5.254 17.969 1 91 96 SER B C 1
ATOM 2593 O O . SER B 1 96 ? -12.648 4.602 19.016 1 91 96 SER B O 1
ATOM 2595 N N . LYS B 1 97 ? -12.82 4.699 16.797 1 93 97 LYS B N 1
ATOM 2596 C CA . LYS B 1 97 ? -13.062 3.266 16.656 1 93 97 LYS B CA 1
ATOM 2597 C C . LYS B 1 97 ? -11.75 2.496 16.516 1 93 97 LYS B C 1
ATOM 2599 O O . LYS B 1 97 ? -11.75 1.265 16.484 1 93 97 LYS B O 1
ATOM 2604 N N . VAL B 1 98 ? -10.68 3.178 16.438 1 94.69 98 VAL B N 1
ATOM 2605 C CA . VAL B 1 98 ? -9.367 2.535 16.375 1 94.69 98 VAL B CA 1
ATOM 2606 C C . VAL B 1 98 ? -8.914 2.154 17.781 1 94.69 98 VAL B C 1
ATOM 2608 O O . VAL B 1 98 ? -8.758 3.021 18.656 1 94.69 98 VAL B O 1
ATOM 2611 N N . GLU B 1 99 ? -8.766 0.95 18.062 1 95.31 99 GLU B N 1
ATOM 2612 C CA . GLU B 1 99 ? -8.312 0.44 19.344 1 95.31 99 GLU B CA 1
ATOM 2613 C C . GLU B 1 99 ? -6.805 0.635 19.516 1 95.31 99 GLU B C 1
ATOM 2615 O O . GLU B 1 99 ? -6.348 1.108 20.547 1 95.31 99 GLU B O 1
ATOM 2620 N N . CYS B 1 100 ? -6.078 0.21 18.5 1 94.25 100 CYS B N 1
ATOM 2621 C CA . CYS B 1 100 ? -4.633 0.391 18.562 1 94.25 100 CYS B CA 1
ATOM 2622 C C . CYS B 1 100 ? -4 0.276 17.188 1 94.25 100 CYS B C 1
ATOM 2624 O O . CYS B 1 100 ? -4.629 -0.223 16.25 1 94.25 100 CYS B O 1
ATOM 2626 N N . LEU B 1 101 ? -2.77 0.815 17.141 1 93.31 101 LEU B N 1
ATOM 2627 C CA . LEU B 1 101 ? -1.959 0.794 15.93 1 93.31 101 LEU B CA 1
ATOM 2628 C C . LEU B 1 101 ? -0.672 0.007 16.141 1 93.31 101 LEU B C 1
ATOM 2630 O O . LEU B 1 101 ? 0.088 0.299 17.078 1 93.31 101 LEU B O 1
ATOM 2634 N N . ASP B 1 102 ? -0.434 -1.013 15.445 1 91.5 102 ASP B N 1
ATOM 2635 C CA . ASP B 1 102 ? 0.826 -1.744 15.352 1 91.5 102 ASP B CA 1
ATOM 2636 C C . ASP B 1 102 ? 1.152 -2.094 13.898 1 91.5 102 ASP B C 1
ATOM 2638 O O . ASP B 1 102 ? 1.202 -1.212 13.039 1 91.5 102 ASP B O 1
ATOM 2642 N N . SER B 1 103 ? 1.282 -3.324 13.586 1 90.44 103 SER B N 1
ATOM 2643 C CA . SER B 1 103 ? 1.523 -3.684 12.195 1 90.44 103 SER B CA 1
ATOM 2644 C C . SER B 1 103 ? 0.264 -3.504 11.352 1 90.44 103 SER B C 1
ATOM 2646 O O . SER B 1 103 ? 0.33 -3.504 10.117 1 90.44 103 SER B O 1
ATOM 2648 N N . ALA B 1 104 ? -0.868 -3.338 12.023 1 92.75 104 ALA B N 1
ATOM 2649 C CA . ALA B 1 104 ? -2.186 -3.084 11.445 1 92.75 104 ALA B CA 1
ATOM 2650 C C . ALA B 1 104 ? -2.953 -2.049 12.266 1 92.75 104 ALA B C 1
ATOM 2652 O O . ALA B 1 104 ? -2.506 -1.645 13.344 1 92.75 104 ALA B O 1
ATOM 2653 N N . VAL B 1 105 ? -3.988 -1.595 11.664 1 94.38 105 VAL B N 1
ATOM 2654 C CA . VAL B 1 105 ? -4.945 -0.786 12.406 1 94.38 105 VAL B CA 1
ATOM 2655 C C . VAL B 1 105 ? -6.047 -1.679 12.977 1 94.38 105 VAL B C 1
ATOM 2657 O O . VAL B 1 105 ? -6.844 -2.246 12.219 1 94.38 105 VAL B O 1
ATOM 2660 N N . HIS B 1 106 ? -6.094 -1.741 14.25 1 95.44 106 HIS B N 1
ATOM 2661 C CA . HIS B 1 106 ? -7.09 -2.59 14.898 1 95.44 106 HIS B CA 1
ATOM 2662 C C . HIS B 1 106 ? -8.289 -1.774 15.367 1 95.44 106 HIS B C 1
ATOM 2664 O O . HIS B 1 106 ? -8.133 -0.785 16.078 1 95.44 106 HIS B O 1
ATOM 2670 N N . LEU B 1 107 ? -9.414 -2.234 14.984 1 94.81 107 LEU B N 1
ATOM 2671 C CA . LEU B 1 107 ? -10.641 -1.548 15.367 1 94.81 107 LEU B CA 1
ATOM 2672 C C . LEU B 1 107 ? -11.234 -2.162 16.625 1 94.81 107 LEU B C 1
ATOM 2674 O O . LEU B 1 107 ? -10.984 -3.33 16.938 1 94.81 107 LEU B O 1
ATOM 2678 N N . ASN B 1 108 ? -12 -1.4 17.375 1 95 108 ASN B N 1
ATOM 2679 C CA . ASN B 1 108 ? -12.711 -1.901 18.547 1 95 108 ASN B CA 1
ATOM 2680 C C . ASN B 1 108 ? -14.148 -2.281 18.203 1 95 108 ASN B C 1
ATOM 2682 O O . ASN B 1 108 ? -14.984 -2.436 19.094 1 95 108 ASN B O 1
ATOM 2686 N N . CYS B 1 109 ? -14.453 -2.332 16.906 1 92.12 109 CYS B N 1
ATOM 2687 C CA . CYS B 1 109 ? -15.781 -2.68 16.422 1 92.12 109 CYS B CA 1
ATOM 2688 C C . CYS B 1 109 ? -15.695 -3.611 15.211 1 92.12 109 CYS B C 1
ATOM 2690 O O . CYS B 1 109 ? -14.609 -3.857 14.695 1 92.12 109 CYS B O 1
ATOM 2692 N N . GLY B 1 110 ? -16.859 -4.137 14.883 1 87.5 110 GLY B N 1
ATOM 2693 C CA . GLY B 1 110 ? -16.906 -4.996 13.711 1 87.5 110 GLY B CA 1
ATOM 2694 C C . GLY B 1 110 ? -16.812 -4.234 12.406 1 87.5 110 GLY B C 1
ATOM 2695 O O . GLY B 1 110 ? -17.109 -3.039 12.352 1 87.5 110 GLY B O 1
ATOM 2696 N N . ARG B 1 111 ? -16.328 -4.902 11.383 1 79.25 111 ARG B N 1
ATOM 2697 C CA . ARG B 1 111 ? -16.125 -4.289 10.07 1 79.25 111 ARG B CA 1
ATOM 2698 C C . ARG B 1 111 ? -17.453 -3.805 9.492 1 79.25 111 ARG B C 1
ATOM 2700 O O . ARG B 1 111 ? -17.484 -2.887 8.664 1 79.25 111 ARG B O 1
ATOM 2707 N N . ASP B 1 112 ? -18.547 -4.336 9.828 1 73.62 112 ASP B N 1
ATOM 2708 C CA . ASP B 1 112 ? -19.859 -3.965 9.32 1 73.62 112 ASP B CA 1
ATOM 2709 C C . ASP B 1 112 ? -20.328 -2.629 9.898 1 73.62 112 ASP B C 1
ATOM 2711 O O . ASP B 1 112 ? -21.25 -2.008 9.383 1 73.62 112 ASP B O 1
ATOM 2715 N N . GLU B 1 113 ? -19.656 -2.209 10.859 1 73 113 GLU B N 1
ATOM 2716 C CA . GLU B 1 113 ? -20 -0.937 11.484 1 73 113 GLU B CA 1
ATOM 2717 C C . GLU B 1 113 ? -19.297 0.228 10.797 1 73 113 GLU B C 1
ATOM 2719 O O . GLU B 1 113 ? -19.594 1.392 11.07 1 73 113 GLU B O 1
ATOM 2724 N N . VAL B 1 114 ? -18.375 -0.269 9.758 1 63.69 114 VAL B N 1
ATOM 2725 C CA . VAL B 1 11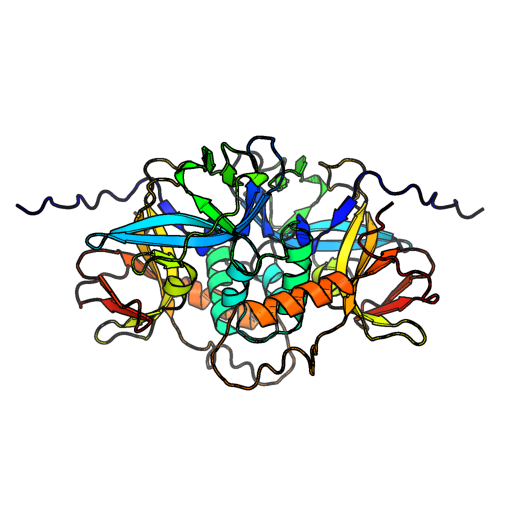4 ? -17.547 0.701 9.047 1 63.69 114 VAL B CA 1
ATOM 2726 C C . VAL B 1 114 ? -18.297 1.228 7.828 1 63.69 114 VAL B C 1
ATOM 2728 O O . VAL B 1 114 ? -18.891 0.452 7.074 1 63.69 114 VAL B O 1
ATOM 2731 N N . ALA B 1 115 ? -19 2.34 7.527 1 62.53 115 ALA B N 1
ATOM 2732 C CA . ALA B 1 115 ? -19.359 2.773 6.176 1 62.53 115 ALA B CA 1
ATOM 2733 C C . ALA B 1 115 ? -20.219 4.035 6.215 1 62.53 115 ALA B C 1
ATOM 2735 O O . ALA B 1 115 ? -20.453 4.66 5.184 1 62.53 115 ALA B O 1
ATOM 2736 N N . VAL B 1 116 ? -20.625 4.453 7.293 1 57.31 116 VAL B N 1
ATOM 2737 C CA . VAL B 1 116 ? -21.609 5.484 6.973 1 57.31 116 VAL B CA 1
ATOM 2738 C C . VAL B 1 116 ? -20.891 6.797 6.656 1 57.31 116 VAL B C 1
ATOM 2740 O O . VAL B 1 116 ? -20.312 7.418 7.547 1 57.31 116 VAL B O 1
ATOM 2743 N N . PRO B 1 117 ? -20.422 7.055 5.238 1 60.03 117 PRO B N 1
ATOM 2744 C CA . PRO B 1 117 ? -19.75 8.344 5.066 1 60.03 117 PRO B CA 1
ATOM 2745 C C . PRO B 1 117 ? -20.703 9.531 5.246 1 60.03 117 PRO B C 1
ATOM 2747 O O . PRO B 1 117 ? -21.844 9.484 4.785 1 60.03 117 PRO B O 1
ATOM 2750 N N . ASP B 1 118 ? -20.406 10.312 6.27 1 59.81 118 ASP B N 1
ATOM 2751 C CA . ASP B 1 118 ? -21.094 11.609 6.293 1 59.81 118 ASP B CA 1
ATOM 2752 C C . ASP B 1 118 ? -20.609 12.5 5.145 1 59.81 118 ASP B C 1
ATOM 2754 O O . ASP B 1 118 ? -19.547 12.266 4.57 1 59.81 118 ASP B O 1
ATOM 2758 N N . GLU B 1 119 ? -21.469 13.281 4.613 1 65.75 119 GLU B N 1
ATOM 2759 C CA . GLU B 1 119 ? -21.062 14.32 3.672 1 65.75 119 GLU B CA 1
ATOM 2760 C C . GLU B 1 119 ? -19.844 15.094 4.188 1 65.75 119 GLU B C 1
ATOM 2762 O O . GLU B 1 119 ? -19.797 15.461 5.363 1 65.75 119 GLU B O 1
ATOM 2767 N N . PRO B 1 120 ? -18.875 15.102 3.348 1 70 120 PRO B N 1
ATOM 2768 C CA . PRO B 1 120 ? -17.688 15.828 3.807 1 70 120 PRO B CA 1
ATOM 2769 C C . PRO B 1 120 ? -17.984 17.281 4.16 1 70 120 PRO B C 1
ATOM 2771 O O . PRO B 1 120 ? -18.719 17.969 3.434 1 70 120 PRO B O 1
ATOM 2774 N N . GLN B 1 121 ? -17.625 17.641 5.32 1 80.19 121 GLN B N 1
ATOM 2775 C CA . GLN B 1 121 ? -17.703 19.047 5.746 1 80.19 121 GLN B CA 1
ATOM 2776 C C . GLN B 1 121 ? -16.547 19.859 5.184 1 80.19 121 GLN B C 1
ATOM 2778 O O . GLN B 1 121 ? -15.484 19.312 4.867 1 80.19 121 GLN B O 1
ATOM 2783 N N . PRO B 1 122 ? -16.781 21.156 4.996 1 79.75 122 PRO B N 1
ATOM 2784 C CA . PRO B 1 122 ? -15.719 22.016 4.465 1 79.75 122 PRO B CA 1
ATOM 2785 C C . PRO B 1 122 ? -14.438 21.953 5.297 1 79.75 122 PRO B C 1
ATOM 2787 O O . PRO B 1 122 ? -13.344 22.172 4.766 1 79.75 122 PRO B O 1
ATOM 2790 N N . SER B 1 123 ? -14.625 21.703 6.602 1 88.56 123 SER B N 1
ATOM 2791 C CA . SER B 1 123 ? -13.461 21.656 7.484 1 88.56 123 SER B CA 1
ATOM 2792 C C . SER B 1 123 ? -12.727 20.328 7.352 1 88.56 123 SER B C 1
ATOM 2794 O O . SER B 1 123 ? -11.633 20.156 7.902 1 88.56 123 SER B O 1
ATOM 2796 N N . GLN B 1 124 ? -13.344 19.469 6.629 1 90.38 124 GLN B N 1
ATOM 2797 C CA . GLN B 1 124 ? -12.742 18.156 6.465 1 90.38 124 GLN B CA 1
ATOM 2798 C C . GLN B 1 124 ? -12.039 18.047 5.117 1 90.38 124 GLN B C 1
ATOM 2800 O O . GLN B 1 124 ? -12.586 18.422 4.086 1 90.38 124 GLN B O 1
ATOM 2805 N N . ARG B 1 125 ? -10.828 17.609 5.211 1 93 125 ARG B N 1
ATOM 2806 C CA . ARG B 1 125 ? -10.008 17.406 4.023 1 93 125 ARG B CA 1
ATOM 2807 C C . ARG B 1 125 ? -9.352 16.031 4.031 1 93 125 ARG B C 1
ATOM 2809 O O . ARG B 1 125 ? -9.375 15.336 5.043 1 93 125 ARG B O 1
ATOM 2816 N N . ARG B 1 126 ? -8.773 15.688 2.922 1 91.88 126 ARG B N 1
ATOM 2817 C CA . ARG B 1 126 ? -8.102 14.398 2.803 1 91.88 126 ARG B CA 1
ATOM 2818 C C . ARG B 1 126 ? -6.582 14.57 2.863 1 91.88 126 ARG B C 1
ATOM 2820 O O . ARG B 1 126 ? -6.043 15.57 2.395 1 91.88 126 ARG B O 1
ATOM 2827 N N . LEU B 1 127 ? -5.965 13.555 3.383 1 92.69 127 LEU B N 1
ATOM 2828 C CA . LEU B 1 127 ? -4.504 13.539 3.41 1 92.69 127 LEU B CA 1
ATOM 2829 C C . LEU B 1 127 ? -3.932 13.648 2.002 1 92.69 127 LEU B C 1
ATOM 2831 O O . LEU B 1 127 ? -2.947 14.359 1.783 1 92.69 127 LEU B O 1
ATOM 2835 N N . THR B 1 128 ? -4.539 12.984 1.028 1 85.19 128 THR B N 1
ATOM 2836 C CA . THR B 1 128 ? -4.039 12.992 -0.342 1 85.19 128 THR B CA 1
ATOM 2837 C C . THR B 1 128 ? -4.027 14.406 -0.91 1 85.19 128 THR B C 1
ATOM 2839 O O . THR B 1 128 ? -3.154 14.75 -1.705 1 85.19 128 THR B O 1
ATOM 2842 N N . ARG B 1 129 ? -4.93 15.211 -0.476 1 87.06 129 ARG B N 1
ATOM 2843 C CA . ARG B 1 129 ? -4.938 16.609 -0.909 1 87.06 129 ARG B CA 1
ATOM 2844 C C . ARG B 1 129 ? -3.713 17.344 -0.384 1 87.06 129 ARG B C 1
ATOM 2846 O O . ARG B 1 129 ? -3.129 18.172 -1.092 1 87.06 129 ARG B O 1
ATOM 2853 N N . LEU B 1 130 ? -3.363 17.047 0.811 1 90.12 130 LEU B N 1
ATOM 2854 C CA . LEU B 1 130 ? -2.213 17.688 1.448 1 90.12 130 LEU B CA 1
ATOM 2855 C C . LEU B 1 130 ? -0.914 17.25 0.777 1 90.12 130 LEU B C 1
ATOM 2857 O O . LEU B 1 130 ? -0.045 18.078 0.503 1 90.12 130 LEU B O 1
ATOM 2861 N N . THR B 1 131 ? -0.762 16 0.468 1 84.75 131 THR B N 1
ATOM 2862 C CA . THR B 1 131 ? 0.498 15.492 -0.054 1 84.75 131 THR B CA 1
ATOM 2863 C C . THR B 1 131 ? 0.605 15.742 -1.556 1 84.75 131 THR B C 1
ATOM 2865 O O . THR B 1 131 ? 1.613 15.398 -2.178 1 84.75 131 THR B O 1
ATOM 2868 N N . ASP B 1 132 ? -0.326 16.359 -2.096 1 79.5 132 ASP B N 1
ATOM 2869 C CA . ASP B 1 132 ? -0.285 16.781 -3.492 1 79.5 132 ASP B CA 1
ATOM 2870 C C . ASP B 1 132 ? 0.029 18.266 -3.602 1 79.5 132 ASP B C 1
ATOM 2872 O O . ASP B 1 132 ? 0.021 18.828 -4.699 1 79.5 132 ASP B O 1
ATOM 2876 N N . MET B 1 133 ? 0.323 18.844 -2.559 1 87.88 133 MET B N 1
ATOM 2877 C CA . MET B 1 133 ? 0.502 20.297 -2.564 1 87.88 133 MET B CA 1
ATOM 2878 C C . MET B 1 133 ? 1.955 20.672 -2.852 1 87.88 133 MET B C 1
ATOM 2880 O O . MET B 1 133 ? 2.867 19.906 -2.535 1 87.88 133 MET B O 1
ATOM 2884 N N . ASN B 1 134 ? 2.055 21.828 -3.432 1 88.25 134 ASN B N 1
ATOM 2885 C CA . ASN B 1 134 ? 3.363 22.453 -3.6 1 88.25 134 ASN B CA 1
ATOM 2886 C C . ASN B 1 134 ? 3.697 23.375 -2.436 1 88.25 134 ASN B C 1
ATOM 2888 O O . ASN B 1 134 ? 2.805 24 -1.851 1 88.25 134 A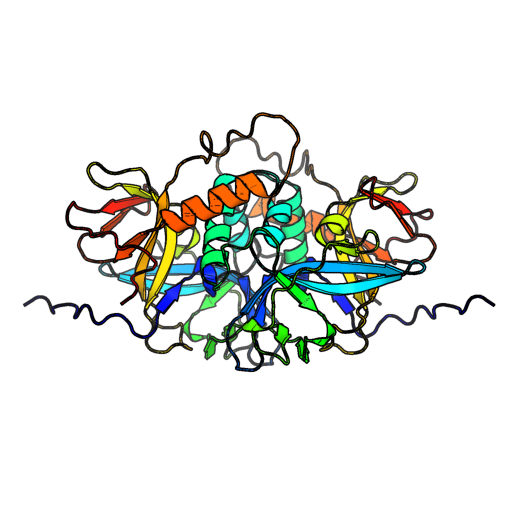SN B O 1
ATOM 2892 N N . VAL B 1 135 ? 4.941 23.359 -2.084 1 89.12 135 VAL B N 1
ATOM 2893 C CA . VAL B 1 135 ? 5.41 24.266 -1.032 1 89.12 135 VAL B CA 1
ATOM 2894 C C . VAL B 1 135 ? 6.113 25.469 -1.654 1 89.12 135 VAL B C 1
ATOM 2896 O O . VAL B 1 135 ? 7.039 25.312 -2.451 1 89.12 135 VAL B O 1
ATOM 2899 N N . GLN B 1 136 ? 5.625 26.609 -1.365 1 86.56 136 GLN B N 1
ATOM 2900 C CA . GLN B 1 136 ? 6.203 27.859 -1.857 1 86.56 136 GLN B CA 1
ATOM 2901 C C . GLN B 1 136 ? 6.973 28.578 -0.754 1 86.56 136 GLN B C 1
ATOM 2903 O O . GLN B 1 136 ? 6.414 28.891 0.3 1 86.56 136 GLN B O 1
ATOM 2908 N N . SER B 1 137 ? 8.195 28.625 -0.874 1 80 137 SER B N 1
ATOM 2909 C CA . SER B 1 137 ? 9.055 29.391 0.034 1 80 137 SER B CA 1
ATOM 2910 C C . SER B 1 137 ? 9.766 30.531 -0.692 1 80 137 SER B C 1
ATOM 2912 O O . SER B 1 137 ? 10.008 30.438 -1.896 1 80 137 SER B O 1
ATOM 2914 N N . PRO B 1 138 ? 9.891 31.625 0.05 1 72.19 138 PRO B N 1
ATOM 2915 C CA . PRO B 1 138 ? 10.641 32.688 -0.603 1 72.19 138 PRO B CA 1
ATOM 2916 C C . PRO B 1 138 ? 12.008 32.25 -1.11 1 72.19 138 PRO B C 1
ATOM 2918 O O . PRO B 1 138 ? 12.781 31.656 -0.354 1 72.19 138 PRO B O 1
ATOM 2921 N N . GLY B 1 139 ? 12.352 32.5 -2.438 1 63.06 139 GLY B N 1
ATOM 2922 C CA . GLY B 1 139 ? 13.664 32.25 -3.023 1 63.06 139 GLY B CA 1
ATOM 2923 C C . GLY B 1 139 ? 13.93 30.781 -3.273 1 63.06 139 GLY B C 1
ATOM 2924 O O . GLY B 1 139 ? 15.031 30.406 -3.691 1 63.06 139 GLY B O 1
ATOM 2925 N N . ALA B 1 140 ? 13.016 29.984 -2.834 1 60.22 140 ALA B N 1
ATOM 2926 C CA . ALA B 1 140 ? 13.438 28.594 -2.766 1 60.22 140 ALA B CA 1
ATOM 2927 C C . ALA B 1 140 ? 12.805 27.766 -3.889 1 60.22 140 ALA B C 1
ATOM 2929 O O . ALA B 1 140 ? 11.898 28.25 -4.574 1 60.22 140 ALA B O 1
ATOM 2930 N N . ARG B 1 141 ? 13.375 26.641 -4.109 1 63.94 141 ARG B N 1
ATOM 2931 C CA . ARG B 1 141 ? 12.992 25.578 -5.035 1 63.94 141 ARG B CA 1
ATOM 2932 C C . ARG B 1 141 ? 11.562 25.125 -4.785 1 63.94 141 ARG B C 1
ATOM 2934 O O . ARG B 1 141 ? 11.047 25.266 -3.672 1 63.94 141 ARG B O 1
ATOM 2941 N N . ARG B 1 142 ? 10.938 24.844 -5.887 1 75.25 142 ARG B N 1
ATOM 2942 C CA . ARG B 1 142 ? 9.594 24.266 -5.828 1 75.25 142 ARG B CA 1
ATOM 2943 C C . ARG B 1 142 ? 9.625 22.875 -5.199 1 75.25 142 ARG B C 1
ATOM 2945 O O . ARG B 1 142 ? 10.281 21.969 -5.715 1 75.25 142 ARG B O 1
ATOM 2952 N N . ASP B 1 143 ? 9.219 22.828 -3.926 1 83.06 143 ASP B N 1
ATOM 2953 C CA . ASP B 1 143 ? 9.125 21.547 -3.238 1 83.06 143 ASP B CA 1
ATOM 2954 C C . ASP B 1 143 ? 7.684 21.047 -3.217 1 83.06 143 ASP B C 1
ATOM 2956 O O . ASP B 1 143 ? 6.746 21.797 -3.471 1 83.06 143 ASP B O 1
ATOM 2960 N N . ARG B 1 144 ? 7.637 19.828 -3.109 1 86.12 144 ARG B N 1
ATOM 2961 C CA . ARG B 1 144 ? 6.34 19.188 -2.93 1 86.12 144 ARG B CA 1
ATOM 2962 C C . ARG B 1 144 ? 6.266 18.469 -1.591 1 86.12 144 ARG B C 1
ATOM 2964 O O . ARG B 1 144 ? 7.293 18.047 -1.051 1 86.12 144 ARG B O 1
ATOM 2971 N N . VAL B 1 145 ? 5.082 18.344 -1.159 1 89.38 145 VAL B N 1
ATOM 2972 C CA . VAL B 1 145 ? 4.883 17.578 0.061 1 89.38 145 VAL B CA 1
ATOM 2973 C C . VAL B 1 145 ? 5 16.078 -0.25 1 89.38 145 VAL B C 1
ATOM 2975 O O . VAL B 1 145 ? 4.328 15.57 -1.148 1 89.38 145 VAL B O 1
ATOM 2978 N N . LEU B 1 146 ? 5.871 15.414 0.421 1 84.56 146 LEU B N 1
ATOM 2979 C CA . LEU B 1 146 ? 6.059 13.977 0.234 1 84.56 146 LEU B CA 1
ATOM 2980 C C . LEU B 1 146 ? 5.289 13.188 1.286 1 84.56 146 LEU B C 1
ATOM 2982 O O . LEU B 1 146 ? 4.844 12.07 1.025 1 84.56 146 LEU B O 1
ATOM 2986 N N . ASP B 1 147 ? 5.215 13.797 2.422 1 89.75 147 ASP B N 1
ATOM 2987 C CA . ASP B 1 147 ? 4.582 13.117 3.551 1 89.75 147 ASP B CA 1
ATOM 2988 C C . ASP B 1 147 ? 4.176 14.125 4.629 1 89.75 147 ASP B C 1
ATOM 2990 O O . ASP B 1 147 ? 4.582 15.281 4.59 1 89.75 147 ASP B O 1
ATOM 2994 N N . ALA B 1 148 ? 3.268 13.711 5.461 1 94 148 ALA B N 1
ATOM 2995 C CA . ALA B 1 148 ? 2.826 14.484 6.617 1 94 148 ALA B CA 1
ATOM 2996 C C . ALA B 1 148 ? 3.109 13.742 7.918 1 94 148 ALA B C 1
ATOM 2998 O O . ALA B 1 148 ? 2.785 12.562 8.047 1 94 148 ALA B O 1
ATOM 2999 N N . ARG B 1 149 ? 3.73 14.5 8.844 1 93.94 149 ARG B N 1
ATOM 3000 C CA . ARG B 1 149 ? 4.074 13.914 10.141 1 93.94 149 ARG B CA 1
ATOM 3001 C C . ARG B 1 149 ? 3.086 14.352 11.211 1 93.94 149 ARG B C 1
ATOM 3003 O O . ARG B 1 149 ? 2.801 15.539 11.359 1 93.94 149 ARG B O 1
ATOM 3010 N N . PHE B 1 150 ? 2.609 13.383 11.914 1 96.06 150 PHE B N 1
ATOM 3011 C CA . PHE B 1 150 ? 1.642 13.648 12.977 1 96.06 150 PHE B CA 1
ATOM 3012 C C . PHE B 1 150 ? 2.207 13.25 14.336 1 96.06 150 PHE B C 1
ATOM 3014 O O . PHE B 1 150 ? 2.879 12.227 14.461 1 96.06 150 PHE B O 1
ATOM 3021 N N . SER B 1 151 ? 1.988 14.102 15.266 1 94.94 151 SER B N 1
ATOM 3022 C CA . SER B 1 151 ? 2.299 13.773 16.656 1 94.94 151 SER B CA 1
ATOM 3023 C C . SER B 1 151 ? 1.132 13.062 17.328 1 94.94 151 SER B C 1
ATOM 3025 O O . SER B 1 151 ? -0.03 13.359 17.047 1 94.94 151 SER B O 1
ATOM 3027 N N . ARG B 1 152 ? 1.481 12.125 18.188 1 93.31 152 ARG B N 1
ATOM 3028 C CA . ARG B 1 152 ? 0.486 11.328 18.891 1 93.31 152 ARG B CA 1
ATOM 3029 C C . ARG B 1 152 ? 0.78 11.281 20.391 1 93.31 152 ARG B C 1
ATOM 3031 O O . ARG B 1 152 ? 1.924 11.477 20.812 1 93.31 152 ARG B O 1
ATOM 3038 N N . ALA B 1 153 ? -0.294 11.039 21.156 1 88.12 153 ALA B N 1
ATOM 3039 C CA . ALA B 1 153 ? -0.109 10.891 22.594 1 88.12 153 ALA B CA 1
ATOM 3040 C C . ALA B 1 153 ? 0.683 9.625 22.922 1 88.12 153 ALA B C 1
ATOM 3042 O O . ALA B 1 153 ? 1.55 9.641 23.797 1 88.12 153 ALA B O 1
ATOM 3043 N N . ASN B 1 154 ? 0.279 8.578 22.266 1 87.81 154 ASN B N 1
ATOM 3044 C CA . ASN B 1 154 ? 0.962 7.297 22.375 1 87.81 154 ASN B CA 1
ATOM 3045 C C . ASN B 1 154 ? 1.189 6.656 21.016 1 87.81 154 ASN B C 1
ATOM 3047 O O . ASN B 1 154 ? 0.424 6.895 20.078 1 87.81 154 ASN B O 1
ATOM 3051 N N . GLU B 1 155 ? 2.236 5.785 20.953 1 85.94 155 GLU B N 1
ATOM 3052 C CA . GLU B 1 155 ? 2.652 5.203 19.672 1 85.94 155 GLU B CA 1
ATOM 3053 C C . GLU B 1 155 ? 1.56 4.309 19.094 1 85.94 155 GLU B C 1
ATOM 3055 O O . GLU B 1 155 ? 1.533 4.055 17.891 1 85.94 155 GLU B O 1
ATOM 3060 N N . ARG B 1 156 ? 0.704 3.934 19.938 1 88.62 156 ARG B N 1
ATOM 3061 C CA . ARG B 1 156 ? -0.296 2.979 19.469 1 88.62 156 ARG B CA 1
ATOM 3062 C C . ARG B 1 156 ? -1.644 3.66 19.25 1 88.62 156 ARG B C 1
ATOM 3064 O O . ARG B 1 156 ? -2.604 3.023 18.812 1 88.62 156 ARG B O 1
ATOM 3071 N N . ASP B 1 157 ? -1.662 4.926 19.469 1 89.31 157 ASP B N 1
ATOM 3072 C CA . ASP B 1 157 ? -2.916 5.668 19.359 1 89.31 157 ASP B CA 1
ATOM 3073 C C . ASP B 1 157 ? -2.947 6.527 18.109 1 89.31 157 ASP B C 1
ATOM 3075 O O . ASP B 1 157 ? -1.93 7.102 17.719 1 89.31 157 ASP B O 1
ATOM 3079 N N . LEU B 1 158 ? -4.074 6.504 17.562 1 92.19 158 LEU B N 1
ATOM 3080 C CA . LEU B 1 158 ? -4.273 7.379 16.406 1 92.19 158 LEU B CA 1
ATOM 3081 C C . LEU B 1 158 ? -5.238 8.508 16.75 1 92.19 158 LEU B C 1
ATOM 3083 O O . LEU B 1 158 ? -5.328 9.5 16.016 1 92.19 158 LEU B O 1
ATOM 3087 N N . ALA B 1 159 ? -5.84 8.211 17.984 1 83.69 159 ALA B N 1
ATOM 3088 C CA . ALA B 1 159 ? -6.766 9.25 18.422 1 83.69 159 ALA B CA 1
ATOM 3089 C C . ALA B 1 159 ? -6.027 10.547 18.75 1 83.69 159 ALA B C 1
ATOM 3091 O O . ALA B 1 159 ? -4.949 10.523 19.344 1 83.69 159 ALA B O 1
ATOM 3092 N N . ASP B 1 160 ? -6.301 11.68 18.109 1 82.31 160 ASP B N 1
ATOM 3093 C CA . ASP B 1 160 ? -5.781 13.008 18.422 1 82.31 160 ASP B CA 1
ATOM 3094 C C . ASP B 1 160 ? -4.488 13.281 17.656 1 82.31 160 ASP B C 1
ATOM 3096 O O . ASP B 1 160 ? -3.682 14.117 18.062 1 82.31 160 ASP B O 1
ATOM 3100 N N . ALA B 1 161 ? -4.156 12.398 16.828 1 94.88 161 ALA B N 1
ATOM 3101 C CA . ALA B 1 161 ? -2.98 12.695 16 1 94.88 161 ALA B CA 1
ATOM 3102 C C . ALA B 1 161 ? -3.092 14.07 15.359 1 94.88 161 ALA B C 1
ATOM 3104 O O . ALA B 1 161 ? -4.094 14.383 14.711 1 94.88 161 ALA B O 1
ATOM 3105 N N . GLU B 1 162 ? -2.035 14.859 15.594 1 96.12 162 GLU B N 1
ATOM 3106 C CA . GLU B 1 162 ? -2.035 16.234 15.109 1 96.12 162 GLU B CA 1
ATOM 3107 C C . GLU B 1 162 ? -0.821 16.516 14.227 1 96.12 162 GLU B C 1
ATOM 3109 O O . GLU B 1 162 ? 0.294 16.094 14.547 1 96.12 162 GLU B O 1
ATOM 3114 N N . LEU B 1 163 ? -1.109 17.188 13.156 1 96.38 163 LEU B N 1
ATOM 3115 C CA . LEU B 1 163 ? -0.032 17.531 12.234 1 96.38 163 LEU B CA 1
ATOM 3116 C C . LEU B 1 163 ? 1.055 18.328 12.938 1 96.38 163 LEU B C 1
ATOM 3118 O O . LEU B 1 163 ? 0.765 19.344 13.586 1 96.38 163 LEU B O 1
ATOM 3122 N N . CYS B 1 164 ? 2.293 17.859 12.844 1 95.06 164 CYS B N 1
ATOM 3123 C CA . CYS B 1 164 ? 3.373 18.594 13.492 1 95.06 164 CYS B CA 1
ATOM 3124 C C . CYS B 1 164 ? 4.438 19 12.484 1 95.06 164 CYS B C 1
ATOM 3126 O O . CYS B 1 164 ? 5.301 19.828 12.789 1 95.06 164 CYS B O 1
ATOM 3128 N N . GLY B 1 165 ? 4.379 18.375 11.297 1 94 165 GLY B N 1
ATOM 3129 C CA . GLY B 1 165 ? 5.34 18.75 10.273 1 94 165 GLY B CA 1
ATOM 3130 C C . GLY B 1 165 ? 5.086 18.078 8.938 1 94 165 GLY B C 1
ATOM 3131 O O . GLY B 1 165 ? 4.207 17.219 8.828 1 94 165 GLY B O 1
ATOM 3132 N N . LEU B 1 166 ? 5.797 18.516 7.945 1 92.5 166 LEU B N 1
ATOM 3133 C CA . LEU B 1 166 ? 5.723 17.984 6.586 1 92.5 166 LEU B CA 1
ATOM 3134 C C . LEU B 1 166 ? 7.102 17.578 6.086 1 92.5 166 LEU B C 1
ATOM 3136 O O . LEU B 1 166 ? 8.102 18.25 6.371 1 92.5 166 LEU B O 1
ATOM 3140 N N . ILE B 1 167 ? 7.086 16.453 5.492 1 89.31 167 ILE B N 1
ATOM 3141 C CA . ILE B 1 167 ? 8.273 16.062 4.742 1 89.31 167 ILE B CA 1
ATOM 3142 C C . ILE B 1 167 ? 8.164 16.547 3.301 1 89.31 167 ILE B C 1
ATOM 3144 O O . ILE B 1 167 ? 7.203 16.219 2.6 1 89.31 167 ILE B O 1
ATOM 3148 N N . VAL B 1 168 ? 9.109 17.312 2.947 1 88.31 168 VAL B N 1
ATOM 3149 C CA . VAL B 1 168 ? 9.039 17.938 1.631 1 88.31 168 VAL B CA 1
ATOM 3150 C C . VAL B 1 168 ? 10.289 17.594 0.826 1 88.31 168 VAL B C 1
ATOM 3152 O O . VAL B 1 168 ? 11.344 17.297 1.396 1 88.31 168 VAL B O 1
ATOM 3155 N N . GLY B 1 169 ? 10.086 17.422 -0.436 1 83.25 169 GLY B N 1
ATOM 3156 C CA . GLY B 1 169 ? 11.188 17.141 -1.346 1 83.25 169 GLY B CA 1
ATOM 3157 C C . GLY B 1 169 ? 11.039 17.812 -2.693 1 83.25 169 GLY B C 1
ATOM 3158 O O . GLY B 1 169 ? 10.039 18.5 -2.941 1 83.25 169 GLY B O 1
ATOM 3159 N N . PRO B 1 170 ? 12.086 17.625 -3.408 1 76.62 170 PRO B N 1
ATOM 3160 C CA . PRO B 1 170 ? 12.07 18.312 -4.699 1 76.62 170 PRO B CA 1
ATOM 3161 C C . PRO B 1 170 ? 10.945 17.812 -5.613 1 76.62 170 PRO B C 1
ATOM 3163 O O . PRO B 1 170 ? 10.562 16.656 -5.543 1 76.62 170 PRO B O 1
ATOM 3166 N N . ASP B 1 171 ? 10.188 18.641 -6.043 1 67.44 171 ASP B N 1
ATOM 3167 C CA . ASP B 1 171 ? 9.125 18.266 -6.977 1 67.44 171 ASP B CA 1
ATOM 3168 C C . ASP B 1 171 ? 9.688 17.469 -8.156 1 67.44 171 ASP B C 1
ATOM 3170 O O . ASP B 1 171 ? 10.859 17.625 -8.516 1 67.44 171 ASP B O 1
ATOM 3174 N N . GLY B 1 172 ? 9.688 16.844 -9.094 1 53.47 172 GLY B N 1
ATOM 3175 C CA . GLY B 1 172 ? 9.953 15.898 -10.172 1 53.47 172 GLY B CA 1
ATOM 3176 C C . GLY B 1 172 ? 11.297 16.109 -10.836 1 53.47 172 GLY B C 1
ATOM 3177 O O . GLY B 1 172 ? 12.07 15.148 -10.992 1 53.47 172 GLY B O 1
ATOM 3178 N N . ARG B 1 173 ? 11.578 16.906 -11.867 1 46.16 173 ARG B N 1
ATOM 3179 C CA . ARG B 1 173 ? 12.32 16.406 -13.016 1 46.16 173 ARG B CA 1
ATOM 3180 C C . ARG B 1 173 ? 13.75 16.047 -12.625 1 46.16 173 ARG B C 1
ATOM 3182 O O . ARG B 1 173 ? 14.562 16.922 -12.312 1 46.16 173 ARG B O 1
ATOM 3189 N N . PRO B 1 174 ? 13.906 14.891 -11.93 1 43.22 174 PRO B N 1
ATOM 3190 C CA . PRO B 1 174 ? 15.32 14.742 -12.266 1 43.22 174 PRO B CA 1
ATOM 3191 C C . PRO B 1 174 ? 15.641 15.195 -13.695 1 43.22 174 PRO B C 1
ATOM 3193 O O . PRO B 1 174 ? 15.398 14.453 -14.648 1 43.22 174 PRO B O 1
ATOM 3196 N N . GLY B 1 175 ? 15.359 16.219 -14.227 1 36.12 175 GLY B N 1
ATOM 3197 C CA . GLY B 1 175 ? 15.805 16.375 -15.594 1 36.12 175 GLY B CA 1
ATOM 3198 C C . GLY B 1 175 ? 16.984 15.484 -15.945 1 36.12 175 GLY B C 1
ATOM 3199 O O . GLY B 1 175 ? 16.922 14.703 -16.906 1 36.12 175 GLY B O 1
ATOM 3200 N N . SER B 1 176 ? 18.359 16.141 -15.953 1 31.14 176 SER B N 1
ATOM 3201 C CA . SER B 1 176 ? 19.672 15.719 -16.438 1 31.14 176 SER B CA 1
ATOM 3202 C C . SER B 1 176 ? 20.109 14.422 -15.766 1 31.14 176 SER B C 1
ATOM 3204 O O . SER B 1 176 ? 21.094 13.797 -16.188 1 31.14 176 SER B O 1
ATOM 3206 N N . LEU B 1 177 ? 19.953 14.188 -14.609 1 29.69 177 LEU B N 1
ATOM 3207 C CA . LEU B 1 177 ? 20.641 13.023 -14.07 1 29.69 177 LEU B CA 1
ATOM 3208 C C . LEU B 1 177 ? 20.047 11.734 -14.625 1 29.69 177 LEU B C 1
ATOM 3210 O O . LEU B 1 177 ? 20.766 10.773 -14.883 1 29.69 177 LEU B O 1
ATOM 3214 N N . LEU B 1 178 ? 18.672 11.547 -14.414 1 34.94 178 LEU B N 1
ATOM 3215 C CA . LEU B 1 178 ? 18.234 10.328 -15.086 1 34.94 178 LEU B CA 1
ATOM 3216 C C . LEU B 1 178 ? 17.984 10.578 -16.562 1 34.94 178 LEU B C 1
ATOM 3218 O O . LEU B 1 178 ? 17.016 11.258 -16.922 1 34.94 178 LEU B O 1
ATOM 3222 N N . GLY B 1 179 ? 18.688 11.266 -17.359 1 29.8 179 GLY B N 1
ATOM 3223 C CA . GLY B 1 179 ? 18.734 10.961 -18.781 1 29.8 179 GLY B CA 1
ATOM 3224 C C . GLY B 1 179 ? 18.062 9.641 -19.141 1 29.8 179 GLY B C 1
ATOM 3225 O O . GLY B 1 179 ? 18.75 8.68 -19.5 1 29.8 179 GLY B O 1
ATOM 3226 N N . TYR B 1 180 ? 17.281 9.195 -18.5 1 30.19 180 TYR B N 1
ATOM 3227 C CA . TYR B 1 180 ? 16.703 8 -19.109 1 30.19 180 TYR B CA 1
ATOM 3228 C C . TYR B 1 180 ? 16.219 8.297 -20.531 1 30.19 180 TYR B C 1
ATOM 3230 O O . TYR B 1 180 ? 15.188 8.945 -20.703 1 30.19 180 TYR B O 1
ATOM 3238 N N . ASP B 1 181 ? 17.062 8.758 -21.516 1 29.89 181 ASP B N 1
ATOM 3239 C CA . ASP B 1 181 ? 16.891 8.312 -22.906 1 29.89 181 ASP B CA 1
ATOM 3240 C C . ASP B 1 181 ? 16.125 6.992 -22.953 1 29.89 181 ASP B C 1
ATOM 3242 O O . ASP B 1 181 ? 16.203 6.18 -22.031 1 29.89 181 ASP B O 1
ATOM 3246 N N . ARG B 1 182 ? 15.078 6.746 -23.938 1 30.97 182 ARG B N 1
ATOM 3247 C CA . ARG B 1 182 ? 14.328 5.641 -24.531 1 30.97 182 ARG B CA 1
ATOM 3248 C C . ARG B 1 182 ? 15.102 4.332 -24.406 1 30.97 182 ARG B C 1
ATOM 3250 O O . ARG B 1 182 ? 14.703 3.312 -24.969 1 30.97 182 ARG B O 1
ATOM 3257 N N . THR B 1 183 ? 16.391 4.355 -24.344 1 29.5 183 THR B N 1
ATOM 3258 C CA . THR B 1 183 ? 16.969 3.029 -24.484 1 29.5 183 THR B CA 1
ATOM 3259 C C . THR B 1 183 ? 16.641 2.156 -23.281 1 29.5 183 THR B C 1
ATOM 3261 O O . THR B 1 183 ? 16.75 2.604 -22.141 1 29.5 183 THR B O 1
ATOM 3264 N N . ALA B 1 184 ? 15.836 1.108 -23.297 1 32.91 184 ALA B N 1
ATOM 3265 C CA . ALA B 1 184 ? 15.289 -0.076 -22.641 1 32.91 184 ALA B CA 1
ATOM 3266 C C . ALA B 1 184 ? 16.203 -0.555 -21.516 1 32.91 184 ALA B C 1
ATOM 3268 O O . ALA B 1 184 ? 15.969 -1.604 -20.906 1 32.91 184 ALA B O 1
ATOM 3269 N N . GLU B 1 185 ? 17.438 -0.193 -21.438 1 34.5 185 GLU B N 1
ATOM 3270 C CA . GLU B 1 185 ? 18.297 -0.912 -20.5 1 34.5 185 GLU B CA 1
ATOM 3271 C C . GLU B 1 185 ? 18.062 -0.443 -19.062 1 34.5 185 GLU B C 1
ATOM 3273 O O . GLU B 1 185 ? 18.578 0.591 -18.641 1 34.5 185 GLU B O 1
ATOM 3278 N N . HIS B 1 186 ? 16.828 -0.396 -18.438 1 41.38 186 HIS B N 1
ATOM 3279 C CA . HIS B 1 186 ? 16.109 -0.21 -17.188 1 41.38 186 HIS B CA 1
ATOM 3280 C C . HIS B 1 186 ? 16.938 -0.691 -15.992 1 41.38 186 HIS B C 1
ATOM 3282 O O . HIS B 1 186 ? 16.672 -1.763 -15.445 1 41.38 186 HIS B O 1
ATOM 3288 N N . GLY B 1 187 ? 18.125 -0.614 -15.953 1 42.84 187 GLY B N 1
ATOM 3289 C CA . GLY B 1 187 ? 18.812 -1.133 -14.781 1 42.84 187 GLY B CA 1
ATOM 3290 C C . GLY B 1 187 ? 18.625 -0.268 -13.547 1 42.84 187 GLY B C 1
ATOM 3291 O O . GLY B 1 187 ? 18.031 0.811 -13.625 1 42.84 187 GLY B O 1
ATOM 3292 N N . PRO B 1 188 ? 18.844 -0.85 -12.211 1 52.72 188 PRO B N 1
ATOM 3293 C CA . PRO B 1 188 ? 18.703 -0.397 -10.82 1 52.72 188 PRO B CA 1
ATOM 3294 C C . PRO B 1 188 ? 19.469 0.894 -10.539 1 52.72 188 PRO B C 1
ATOM 3296 O O . PRO B 1 188 ? 19.078 1.662 -9.656 1 52.72 188 PRO B O 1
ATOM 3299 N N . ALA B 1 189 ? 20.312 1.333 -11.406 1 58.22 189 ALA B N 1
ATOM 3300 C CA . ALA B 1 189 ? 21.234 2.396 -11 1 58.22 189 ALA B CA 1
ATOM 3301 C C . ALA B 1 189 ? 20.547 3.762 -11.078 1 58.22 189 ALA B C 1
ATOM 3303 O O . ALA B 1 189 ? 20.625 4.555 -10.141 1 58.22 189 ALA B O 1
ATOM 3304 N N . PRO B 1 190 ? 19.844 4.02 -12.055 1 61.88 190 PRO B N 1
ATOM 3305 C CA . PRO B 1 190 ? 19.234 5.348 -12.109 1 61.88 190 PRO B CA 1
ATOM 3306 C C . PRO B 1 190 ? 18.141 5.535 -11.055 1 61.88 190 PRO B C 1
ATOM 3308 O O . PRO B 1 190 ? 18.016 6.617 -10.477 1 61.88 190 PRO B O 1
ATOM 3311 N N . VAL B 1 191 ? 17.469 4.512 -10.836 1 61.59 191 VAL B N 1
ATOM 3312 C CA . VAL B 1 191 ? 16.438 4.594 -9.812 1 61.59 191 VAL B CA 1
ATOM 3313 C C . VAL B 1 191 ? 17.094 4.805 -8.445 1 61.59 191 VAL B C 1
ATOM 3315 O O . VAL B 1 191 ? 16.625 5.637 -7.656 1 61.59 191 VAL B O 1
ATOM 3318 N N . ALA B 1 192 ? 18.109 4.051 -8.305 1 62.78 192 ALA B N 1
ATOM 3319 C CA . ALA B 1 192 ? 18.828 4.188 -7.035 1 62.78 192 ALA B CA 1
ATOM 3320 C C . ALA B 1 192 ? 19.344 5.613 -6.848 1 62.78 192 ALA B C 1
ATOM 3322 O O . ALA B 1 192 ? 19.266 6.164 -5.746 1 62.78 192 ALA B O 1
ATOM 3323 N N . ARG B 1 193 ? 19.828 6.121 -7.867 1 66.75 193 ARG B N 1
ATOM 3324 C CA . ARG B 1 193 ? 20.344 7.48 -7.793 1 66.75 193 ARG B CA 1
ATOM 3325 C C . ARG B 1 193 ? 19.234 8.484 -7.504 1 66.75 193 ARG B C 1
ATOM 3327 O O . ARG B 1 193 ? 19.422 9.43 -6.738 1 66.75 193 ARG B O 1
ATOM 3334 N N . PHE B 1 194 ? 18.172 8.148 -8.102 1 69.25 194 PHE B N 1
ATOM 3335 C CA . PHE B 1 194 ? 17.031 9.031 -7.887 1 69.25 194 PHE B CA 1
ATOM 3336 C C . PHE B 1 194 ? 16.547 8.945 -6.441 1 69.25 194 PHE B C 1
ATOM 3338 O O . PHE B 1 194 ? 16.281 9.977 -5.816 1 69.25 194 PHE B O 1
ATOM 3345 N N . VAL B 1 195 ? 16.531 7.871 -6.023 1 67.94 195 VAL B N 1
ATOM 3346 C CA . VAL B 1 195 ? 16.078 7.656 -4.648 1 67.94 195 VAL B CA 1
ATOM 3347 C C . VAL B 1 195 ? 17.047 8.336 -3.68 1 67.94 195 VAL B C 1
ATOM 3349 O O . VAL B 1 195 ? 16.625 8.992 -2.729 1 67.94 195 VAL B O 1
ATOM 3352 N N . ARG B 1 196 ? 18.203 8.125 -3.93 1 71.12 196 ARG B N 1
ATOM 3353 C CA . ARG B 1 196 ? 19.219 8.773 -3.09 1 71.12 196 ARG B CA 1
ATOM 3354 C C . ARG B 1 196 ? 19.094 10.289 -3.158 1 71.12 196 ARG B C 1
ATOM 3356 O O . ARG B 1 196 ? 19.266 10.977 -2.148 1 71.12 196 ARG B O 1
ATOM 3363 N N . TRP B 1 197 ? 18.844 10.688 -4.332 1 71.44 197 TRP B N 1
ATOM 3364 C CA . TRP B 1 197 ? 18.672 12.125 -4.531 1 71.44 197 TRP B CA 1
ATOM 3365 C C . TRP B 1 197 ? 17.484 12.648 -3.723 1 71.44 197 TRP B C 1
ATOM 3367 O O . TRP B 1 197 ? 17.594 13.664 -3.037 1 71.44 197 TRP B O 1
ATOM 3377 N N . VAL B 1 198 ? 16.453 12 -3.779 1 71.81 198 VAL B N 1
ATOM 3378 C CA . VAL B 1 198 ? 15.266 12.406 -3.023 1 71.81 198 VAL B CA 1
ATOM 3379 C C . VAL B 1 198 ? 15.578 12.375 -1.528 1 71.81 198 VAL B C 1
ATOM 3381 O O . VAL B 1 198 ? 15.203 13.297 -0.792 1 71.81 198 VAL B O 1
ATOM 3384 N N . HIS B 1 199 ? 16.281 11.367 -1.217 1 69.62 199 HIS B N 1
ATOM 3385 C CA . HIS B 1 199 ? 16.625 11.227 0.191 1 69.62 199 HIS B CA 1
ATOM 3386 C C . HIS B 1 199 ? 17.531 12.367 0.648 1 69.62 199 HIS B C 1
ATOM 3388 O O . HIS B 1 199 ? 17.391 12.875 1.764 1 69.62 199 HIS B O 1
ATOM 3394 N N . ARG B 1 200 ? 18.344 12.586 -0.18 1 72.31 200 ARG B N 1
ATOM 3395 C CA . ARG B 1 200 ? 19.328 13.617 0.165 1 72.31 200 ARG B CA 1
ATOM 3396 C C . ARG B 1 200 ? 18.672 14.992 0.241 1 72.31 200 ARG B C 1
ATOM 3398 O O . ARG B 1 200 ? 19.078 15.844 1.028 1 72.31 200 ARG B O 1
ATOM 3405 N N . HIS B 1 201 ? 17.578 15.117 -0.482 1 75.81 201 HIS B N 1
ATOM 3406 C CA . HIS B 1 201 ? 17.062 16.469 -0.611 1 75.81 201 HIS B CA 1
ATOM 3407 C C . HIS B 1 201 ? 15.719 16.609 0.105 1 75.81 201 HIS B C 1
ATOM 3409 O O . HIS B 1 201 ? 15.125 17.703 0.109 1 75.81 201 HIS B O 1
ATOM 3415 N N . ALA B 1 202 ? 15.367 15.539 0.63 1 81.44 202 ALA B N 1
ATOM 3416 C CA . ALA B 1 202 ? 14.172 15.648 1.458 1 81.44 202 ALA B CA 1
ATOM 3417 C C . ALA B 1 202 ? 14.445 16.469 2.715 1 81.44 202 ALA B C 1
ATOM 3419 O O . ALA B 1 202 ? 15.516 16.344 3.322 1 81.44 202 ALA B O 1
ATOM 3420 N N . ARG B 1 203 ? 13.492 17.312 3.057 1 86.56 203 ARG B N 1
ATOM 3421 C CA . ARG B 1 203 ? 13.594 18.188 4.215 1 86.56 203 ARG B CA 1
ATOM 3422 C C . ARG B 1 203 ? 12.336 18.125 5.07 1 86.56 203 ARG B C 1
ATOM 3424 O O . ARG B 1 203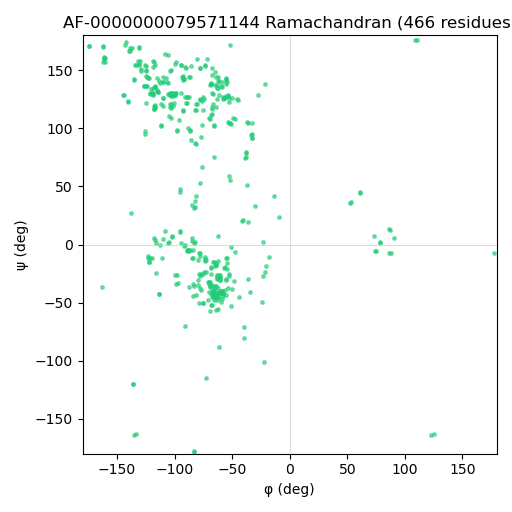 ? 11.273 17.703 4.59 1 86.56 203 ARG B O 1
ATOM 3431 N N . TYR B 1 204 ? 12.602 18.5 6.227 1 89.69 204 TYR B N 1
ATOM 3432 C CA . TYR B 1 204 ? 11.5 18.562 7.172 1 89.69 204 TYR B CA 1
ATOM 3433 C C . TYR B 1 204 ? 11.047 20 7.395 1 89.69 204 TYR B C 1
ATOM 3435 O O . TYR B 1 204 ? 11.867 20.875 7.68 1 89.69 204 TYR B O 1
ATOM 3443 N N . LEU B 1 205 ? 9.781 20.297 7.25 1 89.69 205 LEU B N 1
ATOM 3444 C CA . LEU B 1 205 ? 9.148 21.594 7.516 1 89.69 205 LEU B CA 1
ATOM 3445 C C . LEU B 1 205 ? 8.227 21.5 8.719 1 89.69 205 LEU B C 1
ATOM 3447 O O . LEU B 1 205 ? 7.125 20.938 8.625 1 89.69 205 LEU B O 1
ATOM 3451 N N . PRO B 1 206 ? 8.727 22.031 9.867 1 91.25 206 PRO B N 1
ATOM 3452 C CA . PRO B 1 206 ? 7.824 22.031 11.016 1 91.25 206 PRO B CA 1
ATOM 3453 C C . PRO B 1 206 ? 6.539 22.812 10.75 1 91.25 206 PRO B C 1
ATOM 3455 O O . PRO B 1 206 ? 6.57 23.859 10.086 1 91.25 206 PRO B O 1
ATOM 3458 N N . TYR B 1 207 ? 5.449 22.234 11.156 1 92.75 207 TYR B N 1
ATOM 3459 C CA . TYR B 1 207 ? 4.168 22.906 11.008 1 92.75 207 TYR B CA 1
ATOM 3460 C C . TYR B 1 207 ? 3.889 23.812 12.195 1 92.75 207 TYR B C 1
ATOM 3462 O O . TYR B 1 207 ? 3.482 23.344 13.266 1 92.75 207 TYR B O 1
ATOM 3470 N N . ASP B 1 208 ? 4.148 25.078 12.055 1 88 208 ASP B N 1
ATOM 3471 C CA . ASP B 1 208 ? 3.93 26.078 13.086 1 88 208 ASP B CA 1
ATOM 3472 C C . ASP B 1 208 ? 3.258 27.328 12.508 1 88 208 ASP B C 1
ATOM 3474 O O . ASP B 1 208 ? 2.643 27.266 11.438 1 88 208 ASP B O 1
ATOM 3478 N N . GLU B 1 209 ? 3.305 28.375 13.227 1 83.88 209 GLU B N 1
ATOM 3479 C CA . GLU B 1 209 ? 2.562 29.578 12.867 1 83.88 209 GLU B CA 1
ATOM 3480 C C . GLU B 1 209 ? 3.098 30.188 11.578 1 83.88 209 GLU B C 1
ATOM 3482 O O . GLU B 1 209 ? 2.414 30.984 10.938 1 83.88 209 GLU B O 1
ATOM 3487 N N . SER B 1 210 ? 4.27 29.797 11.125 1 85.44 210 SER B N 1
ATOM 3488 C CA . SER B 1 210 ? 4.863 30.391 9.922 1 85.44 210 SER B CA 1
ATOM 3489 C C . SER B 1 210 ? 4.406 29.656 8.664 1 85.44 210 SER B C 1
ATOM 3491 O O . SER B 1 210 ? 4.719 30.078 7.551 1 85.44 210 SER B O 1
ATOM 3493 N N . VAL B 1 211 ? 3.68 28.625 8.898 1 89.75 211 VAL B N 1
ATOM 3494 C CA . VAL B 1 211 ? 3.232 27.828 7.766 1 89.75 211 VAL B CA 1
ATOM 3495 C C . VAL B 1 211 ? 1.729 28 7.562 1 89.75 211 VAL B C 1
ATOM 3497 O O . VAL B 1 211 ? 0.949 27.844 8.508 1 89.75 211 VAL B O 1
ATOM 3500 N N . GLU B 1 212 ? 1.353 28.375 6.344 1 91.19 212 GLU B N 1
ATOM 3501 C CA . GLU B 1 212 ? -0.053 28.531 5.984 1 91.19 212 GLU B CA 1
ATOM 3502 C C . GLU B 1 212 ? -0.442 27.578 4.855 1 91.19 212 GLU B C 1
ATOM 3504 O O . GLU B 1 212 ? 0.227 27.531 3.82 1 91.19 212 GLU B O 1
ATOM 3509 N N . ILE B 1 213 ? -1.528 26.875 5.113 1 93.25 213 ILE B N 1
ATOM 3510 C CA . ILE B 1 213 ? -2.008 25.938 4.102 1 93.25 213 ILE B CA 1
ATOM 3511 C C . ILE B 1 213 ? -3.23 26.516 3.398 1 93.25 213 ILE B C 1
ATOM 3513 O O . ILE B 1 213 ? -4.242 26.812 4.039 1 93.25 213 ILE B O 1
ATOM 3517 N N . ASP B 1 214 ? -3.137 26.688 2.061 1 92.94 214 ASP B N 1
ATOM 3518 C CA . ASP B 1 214 ? -4.277 27.016 1.212 1 92.94 214 ASP B CA 1
ATOM 3519 C C . ASP B 1 214 ? -4.836 25.766 0.532 1 92.94 214 ASP B C 1
ATOM 3521 O O . ASP B 1 214 ? -4.352 25.359 -0.524 1 92.94 214 ASP B O 1
ATOM 3525 N N . TRP B 1 215 ? -5.844 25.25 1.082 1 90.56 215 TRP B N 1
ATOM 3526 C CA . TRP B 1 215 ? -6.398 23.969 0.647 1 90.56 215 TRP B CA 1
ATOM 3527 C C . TRP B 1 215 ? -7.055 24.094 -0.723 1 90.56 215 TRP B C 1
ATOM 3529 O O . TRP B 1 215 ? -7.074 23.141 -1.502 1 90.56 215 TRP B O 1
ATOM 3539 N N . ASP B 1 216 ? -7.594 25.219 -0.983 1 87.94 216 ASP B N 1
ATOM 3540 C CA . ASP B 1 216 ? -8.281 25.406 -2.256 1 87.94 216 ASP B CA 1
ATOM 3541 C C . ASP B 1 216 ? -7.285 25.641 -3.391 1 87.94 216 ASP B C 1
ATOM 3543 O O . ASP B 1 216 ? -7.422 25.062 -4.469 1 87.94 216 ASP B O 1
ATOM 3547 N N . ALA B 1 217 ? -6.207 26.359 -3.131 1 89.38 217 ALA B N 1
ATOM 3548 C CA . ALA B 1 217 ? -5.184 26.625 -4.137 1 89.38 217 ALA B CA 1
ATOM 3549 C C . ALA B 1 217 ? -4.176 25.484 -4.211 1 89.38 217 ALA B C 1
ATOM 3551 O O . ALA B 1 217 ? -3.354 25.422 -5.129 1 89.38 217 ALA B O 1
ATOM 3552 N N . LYS B 1 218 ? -4.215 24.547 -3.203 1 89.25 218 LYS B N 1
ATOM 3553 C CA . LYS B 1 218 ? -3.287 23.422 -3.111 1 89.25 218 LYS B CA 1
ATOM 3554 C C . LYS B 1 218 ? -1.846 23.906 -2.986 1 89.25 218 LYS B C 1
ATOM 3556 O O . LYS B 1 218 ? -0.96 23.422 -3.697 1 89.25 218 LYS B O 1
ATOM 3561 N N . VAL B 1 219 ? -1.721 24.891 -2.111 1 91.88 219 VAL B N 1
ATOM 3562 C CA . VAL B 1 219 ? -0.392 25.469 -1.918 1 91.88 219 VAL B CA 1
ATOM 3563 C C . VAL B 1 219 ? -0.122 25.641 -0.426 1 91.88 219 VAL B C 1
ATOM 3565 O O . VAL B 1 219 ? -1.029 25.984 0.339 1 91.88 219 VAL B O 1
ATOM 3568 N N . ILE B 1 220 ? 1.121 25.391 -0.037 1 92.56 220 ILE B N 1
ATOM 3569 C CA . ILE B 1 220 ? 1.613 25.688 1.307 1 92.56 220 ILE B CA 1
ATOM 3570 C C . ILE B 1 220 ? 2.635 26.812 1.251 1 92.56 220 ILE B C 1
ATOM 3572 O O . ILE B 1 220 ? 3.645 26.719 0.549 1 92.56 220 ILE B O 1
ATOM 3576 N N . ALA B 1 221 ? 2.324 27.875 1.969 1 90.81 221 ALA B N 1
ATOM 3577 C CA . ALA B 1 221 ? 3.225 29.031 2.012 1 90.81 221 ALA B CA 1
ATOM 3578 C C . ALA B 1 221 ? 3.994 29.078 3.328 1 90.81 221 ALA B C 1
ATOM 3580 O O . ALA B 1 221 ? 3.434 28.797 4.391 1 90.81 221 ALA B O 1
ATOM 3581 N N . THR B 1 222 ? 5.289 29.234 3.246 1 87 222 THR B N 1
ATOM 3582 C CA . THR B 1 222 ? 6.105 29.406 4.445 1 87 222 THR B CA 1
ATOM 3583 C C . THR B 1 222 ? 6.855 30.734 4.41 1 87 222 THR B C 1
ATOM 3585 O O . THR B 1 222 ? 7.254 31.203 3.34 1 87 222 THR B O 1
ATOM 3588 N N . THR B 1 223 ? 6.887 31.516 5.422 1 76.31 223 THR B N 1
ATOM 3589 C CA . THR B 1 223 ? 7.516 32.844 5.473 1 76.31 223 THR B CA 1
ATOM 3590 C C . THR B 1 223 ? 9.023 32.688 5.668 1 76.31 223 THR B C 1
ATOM 3592 O O . THR B 1 223 ? 9.773 33.656 5.414 1 76.31 223 THR B O 1
ATOM 3595 N N . ALA B 1 224 ? 9.539 31.656 6.328 1 64.94 224 ALA B N 1
ATOM 3596 C CA . ALA B 1 224 ? 10.977 31.594 6.547 1 64.94 224 ALA B CA 1
ATOM 3597 C C . ALA B 1 224 ? 11.57 30.297 6.031 1 64.94 224 ALA B C 1
ATOM 3599 O O . ALA B 1 224 ? 11.031 29.219 6.305 1 64.94 224 ALA B O 1
ATOM 3600 N N . ARG B 1 225 ? 12.602 30.406 5.047 1 58.16 225 ARG B N 1
ATOM 3601 C CA . ARG B 1 225 ? 13.359 29.266 4.531 1 58.16 225 ARG B CA 1
ATOM 3602 C C . ARG B 1 225 ? 13.914 28.422 5.672 1 58.16 225 ARG B C 1
ATOM 3604 O O . ARG B 1 225 ? 14.055 27.203 5.535 1 58.16 225 ARG B O 1
ATOM 3611 N N . SER B 1 226 ? 14.32 29.172 6.652 1 52.16 226 SER B N 1
ATOM 3612 C CA . SER B 1 226 ? 15.102 28.562 7.727 1 52.16 226 SER B CA 1
ATOM 3613 C C . SER B 1 226 ? 14.289 27.5 8.469 1 52.16 226 SER B C 1
ATOM 3615 O O . SER B 1 226 ? 14.836 26.766 9.297 1 52.16 226 SER B O 1
ATOM 3617 N N . GLN B 1 227 ? 13.133 27.266 7.871 1 63.34 227 GLN B N 1
ATOM 3618 C CA . GLN B 1 227 ? 1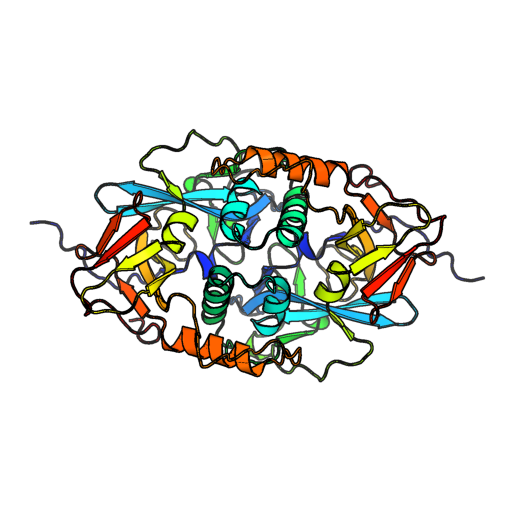2.32 26.359 8.68 1 63.34 227 GLN B CA 1
ATOM 3619 C C . GLN B 1 227 ? 12.492 24.906 8.242 1 63.34 227 GLN B C 1
ATOM 3621 O O . GLN B 1 227 ? 12.094 23.984 8.961 1 63.34 227 GLN B O 1
ATOM 3626 N N . PHE B 1 228 ? 13.375 24.875 7.25 1 71.19 228 PHE B N 1
ATOM 3627 C CA . PHE B 1 228 ? 13.531 23.5 6.773 1 71.19 228 PHE B CA 1
ATOM 3628 C C . PHE B 1 228 ? 14.711 22.812 7.469 1 71.19 228 PHE B C 1
ATOM 3630 O O . PHE B 1 228 ? 15.742 23.438 7.711 1 71.19 228 PHE B O 1
ATOM 3637 N N . ARG B 1 229 ? 14.492 21.625 8 1 73 229 ARG B N 1
ATOM 3638 C CA . ARG B 1 229 ? 15.531 20.812 8.625 1 73 229 ARG B CA 1
ATOM 3639 C C . ARG B 1 229 ? 15.781 19.547 7.828 1 73 229 ARG B C 1
ATOM 3641 O O . ARG B 1 229 ? 14.859 18.969 7.254 1 73 229 ARG B O 1
ATOM 3648 N N . PRO B 1 230 ? 17.141 19.188 7.758 1 67.44 230 PRO B N 1
ATOM 3649 C CA . PRO B 1 230 ? 17.406 17.891 7.148 1 67.44 230 PRO B CA 1
ATOM 3650 C C . PRO B 1 230 ? 16.703 16.75 7.883 1 67.44 230 PRO B C 1
ATOM 3652 O O . PRO B 1 230 ? 16.531 16.797 9.102 1 67.44 230 PRO B O 1
ATOM 3655 N N . LEU B 1 231 ? 16.156 15.773 7.094 1 62.88 231 LEU B N 1
ATOM 3656 C CA . LEU B 1 231 ? 15.43 14.648 7.672 1 62.88 231 LEU B CA 1
ATOM 3657 C C . LEU B 1 231 ? 16.297 13.898 8.68 1 62.88 231 LEU B C 1
ATOM 3659 O O . LEU B 1 231 ? 15.781 13.312 9.633 1 62.88 231 LEU B O 1
ATOM 3663 N N . THR B 1 232 ? 17.594 13.711 8.43 1 55.06 232 THR B N 1
ATOM 3664 C CA . THR B 1 232 ? 18.5 12.992 9.32 1 55.06 232 THR B CA 1
ATOM 3665 C C . THR B 1 232 ? 18.578 13.664 10.68 1 55.06 232 THR B C 1
ATOM 3667 O O . THR B 1 232 ? 18.984 13.047 11.664 1 55.06 232 THR B O 1
ATOM 3670 N N . GLN B 1 233 ? 18.391 14.922 10.797 1 40.38 233 GLN B N 1
ATOM 3671 C CA . GLN B 1 233 ? 18.531 15.641 12.055 1 40.38 233 GLN B CA 1
ATOM 3672 C C . GLN B 1 233 ? 17.234 15.578 12.875 1 40.38 233 GLN B C 1
ATOM 3674 O O . GLN B 1 233 ? 16.547 16.578 13.031 1 40.38 233 GLN B O 1
ATOM 3679 N N . GLU B 1 234 ? 16.578 14.539 12.773 1 43.31 234 GLU B N 1
ATOM 3680 C CA . GLU B 1 234 ? 15.414 14.508 13.664 1 43.31 234 GLU B CA 1
ATOM 3681 C C . GLU B 1 234 ? 15.836 14.727 15.117 1 43.31 234 GLU B C 1
ATOM 3683 O O . GLU B 1 234 ? 16.797 14.125 15.594 1 43.31 234 GLU B O 1
ATOM 3688 N N . PRO B 1 235 ? 15.258 15.648 15.828 1 33.94 235 PRO B N 1
ATOM 3689 C CA . PRO B 1 235 ? 15.695 15.773 17.219 1 33.94 235 PRO B CA 1
ATOM 3690 C C . PRO B 1 235 ? 15.586 14.469 18 1 33.94 235 PRO B C 1
ATOM 3692 O O . PRO B 1 235 ? 14.781 13.602 17.641 1 33.94 235 PRO B O 1
#

Solvent-accessible surface area (backbone atoms only — not comparable to full-atom values): 25157 Å² total; per-residue (Å²): 124,81,75,71,75,73,79,65,73,65,89,25,65,46,43,38,60,56,69,43,47,50,28,30,26,28,19,54,84,69,43,82,59,47,38,28,42,34,36,33,30,37,57,54,97,90,39,44,28,43,52,26,39,21,23,50,56,56,36,39,48,76,76,53,70,63,69,43,50,67,57,47,50,36,48,38,49,42,30,53,77,37,86,71,51,81,42,53,55,34,29,37,36,54,26,83,43,50,63,37,43,71,65,29,39,29,28,69,40,55,55,85,74,48,38,80,56,69,80,81,47,91,52,46,44,46,47,67,57,57,43,65,15,39,35,48,40,76,96,50,70,60,24,22,32,55,31,44,28,26,28,26,92,40,82,36,50,56,60,62,21,28,58,44,27,32,33,29,25,72,57,70,67,57,48,77,84,40,59,69,58,86,64,79,78,80,63,62,58,51,57,43,51,46,40,50,47,46,63,69,53,28,25,29,39,67,55,48,92,55,46,45,78,38,77,88,80,40,36,32,43,38,45,86,81,61,65,68,35,58,61,87,66,61,130,124,81,75,74,77,72,77,65,73,66,89,25,66,46,44,40,59,63,69,42,47,50,28,30,27,26,19,54,83,70,43,82,57,47,38,29,41,34,37,33,30,37,56,56,96,89,38,43,29,48,52,26,38,20,22,46,53,55,33,39,46,75,76,47,67,59,71,58,70,69,62,48,48,37,45,38,48,38,32,46,71,41,89,73,55,82,46,72,53,34,30,36,36,54,31,87,43,48,64,37,45,71,67,28,40,29,27,69,41,57,56,85,75,48,38,76,57,67,81,81,47,91,50,45,44,47,46,67,59,56,44,66,14,38,36,49,37,72,98,50,70,66,26,21,32,57,31,43,28,25,28,27,88,39,82,36,43,58,55,69,20,28,58,45,26,31,33,29,22,70,50,62,77,62,57,79,79,53,61,72,61,89,69,80,80,80,57,49,59,55,56,41,50,48,34,48,48,46,59,70,52,27,27,28,34,64,56,48,92,58,47,46,80,38,78,87,79,38,36,31,42,36,80,56,67,83,50,54,36,58,59,87,66,60,130

Radius of gyration: 22.57 Å; Cα contacts (8 Å, |Δi|>4): 970; chains: 2; bounding box: 43×79×56 Å

pLDDT: mean 74.2, std 19.69, range [23.7, 96.81]

Foldseek 3Di:
DPPPPPPPQQPAKDWCVVQAFQFWEAEQVRDTQAGQQWFKWFADPLWIATFKGWGELLSNVVVVPPPDPVVVVVSLVSRVVRPPNVDNGTWIDTLVQFPWDDSHTYGNHDSVVTHDDDDDDPRMDIQSLQQAAWEDEPPDATKGFNTWMWRDPDNTGRNGTITFKTKIFHPDDCCVQCVPDPPPPPDPPSVVVVVVVRLQGIWIWTRDPQWDADSVVRYIYGYPPGDTHRPVPSD/DPPPPPPPQQPAKDWCVVQAFQFWEAEQVRDTQAGQQWFKWFADPLWIATFKGWGALLSNVLLPPPPDDPVSVVRLVSRVPHDCNVDNGTWIDTLVQFPWDDSHTYGNHDSVVIHDDDDDDPRMDIQSLQQAAWEDEPPDATKGFNTWMWRDPDNTGRPGTITFKTKIFHDDDPPPPCPPDPPPPPDPPSVVVVVVRRLQGIWIATRDPQWDADSVVRYIYGHDPVRIHRPVPSD

Sequence (470 aa):
MPGRRDHTEPHNVIDANLHLLDRQIVDSDGLLAGKVNDLELTIEDGRVRVTGILAGLPALLPRFASGDRQRTLLEAWRMLGVTRADRLIPGRIEVSKVECLDSAVHLNCGRDEVAVPDEPQPSQRRLTRLTDMNVQSPGARRDRVLDARFSRANERDLADAELCGLIVGPDGRPGSLLGYDRTAEHGPAPVARFVRWVHRHARYLPYDESVEIDWDAKVIATTARSQFRPLTQEPMPGRRDHTEPHNVIDANLHLLDRQIVDSDGLLAGKVNDLELTIEDGRVRVTGILAGLPALLPRFASGDRQRTLLEAWRMLGVTRADRLIPGRIEVSKVECLDSAVHLNCGRDEVAVPDEPQPSQRRLTRLTDMNVQSPGARRDRVLDARFSRANERDLADAELCGLIVGPDGRPGSLLGYDRTAEHGPAPVARFVRWVHRHARYLPYDESVEIDWDAKVIATTARSQFRPLTQEP